Protein AF-A0A543APN2-F1 (afdb_monomer_lite)

Structure (mmCIF, N/CA/C/O backbone):
data_AF-A0A543APN2-F1
#
_entry.id   AF-A0A543APN2-F1
#
loop_
_atom_site.group_PDB
_atom_site.id
_atom_site.type_symbol
_atom_site.label_atom_id
_atom_site.label_alt_id
_atom_site.label_comp_id
_atom_site.label_asym_id
_atom_site.label_entity_id
_atom_site.label_seq_id
_atom_site.pdbx_PDB_ins_code
_atom_site.Cartn_x
_atom_site.Cartn_y
_atom_site.Cartn_z
_atom_site.occupancy
_atom_site.B_iso_or_equiv
_atom_site.auth_seq_id
_atom_site.auth_comp_id
_atom_site.auth_asym_id
_atom_site.auth_atom_id
_atom_site.pdbx_PDB_model_num
ATOM 1 N N . MET A 1 1 ? -4.450 -25.415 -18.736 1.00 33.88 1 MET A N 1
ATOM 2 C CA . MET A 1 1 ? -4.074 -23.997 -18.879 1.00 33.88 1 MET A CA 1
ATOM 3 C C . MET A 1 1 ? -4.913 -23.207 -17.899 1.00 33.88 1 MET A C 1
ATOM 5 O O . MET A 1 1 ? -6.133 -23.273 -17.996 1.00 33.88 1 MET A O 1
ATOM 9 N N . VAL A 1 2 ? -4.284 -22.563 -16.920 1.00 33.12 2 VAL A N 1
ATOM 10 C CA . VAL A 1 2 ? -4.962 -21.599 -16.047 1.00 33.12 2 VAL A CA 1
ATOM 11 C C . VAL A 1 2 ? -4.863 -20.266 -16.781 1.00 33.12 2 VAL A C 1
ATOM 13 O O . VAL A 1 2 ? -3.764 -19.853 -17.133 1.00 33.12 2 VAL A O 1
ATOM 16 N N . ALA A 1 3 ? -5.998 -19.667 -17.138 1.00 37.16 3 ALA A N 1
ATOM 17 C CA . ALA A 1 3 ? -5.995 -18.333 -17.732 1.00 37.16 3 ALA A CA 1
ATOM 18 C C . ALA A 1 3 ? -5.368 -17.341 -16.733 1.00 37.16 3 ALA A C 1
ATOM 20 O O . ALA A 1 3 ? -5.566 -17.535 -15.531 1.00 37.16 3 ALA A O 1
ATOM 21 N N . PRO A 1 4 ? -4.649 -16.296 -17.186 1.00 51.81 4 PRO A N 1
ATOM 22 C CA . PRO A 1 4 ? -4.088 -15.304 -16.274 1.00 51.81 4 PRO A CA 1
ATOM 23 C C . PRO A 1 4 ? -5.201 -14.728 -15.397 1.00 51.81 4 PRO A C 1
ATOM 25 O O . PRO A 1 4 ? -6.278 -14.391 -15.905 1.00 51.81 4 PRO A O 1
ATOM 28 N N . TRP A 1 5 ? -4.955 -14.640 -14.086 1.00 59.19 5 TRP A N 1
ATOM 29 C CA . TRP A 1 5 ? -5.947 -14.133 -13.144 1.00 59.19 5 TRP A CA 1
ATOM 30 C C . TRP A 1 5 ? -6.410 -12.731 -13.556 1.00 59.19 5 TRP A C 1
ATOM 32 O O . TRP A 1 5 ? -5.610 -11.806 -13.723 1.00 59.19 5 TRP A O 1
ATOM 42 N N . ARG A 1 6 ? -7.725 -12.581 -13.727 1.00 66.38 6 ARG A N 1
ATOM 43 C CA . ARG A 1 6 ? -8.393 -11.304 -13.979 1.00 66.38 6 ARG A CA 1
ATOM 44 C C . ARG A 1 6 ? -9.271 -10.982 -12.772 1.00 66.38 6 ARG A C 1
ATOM 46 O O . ARG A 1 6 ? -9.988 -11.877 -12.326 1.00 66.38 6 ARG A O 1
ATOM 53 N N . PRO A 1 7 ? -9.249 -9.738 -12.262 1.00 76.31 7 PRO A N 1
ATOM 54 C CA . PRO A 1 7 ? -10.190 -9.331 -11.230 1.00 76.31 7 PRO A CA 1
ATOM 55 C C . PRO A 1 7 ? -11.638 -9.548 -11.681 1.00 76.31 7 PRO A C 1
ATOM 57 O O . PRO A 1 7 ? -11.953 -9.368 -12.863 1.00 76.31 7 PRO A O 1
ATOM 60 N N . ASP A 1 8 ? -12.514 -9.887 -10.735 1.00 83.62 8 ASP A N 1
ATOM 61 C CA . ASP A 1 8 ? -13.943 -10.042 -11.010 1.00 83.62 8 ASP A CA 1
ATOM 62 C C . ASP A 1 8 ? -14.518 -8.744 -11.595 1.00 83.62 8 ASP A C 1
ATOM 64 O O . ASP A 1 8 ? -14.063 -7.645 -11.279 1.00 83.62 8 ASP A O 1
ATOM 68 N N . THR A 1 9 ? -15.529 -8.867 -12.454 1.00 84.75 9 THR A N 1
ATOM 69 C CA . THR A 1 9 ? -16.222 -7.726 -13.069 1.00 84.75 9 THR A CA 1
ATOM 70 C C . THR A 1 9 ? -17.673 -7.721 -12.624 1.00 84.75 9 THR A C 1
ATOM 72 O O . THR A 1 9 ? -18.375 -8.719 -12.776 1.00 84.75 9 THR A O 1
ATOM 75 N N . VAL A 1 10 ? -18.134 -6.588 -12.098 1.00 82.94 10 VAL A N 1
ATOM 76 C CA . VAL A 1 10 ? -19.540 -6.370 -11.743 1.00 82.94 10 VAL A CA 1
ATOM 77 C C . VAL A 1 10 ? -20.065 -5.251 -12.635 1.00 82.94 10 VAL A C 1
ATOM 79 O O . VAL A 1 10 ? -19.620 -4.104 -12.564 1.00 82.94 10 VAL A O 1
ATOM 82 N N . GLY A 1 11 ? -20.996 -5.598 -13.523 1.00 82.44 11 GLY A N 1
ATOM 83 C CA . GLY A 1 11 ? -21.485 -4.706 -14.571 1.00 82.44 11 GLY A CA 1
ATOM 84 C C . GLY A 1 11 ? -20.628 -4.767 -15.841 1.00 82.44 11 GLY A C 1
ATOM 85 O O . GLY A 1 11 ? -20.380 -5.843 -16.377 1.00 82.44 11 GLY A O 1
ATOM 86 N N . ARG A 1 12 ? -20.233 -3.603 -16.377 1.00 77.94 12 ARG A N 1
ATOM 87 C CA . ARG A 1 12 ? -19.387 -3.493 -17.585 1.00 77.94 12 ARG A CA 1
ATOM 88 C C . ARG A 1 12 ? -17.944 -3.178 -17.214 1.00 77.94 12 ARG A C 1
ATOM 90 O O . ARG A 1 12 ? -17.727 -2.480 -16.231 1.00 77.94 12 ARG A O 1
ATOM 97 N N . ASP A 1 13 ? -16.998 -3.581 -18.056 1.00 71.19 13 ASP A N 1
ATOM 98 C CA . ASP A 1 13 ? -15.587 -3.225 -17.903 1.00 71.19 13 ASP A CA 1
ATOM 99 C C . ASP A 1 13 ? -15.300 -1.744 -18.197 1.00 71.19 13 ASP A C 1
ATOM 101 O O . ASP A 1 13 ? -15.948 -1.090 -19.027 1.00 71.19 13 ASP A O 1
ATOM 105 N N . ALA A 1 14 ? -14.296 -1.209 -17.499 1.00 70.31 14 ALA A N 1
ATOM 106 C CA . ALA A 1 14 ? -13.667 0.060 -17.843 1.00 70.31 14 ALA A CA 1
ATOM 107 C C . ALA A 1 14 ? -12.603 -0.183 -18.924 1.00 70.31 14 ALA A C 1
ATOM 109 O O . ALA A 1 14 ? -11.783 -1.085 -18.783 1.00 70.31 14 ALA A O 1
ATOM 110 N N . ARG A 1 15 ? -12.550 0.657 -19.969 1.00 72.25 15 ARG A N 1
ATOM 111 C CA . ARG A 1 15 ? -11.532 0.539 -21.038 1.00 72.25 15 ARG A CA 1
ATOM 112 C C . ARG A 1 15 ? -10.103 0.553 -20.486 1.00 72.25 15 ARG A C 1
ATOM 114 O O . ARG A 1 15 ? -9.252 -0.183 -20.966 1.00 72.25 15 ARG A O 1
ATOM 121 N N . ALA A 1 16 ? -9.854 1.361 -19.455 1.00 74.06 16 ALA A N 1
ATOM 122 C CA . ALA A 1 16 ? -8.560 1.424 -18.783 1.00 74.06 16 ALA A CA 1
ATOM 123 C C . ALA A 1 16 ? -8.184 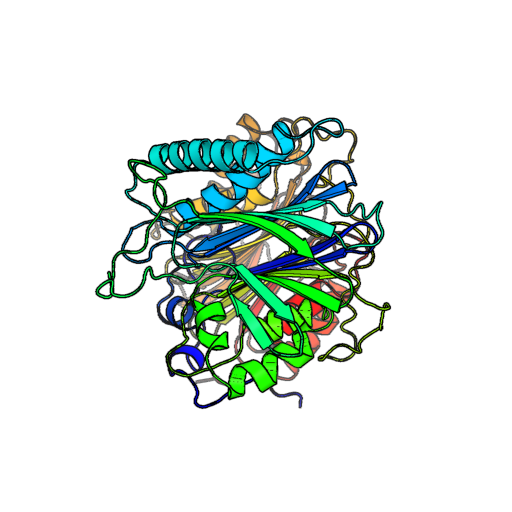0.097 -18.092 1.00 74.06 16 ALA A C 1
ATOM 125 O O . ALA A 1 16 ? -7.010 -0.249 -18.038 1.00 74.06 16 ALA A O 1
ATOM 126 N N . ALA A 1 17 ? -9.164 -0.685 -17.620 1.00 72.81 17 ALA A N 1
ATOM 127 C CA . ALA A 1 17 ? -8.931 -1.980 -16.974 1.00 72.81 17 ALA A CA 1
ATOM 128 C C . ALA A 1 17 ? -8.523 -3.091 -17.963 1.00 72.81 17 ALA A C 1
ATOM 130 O O . ALA A 1 17 ? -8.033 -4.144 -17.546 1.00 72.81 17 ALA A O 1
ATOM 131 N N . GLU A 1 18 ? -8.716 -2.869 -19.264 1.00 73.81 18 GLU A N 1
ATOM 132 C CA . GLU A 1 18 ? -8.280 -3.770 -20.337 1.00 73.81 18 GLU A CA 1
ATOM 133 C C . GLU A 1 18 ? -6.876 -3.429 -20.859 1.00 73.81 18 GLU A C 1
ATOM 135 O O . GLU A 1 18 ? -6.267 -4.244 -21.550 1.00 73.81 18 GLU A O 1
ATOM 140 N N . ALA A 1 19 ? -6.346 -2.246 -20.531 1.00 73.06 19 ALA A N 1
ATOM 141 C CA . ALA A 1 19 ? -5.041 -1.804 -21.000 1.00 73.06 19 ALA A CA 1
ATOM 142 C C . ALA A 1 19 ? -3.883 -2.445 -20.204 1.00 73.06 19 ALA A C 1
ATOM 144 O O . ALA A 1 19 ? -4.030 -2.726 -19.008 1.00 73.06 19 ALA A O 1
ATOM 145 N N . PRO A 1 20 ? -2.699 -2.620 -20.825 1.00 73.44 20 PRO A N 1
ATOM 146 C CA . PRO A 1 20 ? -1.484 -2.981 -20.103 1.00 73.44 20 PRO A CA 1
ATOM 147 C C . PRO A 1 20 ? -1.149 -1.965 -19.005 1.00 73.44 20 PRO A C 1
ATOM 149 O O . PRO A 1 20 ? -1.339 -0.760 -19.181 1.00 73.44 20 PRO A O 1
ATOM 152 N N . TRP A 1 21 ? -0.621 -2.447 -17.879 1.00 85.50 21 TRP A N 1
ATOM 153 C CA . TRP A 1 21 ? -0.240 -1.587 -16.759 1.00 85.50 21 TRP A CA 1
ATOM 154 C C . TRP A 1 21 ? 1.055 -0.849 -17.085 1.00 85.50 21 TRP A C 1
ATOM 156 O O . TRP A 1 21 ? 2.097 -1.478 -17.281 1.00 85.50 21 TRP A O 1
ATOM 166 N N . ARG A 1 22 ? 1.015 0.483 -17.102 1.00 87.81 22 ARG A N 1
ATOM 167 C CA . ARG A 1 22 ? 2.227 1.295 -17.194 1.00 87.81 22 ARG A CA 1
ATOM 168 C C . ARG A 1 22 ? 2.870 1.431 -15.820 1.00 87.81 22 ARG A C 1
ATOM 170 O O . ARG A 1 22 ? 2.202 1.720 -14.819 1.00 87.81 22 ARG A O 1
ATOM 177 N N . LEU A 1 23 ? 4.186 1.260 -15.784 1.00 86.75 23 LEU A N 1
ATOM 178 C CA . LEU A 1 23 ? 4.983 1.620 -14.615 1.00 86.75 23 LEU A CA 1
ATOM 179 C C . LEU A 1 23 ? 4.952 3.138 -14.417 1.00 86.75 23 LEU A C 1
ATOM 181 O O . LEU A 1 23 ? 4.775 3.893 -15.372 1.00 86.75 23 LEU A O 1
ATOM 185 N N . HIS A 1 24 ? 5.113 3.558 -13.169 1.00 87.25 24 HIS A N 1
ATOM 186 C CA . HIS A 1 24 ? 5.426 4.939 -12.827 1.00 87.25 24 HIS A CA 1
ATOM 187 C C . HIS A 1 24 ? 6.909 5.030 -12.436 1.00 87.25 24 HIS A C 1
ATOM 189 O O . HIS A 1 24 ? 7.590 4.018 -12.259 1.00 87.25 24 HIS A O 1
ATOM 195 N N . ASP A 1 25 ? 7.415 6.247 -12.319 1.00 82.44 25 ASP A N 1
ATOM 196 C CA . ASP A 1 25 ? 8.829 6.571 -12.104 1.00 82.44 25 ASP A CA 1
ATOM 197 C C . ASP A 1 25 ? 9.205 6.753 -10.617 1.00 82.44 25 ASP A C 1
ATOM 199 O O . ASP A 1 25 ? 10.358 7.054 -10.318 1.00 82.44 25 ASP A O 1
ATOM 203 N N . ASP A 1 26 ? 8.271 6.562 -9.670 1.00 88.75 26 ASP A N 1
ATOM 204 C CA . ASP A 1 26 ? 8.615 6.534 -8.236 1.00 88.75 26 ASP A CA 1
ATOM 205 C C . ASP A 1 26 ? 8.949 5.134 -7.753 1.00 88.75 26 ASP A C 1
ATOM 207 O O . ASP A 1 26 ? 8.044 4.314 -7.612 1.00 88.75 26 ASP A O 1
ATOM 211 N N . PRO A 1 27 ? 10.181 4.865 -7.328 1.00 87.81 27 PRO A N 1
ATOM 212 C CA . PRO A 1 27 ? 10.441 3.659 -6.568 1.00 87.81 27 PRO A CA 1
ATOM 213 C C . PRO A 1 27 ? 9.913 3.737 -5.129 1.00 87.81 27 PRO A C 1
ATOM 215 O O . PRO A 1 27 ? 9.881 2.711 -4.459 1.00 87.81 27 PRO A O 1
ATOM 218 N N . ALA A 1 28 ? 9.508 4.898 -4.598 1.00 87.44 28 ALA A N 1
ATOM 219 C CA . ALA A 1 28 ? 9.006 4.979 -3.222 1.00 87.44 28 ALA A CA 1
ATOM 220 C C . ALA A 1 28 ? 7.595 4.388 -3.069 1.00 87.44 28 ALA A C 1
ATOM 222 O O . ALA A 1 28 ? 7.285 3.776 -2.041 1.00 87.44 28 ALA A O 1
ATOM 223 N N . ILE A 1 29 ? 6.762 4.531 -4.102 1.00 88.69 29 ILE A N 1
ATOM 224 C CA . ILE A 1 29 ? 5.338 4.201 -4.058 1.00 88.69 29 ILE A CA 1
ATOM 225 C C . ILE A 1 29 ? 5.109 2.845 -4.734 1.00 88.69 29 ILE A C 1
ATOM 227 O O . ILE A 1 29 ? 5.351 2.705 -5.923 1.00 88.69 29 ILE A O 1
ATOM 231 N N . PRO A 1 30 ? 4.672 1.799 -4.026 1.00 90.00 30 PRO A N 1
ATOM 232 C CA . PRO A 1 30 ? 4.231 0.582 -4.697 1.00 90.00 30 PRO A CA 1
ATOM 233 C C . PRO A 1 30 ? 2.845 0.773 -5.331 1.00 90.00 30 PRO A C 1
ATOM 235 O O . PRO A 1 30 ? 2.036 1.556 -4.833 1.00 90.00 30 PRO A O 1
ATOM 238 N N . ASP A 1 31 ? 2.531 -0.008 -6.367 1.00 91.88 31 ASP A N 1
ATOM 239 C CA . ASP A 1 31 ? 1.207 0.007 -7.012 1.00 91.88 31 ASP A CA 1
ATOM 240 C C . ASP A 1 31 ? 0.104 -0.370 -6.013 1.00 91.88 31 ASP A C 1
ATOM 242 O O . ASP A 1 31 ? -0.913 0.309 -5.886 1.00 91.88 31 ASP A O 1
ATOM 246 N N . SER A 1 32 ? 0.329 -1.437 -5.253 1.00 92.31 32 SER A N 1
ATOM 247 C CA . SER A 1 32 ? -0.612 -1.949 -4.270 1.00 92.31 32 SER A CA 1
ATOM 248 C C . SER A 1 32 ? 0.091 -2.225 -2.944 1.00 92.31 32 SER A C 1
ATOM 250 O O . SER A 1 32 ? 1.217 -2.723 -2.913 1.00 92.31 32 SER A O 1
ATOM 252 N N . VAL A 1 33 ? -0.568 -1.913 -1.831 1.00 92.25 33 VAL A N 1
ATOM 253 C CA . VAL A 1 33 ? -0.146 -2.317 -0.480 1.00 92.25 33 VAL A CA 1
ATOM 254 C C . VAL A 1 33 ? -1.213 -3.186 0.159 1.00 92.25 33 VAL A C 1
ATOM 256 O O . VAL A 1 33 ? -2.403 -3.001 -0.089 1.00 92.25 33 VAL A O 1
ATOM 259 N N . LEU A 1 34 ? -0.765 -4.119 0.990 1.00 89.31 34 LEU A N 1
ATOM 260 C CA . LEU A 1 34 ? -1.602 -4.946 1.842 1.00 89.31 34 LEU A CA 1
ATOM 261 C C . LEU A 1 34 ? -1.011 -4.923 3.250 1.00 89.31 34 LEU A C 1
ATOM 263 O O . LEU A 1 34 ? 0.199 -5.029 3.450 1.00 89.31 34 LEU A O 1
ATOM 267 N N . ASP A 1 35 ? -1.879 -4.792 4.230 1.00 86.12 35 ASP A N 1
ATOM 268 C CA . ASP A 1 35 ? -1.536 -4.825 5.634 1.00 86.12 35 ASP A CA 1
ATOM 269 C C . ASP A 1 35 ? -2.670 -5.476 6.417 1.00 86.12 35 ASP A C 1
ATOM 271 O O . ASP A 1 35 ? -3.781 -5.657 5.916 1.00 86.12 35 ASP A O 1
ATOM 275 N N . GLY A 1 36 ? -2.388 -5.845 7.652 1.00 84.62 36 GLY A N 1
ATOM 276 C CA . GLY A 1 36 ? -3.377 -6.434 8.524 1.00 84.62 36 GLY A CA 1
ATOM 277 C C . GLY A 1 36 ? -2.763 -7.289 9.605 1.00 84.62 36 GLY A C 1
ATOM 278 O O . GLY A 1 36 ? -1.575 -7.619 9.583 1.00 84.62 36 GLY A O 1
ATOM 279 N N . GLY A 1 37 ? -3.605 -7.643 10.557 1.00 82.69 37 GLY A N 1
ATOM 280 C CA . GLY A 1 37 ? -3.223 -8.376 11.742 1.00 82.69 37 GLY A CA 1
ATOM 281 C C . GLY A 1 37 ? -4.431 -8.643 12.619 1.00 82.69 37 GLY A C 1
ATOM 282 O O . GLY A 1 37 ? -5.583 -8.398 12.245 1.00 82.69 37 GLY A O 1
ATOM 283 N N . ARG A 1 38 ? -4.145 -9.153 13.809 1.00 85.00 38 ARG A N 1
ATOM 284 C CA . ARG A 1 38 ? -5.152 -9.500 14.796 1.00 85.00 38 ARG A CA 1
ATOM 285 C C . ARG A 1 38 ? -4.706 -9.030 16.167 1.00 85.00 38 ARG A C 1
ATOM 287 O O . ARG A 1 38 ? -3.579 -9.303 16.569 1.00 85.00 38 ARG A O 1
ATOM 294 N N . LEU A 1 39 ? -5.630 -8.408 16.891 1.00 85.56 39 LEU A N 1
ATOM 295 C CA . LEU A 1 39 ? -5.445 -8.004 18.276 1.00 85.56 39 LEU A CA 1
ATOM 296 C C . LEU A 1 39 ? -6.632 -8.491 19.112 1.00 85.56 39 LEU A C 1
ATOM 298 O O . LEU A 1 39 ? -7.765 -8.027 18.972 1.00 85.56 39 LEU A O 1
ATOM 302 N N . GLY A 1 40 ? -6.387 -9.506 19.943 1.00 85.31 40 GLY A N 1
ATOM 303 C CA . GLY A 1 40 ? -7.434 -10.171 20.717 1.00 85.31 40 GLY A CA 1
ATOM 304 C C . GLY A 1 40 ? -8.547 -10.763 19.826 1.00 85.31 40 GLY A C 1
ATOM 305 O O . GLY A 1 40 ? -8.269 -11.633 18.988 1.00 85.31 40 GLY A O 1
ATOM 306 N N . PRO A 1 41 ? -9.822 -10.370 20.013 1.00 86.81 41 PRO A N 1
ATOM 307 C CA . PRO A 1 41 ? -10.936 -10.838 19.188 1.00 86.81 41 PRO A CA 1
ATOM 308 C C . PRO A 1 41 ? -11.105 -10.051 17.881 1.00 86.81 41 PRO A C 1
ATOM 310 O O . PRO A 1 41 ? -11.998 -10.388 17.112 1.00 86.81 41 PRO A O 1
ATOM 313 N N . VAL A 1 42 ? -10.298 -9.014 17.641 1.00 91.44 42 VAL A N 1
ATOM 314 C CA . VAL A 1 42 ? -10.466 -8.102 16.508 1.00 91.44 42 VAL A CA 1
ATOM 315 C C . VAL A 1 42 ? -9.465 -8.429 15.409 1.00 91.44 42 VAL A C 1
ATOM 317 O O . VAL A 1 42 ? -8.266 -8.542 15.664 1.00 91.44 42 VAL A O 1
ATOM 320 N N . GLU A 1 43 ? -9.959 -8.554 14.182 1.00 91.62 43 GLU A N 1
ATOM 321 C CA . GLU A 1 43 ? -9.146 -8.727 12.977 1.00 91.62 43 GLU A CA 1
ATOM 322 C C . GLU A 1 43 ? -9.219 -7.465 12.122 1.00 91.62 43 GLU A C 1
ATOM 324 O O . GLU A 1 43 ? -10.259 -6.810 12.058 1.00 91.62 43 GLU A O 1
ATOM 329 N N . VAL A 1 44 ? -8.122 -7.116 11.458 1.00 93.25 44 VAL A N 1
ATOM 330 C CA . VAL A 1 44 ? -8.051 -5.936 10.596 1.00 93.25 44 VAL A CA 1
ATOM 331 C C . VAL A 1 44 ? -7.242 -6.235 9.347 1.00 93.25 44 VAL A C 1
ATOM 333 O O . VAL A 1 44 ? -6.196 -6.878 9.407 1.00 93.25 44 VAL A O 1
ATOM 336 N N . LEU A 1 45 ? -7.731 -5.744 8.213 1.00 93.19 45 LEU A N 1
ATOM 337 C CA . LEU A 1 45 ? -7.035 -5.746 6.932 1.00 93.19 45 LEU A CA 1
ATOM 338 C C . LEU A 1 45 ? -7.079 -4.338 6.358 1.00 93.19 45 LEU A C 1
ATOM 340 O O . LEU A 1 45 ? -8.098 -3.657 6.435 1.00 93.19 45 LEU A O 1
ATOM 344 N N . ALA A 1 46 ? -5.983 -3.924 5.747 1.00 94.62 46 ALA A N 1
ATOM 345 C CA . ALA A 1 46 ? -5.890 -2.679 5.017 1.00 94.62 46 ALA A CA 1
ATOM 346 C C . ALA A 1 46 ? -5.273 -2.929 3.653 1.00 94.62 46 ALA A C 1
ATOM 348 O O . ALA A 1 46 ? -4.308 -3.677 3.525 1.00 94.62 46 ALA A O 1
ATOM 349 N N . ALA A 1 47 ? -5.818 -2.301 2.626 1.00 95.31 47 ALA A N 1
ATOM 350 C CA . ALA A 1 47 ? -5.242 -2.357 1.300 1.00 95.31 47 ALA A CA 1
ATOM 351 C C . ALA A 1 47 ? -5.466 -1.035 0.583 1.00 95.31 47 ALA A C 1
ATOM 353 O O . ALA A 1 47 ? -6.475 -0.368 0.795 1.00 95.31 47 ALA A O 1
ATOM 354 N N . SER A 1 48 ? -4.509 -0.675 -0.260 1.00 96.56 48 SER A N 1
ATOM 355 C CA . SER A 1 48 ? -4.605 0.465 -1.164 1.00 96.56 48 SER A CA 1
ATOM 356 C C . SER A 1 48 ? -4.050 0.037 -2.508 1.00 96.56 48 SER A C 1
ATOM 358 O O . SER A 1 48 ? -2.947 -0.506 -2.574 1.00 96.56 48 SER A O 1
ATOM 360 N N . VAL A 1 49 ? -4.846 0.197 -3.556 1.00 95.06 49 VAL A N 1
ATOM 361 C CA . VAL A 1 49 ? -4.610 -0.344 -4.893 1.00 95.06 49 VAL A CA 1
ATOM 362 C C . VAL A 1 49 ? -4.680 0.789 -5.896 1.00 95.06 49 VAL A C 1
ATOM 364 O O . VAL A 1 49 ? -5.643 1.550 -5.902 1.00 95.06 49 VAL A O 1
ATOM 367 N N . ARG A 1 50 ? -3.684 0.851 -6.780 1.00 93.69 50 ARG A N 1
ATOM 368 C CA . ARG A 1 50 ? -3.669 1.795 -7.894 1.00 93.69 50 ARG A CA 1
ATOM 369 C C . ARG A 1 50 ? -4.807 1.524 -8.876 1.00 93.69 50 ARG A C 1
ATOM 371 O O . ARG A 1 50 ? -4.976 0.403 -9.370 1.00 93.69 50 ARG A O 1
ATOM 378 N N . GLY A 1 51 ? -5.557 2.567 -9.187 1.00 92.31 51 GLY A N 1
ATOM 379 C CA . GLY A 1 51 ? -6.675 2.559 -10.108 1.00 92.31 51 GLY A CA 1
ATOM 380 C C . GLY A 1 51 ? -6.265 2.184 -11.524 1.00 92.31 51 GLY A C 1
ATOM 381 O O . GLY A 1 51 ? -5.121 2.370 -11.956 1.00 92.31 51 GLY A O 1
ATOM 382 N N . SER A 1 52 ? -7.211 1.646 -12.295 1.00 90.25 52 SER A N 1
ATOM 383 C CA . SER A 1 52 ? -6.951 1.335 -13.703 1.00 90.25 52 SER A CA 1
ATOM 384 C C . SER A 1 52 ? -6.641 2.581 -14.536 1.00 90.25 52 SER A C 1
ATOM 386 O O . SER A 1 52 ? -5.868 2.472 -15.483 1.00 90.25 52 SER A O 1
ATOM 388 N N . SER A 1 53 ? -7.181 3.752 -14.180 1.00 90.06 53 SER A N 1
ATOM 389 C CA . SER A 1 53 ? -6.859 5.027 -14.833 1.00 90.06 53 SER A CA 1
ATOM 390 C C . SER A 1 53 ? -5.388 5.386 -14.610 1.00 90.06 53 SER A C 1
ATOM 392 O O . SER A 1 53 ? -4.629 5.530 -15.570 1.00 90.06 53 SER A O 1
ATOM 394 N N . HIS A 1 54 ? -4.937 5.392 -13.353 1.00 91.44 54 HIS A N 1
ATOM 395 C CA . HIS A 1 54 ? -3.542 5.658 -13.007 1.00 91.44 54 HIS A CA 1
ATOM 396 C C . HIS A 1 54 ? -2.572 4.662 -13.650 1.00 91.44 54 HIS A C 1
ATOM 398 O O . HIS A 1 54 ? -1.550 5.061 -14.215 1.00 91.44 54 HIS A O 1
ATOM 404 N N . ARG A 1 55 ? -2.917 3.368 -13.670 1.00 90.81 55 ARG A N 1
ATOM 405 C CA . ARG A 1 55 ? -2.152 2.337 -14.397 1.00 90.81 55 ARG A CA 1
ATOM 406 C C . ARG A 1 55 ? -2.118 2.576 -15.903 1.00 90.81 55 ARG A C 1
ATOM 408 O O . ARG A 1 55 ? -1.077 2.357 -16.515 1.00 90.81 55 ARG A O 1
ATOM 415 N N . HIS A 1 56 ? -3.222 3.012 -16.506 1.00 88.81 56 HIS A N 1
ATOM 416 C CA . HIS A 1 56 ? -3.290 3.289 -17.939 1.00 88.81 56 HIS A CA 1
ATOM 417 C C . HIS A 1 56 ? -2.423 4.489 -18.335 1.00 88.81 56 HIS A C 1
ATOM 419 O O . HIS A 1 56 ? -1.735 4.441 -19.356 1.00 88.81 56 HIS A O 1
ATOM 425 N N . TYR A 1 57 ? -2.421 5.546 -17.521 1.00 89.00 57 TYR A N 1
ATOM 426 C CA . TYR A 1 57 ? -1.665 6.767 -17.802 1.00 89.00 57 TYR A CA 1
ATOM 427 C C . TYR A 1 57 ? -0.224 6.743 -17.284 1.00 89.00 57 TYR A C 1
ATOM 429 O O . TYR A 1 57 ? 0.583 7.554 -17.728 1.00 89.00 57 TYR A O 1
ATOM 437 N N . GLY A 1 58 ? 0.137 5.793 -16.419 1.00 88.56 58 GLY A N 1
ATOM 438 C CA . GLY A 1 58 ? 1.476 5.731 -15.830 1.00 88.56 58 GLY A CA 1
ATOM 439 C C . GLY A 1 58 ? 1.669 6.666 -14.630 1.00 88.56 58 GLY A C 1
ATOM 440 O O . GLY A 1 58 ? 2.793 6.801 -14.162 1.00 88.56 58 GLY A O 1
ATOM 441 N N . SER A 1 59 ? 0.604 7.282 -14.101 1.00 90.50 59 SER A N 1
ATOM 442 C CA . SER A 1 59 ? 0.656 8.105 -12.880 1.00 90.50 59 SER A CA 1
ATOM 443 C C . SER A 1 59 ? 0.619 7.243 -11.621 1.00 90.50 59 SER A C 1
ATOM 445 O O . SER A 1 59 ? 0.130 6.123 -11.662 1.00 90.50 59 SER A O 1
ATOM 447 N N . ARG A 1 60 ? 1.156 7.726 -10.504 1.00 91.00 60 ARG A N 1
ATOM 448 C CA . ARG A 1 60 ? 1.310 6.964 -9.250 1.00 91.00 60 ARG A CA 1
ATOM 449 C C . ARG A 1 60 ? -0.057 6.678 -8.613 1.00 91.00 60 ARG A C 1
ATOM 451 O O . ARG A 1 60 ? -1.054 7.262 -9.013 1.00 91.00 60 ARG A O 1
ATOM 458 N N . ARG A 1 61 ? -0.080 5.792 -7.616 1.00 94.44 61 ARG A N 1
ATOM 459 C CA . ARG A 1 61 ? -1.195 5.753 -6.666 1.00 94.44 61 ARG A CA 1
ATOM 460 C C . ARG A 1 61 ? -1.108 6.988 -5.767 1.00 94.44 61 ARG A C 1
ATOM 462 O O . ARG A 1 61 ? -0.027 7.276 -5.250 1.00 94.44 61 ARG A O 1
ATOM 469 N N . GLU A 1 62 ? -2.214 7.684 -5.598 1.00 95.56 62 GLU A N 1
ATOM 470 C CA . GLU A 1 62 ? -2.376 8.898 -4.806 1.00 95.56 62 GLU A CA 1
ATOM 471 C C . GLU A 1 62 ? -3.040 8.626 -3.457 1.00 95.56 62 GLU A C 1
ATOM 473 O O . GLU A 1 62 ? -2.876 9.417 -2.533 1.00 95.56 62 GLU A O 1
ATOM 478 N N . ASP A 1 63 ? -3.658 7.460 -3.288 1.00 97.00 63 ASP A N 1
ATOM 479 C CA . ASP A 1 63 ? -4.145 6.996 -1.994 1.00 97.00 63 ASP A CA 1
ATOM 480 C C . ASP A 1 63 ? -3.056 6.407 -1.074 1.00 97.00 63 ASP A C 1
ATOM 482 O O . ASP A 1 63 ? -2.086 5.753 -1.500 1.00 97.00 63 ASP A O 1
ATOM 486 N N . ALA A 1 64 ? -3.307 6.494 0.236 1.00 96.75 64 ALA A N 1
ATOM 487 C CA . ALA A 1 64 ? -2.538 5.813 1.267 1.00 96.75 64 ALA A CA 1
ATOM 488 C C . ALA A 1 64 ? -3.414 5.205 2.374 1.00 96.75 64 ALA A C 1
ATOM 490 O O . ALA A 1 64 ? -4.455 5.732 2.760 1.00 96.75 64 ALA A O 1
ATOM 491 N N . VAL A 1 65 ? -2.932 4.098 2.945 1.00 97.00 65 VAL A N 1
ATOM 492 C CA . VAL A 1 65 ? -3.500 3.470 4.146 1.00 97.00 65 VAL A CA 1
ATOM 493 C C . VAL A 1 65 ? -2.399 3.162 5.145 1.00 97.00 65 VAL A C 1
ATOM 495 O O . VAL A 1 65 ? -1.263 2.874 4.758 1.00 97.00 65 VAL A O 1
ATOM 498 N N . ALA A 1 66 ? -2.735 3.189 6.430 1.00 94.00 66 ALA A N 1
ATOM 499 C CA . ALA A 1 66 ? -1.850 2.711 7.483 1.00 94.00 66 ALA A CA 1
ATOM 500 C C . ALA A 1 66 ? -2.648 2.092 8.628 1.00 94.00 66 ALA A C 1
ATOM 502 O O . ALA A 1 66 ? -3.731 2.570 8.971 1.00 94.00 66 ALA A O 1
ATOM 503 N N . VAL A 1 67 ? -2.079 1.054 9.240 1.00 92.19 67 VAL A N 1
ATOM 504 C CA . VAL A 1 67 ? -2.598 0.446 10.463 1.00 92.19 67 VAL A CA 1
ATOM 505 C C . VAL A 1 67 ? -1.451 0.230 11.444 1.00 92.19 67 VAL A C 1
ATOM 507 O O . VAL A 1 67 ? -0.318 -0.068 11.058 1.00 92.19 67 VAL A O 1
ATOM 510 N N . ALA A 1 68 ? -1.734 0.416 12.725 1.00 88.69 68 ALA A N 1
ATOM 511 C CA . ALA A 1 68 ? -0.810 0.133 13.802 1.00 88.69 68 ALA A CA 1
ATOM 512 C C . ALA A 1 68 ? -1.538 -0.431 15.017 1.00 88.69 68 ALA A C 1
ATOM 514 O O . ALA A 1 68 ? -2.675 -0.074 15.322 1.00 88.69 68 ALA A O 1
ATOM 515 N N . GLU A 1 69 ? -0.817 -1.280 15.727 1.00 86.88 69 GLU A N 1
ATOM 516 C CA . GLU A 1 69 ? -1.129 -1.678 17.087 1.00 86.88 69 GLU A CA 1
ATOM 517 C C . GLU A 1 69 ? -0.502 -0.692 18.066 1.00 86.88 69 GLU A C 1
ATOM 519 O O . GLU A 1 69 ? 0.620 -0.218 17.861 1.00 86.88 69 GLU A O 1
ATOM 524 N N . LEU A 1 70 ? -1.226 -0.400 19.138 1.00 85.69 70 LEU A N 1
ATOM 525 C CA . LEU A 1 70 ? -0.746 0.409 20.241 1.00 85.69 70 LEU A CA 1
ATOM 526 C C . LEU A 1 70 ? -1.038 -0.299 21.564 1.00 85.69 70 LEU A C 1
ATOM 528 O O . LEU A 1 70 ? -2.196 -0.558 21.896 1.00 85.69 70 LEU A O 1
ATOM 532 N N . ASP A 1 71 ? 0.032 -0.543 22.322 1.00 82.75 71 ASP A N 1
ATOM 533 C CA . ASP A 1 71 ? -0.011 -1.049 23.698 1.00 82.75 71 ASP A CA 1
ATOM 534 C C . ASP A 1 71 ? -0.792 -2.366 23.874 1.00 82.75 71 ASP A C 1
ATOM 536 O O . ASP A 1 71 ? -1.519 -2.545 24.846 1.00 82.75 71 ASP A O 1
ATOM 540 N N . ASP A 1 72 ? -0.709 -3.271 22.895 1.00 84.00 72 ASP A N 1
ATOM 541 C CA . ASP A 1 72 ? -1.423 -4.557 22.890 1.00 84.00 72 ASP A CA 1
ATOM 542 C C . ASP A 1 72 ? -2.943 -4.430 23.164 1.00 84.00 72 ASP A C 1
ATOM 544 O O . ASP A 1 72 ? -3.603 -5.371 23.622 1.00 84.00 72 ASP A O 1
ATOM 548 N N . ARG A 1 73 ? -3.517 -3.247 22.896 1.00 88.25 73 ARG A N 1
ATOM 549 C CA . ARG A 1 73 ? -4.902 -2.899 23.244 1.00 88.25 73 ARG A CA 1
ATOM 550 C C . ARG A 1 73 ? -5.644 -2.118 22.173 1.00 88.25 73 ARG A C 1
ATOM 552 O O . ARG A 1 73 ? -6.849 -2.305 22.012 1.00 88.25 73 ARG A O 1
ATOM 559 N N . TYR A 1 74 ? -4.980 -1.199 21.487 1.00 91.38 74 TYR A N 1
ATOM 560 C CA . TYR A 1 74 ? -5.650 -0.325 20.534 1.00 91.38 74 TYR A CA 1
ATOM 561 C C . TYR A 1 74 ? -5.231 -0.647 19.106 1.00 91.38 74 TYR A C 1
ATOM 563 O O . TYR A 1 74 ? -4.050 -0.829 18.815 1.00 91.38 74 TYR A O 1
ATOM 571 N N . ILE A 1 75 ? -6.210 -0.654 18.204 1.00 92.44 75 ILE A N 1
ATOM 572 C CA . ILE A 1 75 ? -5.970 -0.618 16.762 1.00 92.44 75 ILE A CA 1
ATOM 573 C C . ILE A 1 75 ? -6.137 0.827 16.311 1.00 92.44 75 ILE A C 1
ATOM 575 O O . ILE A 1 75 ? -7.195 1.426 16.505 1.00 92.44 75 ILE A O 1
ATOM 579 N N . VAL A 1 76 ? -5.099 1.378 15.692 1.00 94.38 76 VAL A N 1
ATOM 580 C CA . VAL A 1 76 ? -5.121 2.690 15.047 1.00 94.38 76 VAL A CA 1
ATOM 581 C C . VAL A 1 76 ? -5.070 2.474 13.545 1.00 94.38 76 VAL A C 1
ATOM 583 O O . VAL A 1 76 ? -4.186 1.775 13.056 1.00 94.38 76 VAL A O 1
ATOM 586 N N . ALA A 1 77 ? -5.993 3.072 12.804 1.00 96.81 77 ALA A N 1
ATOM 587 C CA . ALA A 1 77 ? -6.037 2.946 11.355 1.00 96.81 77 ALA A CA 1
ATOM 588 C C . ALA A 1 77 ? -6.390 4.265 10.677 1.00 96.81 77 ALA A C 1
ATOM 590 O O . ALA A 1 77 ? -7.119 5.080 11.242 1.00 96.81 77 ALA A O 1
ATOM 591 N N . ALA A 1 78 ? -5.889 4.447 9.457 1.00 98.12 78 ALA A N 1
ATOM 592 C CA . ALA A 1 78 ? -6.156 5.621 8.644 1.00 98.12 78 ALA A CA 1
ATOM 593 C C . ALA A 1 78 ? -6.205 5.301 7.148 1.00 98.12 78 ALA A C 1
ATOM 595 O O . ALA A 1 78 ? -5.466 4.439 6.665 1.00 98.12 78 ALA A O 1
ATOM 596 N N . VAL A 1 79 ? -7.045 6.048 6.435 1.00 98.62 79 VAL A N 1
ATOM 597 C CA . VAL A 1 79 ? -7.129 6.123 4.974 1.00 98.62 79 VAL A CA 1
ATOM 598 C C . VAL A 1 79 ? -7.022 7.592 4.580 1.00 98.62 79 VAL A C 1
ATOM 600 O O . VAL A 1 79 ? -7.642 8.441 5.221 1.00 98.62 79 VAL A O 1
ATOM 603 N N . ALA A 1 80 ? -6.236 7.883 3.554 1.00 98.12 80 ALA A N 1
ATOM 604 C CA . ALA A 1 80 ? -6.105 9.210 2.972 1.00 98.12 80 ALA A CA 1
ATOM 605 C C . ALA A 1 80 ? -6.146 9.099 1.448 1.00 98.12 80 ALA A C 1
ATOM 607 O O . ALA A 1 80 ? -5.500 8.213 0.884 1.00 98.12 80 ALA A O 1
ATOM 608 N N . ASP A 1 81 ? -6.885 10.003 0.822 1.00 96.94 81 ASP A N 1
ATOM 609 C CA . ASP A 1 81 ? -7.053 10.112 -0.624 1.00 96.94 81 ASP A CA 1
ATOM 610 C C . ASP A 1 81 ? -6.386 11.404 -1.096 1.00 96.94 81 ASP A C 1
ATOM 612 O O . ASP A 1 81 ? -6.626 12.483 -0.540 1.00 96.94 81 ASP A O 1
ATOM 616 N N . GLY A 1 82 ? -5.439 11.287 -2.020 1.00 94.44 82 GLY A N 1
ATOM 617 C CA . GLY A 1 82 ? -4.695 12.423 -2.544 1.00 94.44 82 GLY A CA 1
ATOM 618 C C . GLY A 1 82 ? -5.545 13.211 -3.538 1.00 94.44 82 GLY A C 1
ATOM 619 O O . GLY A 1 82 ? -6.014 12.672 -4.528 1.00 94.44 82 GLY A O 1
ATOM 620 N N . VAL A 1 83 ? -5.682 14.525 -3.348 1.00 88.56 83 VAL A N 1
ATOM 621 C CA . VAL A 1 83 ? -6.481 15.355 -4.258 1.00 88.56 83 VAL A CA 1
ATOM 622 C C . VAL A 1 83 ? -5.777 15.464 -5.617 1.00 88.56 83 VAL A C 1
ATOM 624 O O . VAL A 1 83 ? -4.859 16.276 -5.780 1.00 88.56 83 VAL A O 1
ATOM 627 N N . GLY A 1 84 ? -6.244 14.709 -6.614 1.00 79.81 84 GLY A N 1
ATOM 628 C CA . GLY A 1 84 ? -5.585 14.569 -7.925 1.00 79.81 84 GLY A CA 1
ATOM 629 C C . GLY A 1 84 ? -5.517 15.819 -8.808 1.00 79.81 84 GLY A C 1
ATOM 630 O O . GLY A 1 84 ? -4.882 15.815 -9.861 1.00 79.81 84 GLY A O 1
ATOM 631 N N . SER A 1 85 ? -6.122 16.936 -8.389 1.00 73.94 85 SER A N 1
ATOM 632 C CA . SER A 1 85 ? -5.895 18.244 -9.028 1.00 73.94 85 SER A CA 1
ATOM 633 C C . SER A 1 85 ? -4.580 18.913 -8.601 1.00 73.94 85 SER A C 1
ATOM 635 O O . SER A 1 85 ? -4.176 19.914 -9.199 1.00 73.94 85 SER A O 1
ATOM 637 N N . THR A 1 86 ? -3.903 18.369 -7.585 1.00 76.88 86 THR A N 1
ATOM 638 C CA . THR A 1 86 ? -2.669 18.917 -7.013 1.00 76.88 86 THR A CA 1
ATOM 639 C C . THR A 1 86 ? -1.462 18.062 -7.381 1.00 76.88 86 THR A C 1
ATOM 641 O O . THR A 1 86 ? -1.538 16.840 -7.477 1.00 76.88 86 THR A O 1
ATOM 644 N N . ARG A 1 87 ? -0.313 18.706 -7.599 1.00 78.19 87 ARG A N 1
ATOM 645 C CA . ARG A 1 87 ? 0.949 17.987 -7.789 1.00 78.19 87 ARG A CA 1
ATOM 646 C C . ARG A 1 87 ? 1.363 17.364 -6.453 1.00 78.19 87 ARG A C 1
ATOM 648 O O . ARG A 1 87 ? 1.205 17.993 -5.414 1.00 78.19 87 ARG A O 1
ATOM 655 N N . ASP A 1 88 ? 1.924 16.160 -6.493 1.00 84.06 88 ASP A N 1
ATOM 656 C CA . ASP A 1 88 ? 2.449 15.453 -5.317 1.00 84.06 88 ASP A CA 1
ATOM 657 C C . ASP A 1 88 ? 1.386 15.082 -4.255 1.00 84.06 88 ASP A C 1
ATOM 659 O O . ASP A 1 88 ? 1.716 14.874 -3.089 1.00 84.06 88 ASP A O 1
ATOM 663 N N . SER A 1 89 ? 0.117 14.936 -4.654 1.00 90.88 89 SER A N 1
ATOM 664 C CA . SER A 1 89 ? -1.002 14.473 -3.809 1.00 90.88 89 SER A CA 1
ATOM 665 C C . SER A 1 89 ? -0.701 13.158 -3.065 1.00 90.88 89 SER A C 1
ATOM 667 O O . SER A 1 89 ? -0.996 13.030 -1.877 1.00 90.88 89 SER A O 1
ATOM 669 N N . HIS A 1 90 ? -0.009 12.223 -3.725 1.00 91.56 90 HIS A N 1
ATOM 670 C CA . HIS A 1 90 ? 0.499 10.981 -3.127 1.00 91.56 90 HIS A CA 1
ATOM 671 C C . HIS A 1 90 ? 1.428 11.201 -1.917 1.00 91.56 90 HIS A C 1
ATOM 673 O O . HIS A 1 90 ? 1.426 10.405 -0.980 1.00 91.56 90 HIS A O 1
ATOM 679 N N . GLU A 1 91 ? 2.236 12.268 -1.911 1.00 91.56 91 GLU A N 1
ATOM 680 C CA . GLU A 1 91 ? 3.104 12.595 -0.775 1.00 91.56 91 GLU A CA 1
ATOM 681 C C . GLU A 1 91 ? 2.260 13.123 0.389 1.00 91.56 91 GLU A C 1
ATOM 683 O O . GLU A 1 91 ? 2.508 12.754 1.537 1.00 91.56 91 GLU A O 1
ATOM 688 N N . ALA A 1 92 ? 1.233 13.936 0.108 1.00 94.81 92 ALA A N 1
ATOM 689 C CA . ALA A 1 92 ? 0.311 14.421 1.132 1.00 94.81 92 ALA A CA 1
ATOM 690 C C . ALA A 1 92 ? -0.434 13.264 1.810 1.00 94.81 92 ALA A C 1
ATOM 692 O O . ALA A 1 92 ? -0.393 13.174 3.039 1.00 94.81 92 ALA A O 1
ATOM 693 N N . SER A 1 93 ? -1.041 12.350 1.047 1.00 96.38 93 SER A N 1
ATOM 694 C CA . SER A 1 93 ? -1.777 11.204 1.602 1.00 96.38 93 SER A CA 1
ATOM 695 C C . SER A 1 93 ? -0.863 10.263 2.394 1.00 96.38 93 SER A C 1
ATOM 697 O O . SER A 1 93 ? -1.184 9.863 3.519 1.00 96.38 93 SER A O 1
ATOM 699 N N . HIS A 1 94 ? 0.333 9.970 1.872 1.00 93.69 94 HIS A N 1
ATOM 700 C CA . HIS A 1 94 ? 1.319 9.131 2.549 1.00 93.69 94 HIS A CA 1
ATOM 701 C C . HIS A 1 94 ? 1.802 9.757 3.862 1.00 93.69 94 HIS A C 1
ATOM 703 O O . HIS A 1 94 ? 1.816 9.094 4.906 1.00 93.69 94 HIS A O 1
ATOM 709 N N . ARG A 1 95 ? 2.143 11.052 3.837 1.00 93.62 95 ARG A N 1
ATOM 710 C CA . ARG A 1 95 ? 2.501 11.820 5.037 1.00 93.62 95 ARG A CA 1
ATOM 711 C C . ARG A 1 95 ? 1.349 11.832 6.029 1.00 93.62 95 ARG A C 1
ATOM 713 O O . ARG A 1 95 ? 1.608 11.657 7.218 1.00 93.62 95 ARG A O 1
ATOM 720 N N . ALA A 1 96 ? 0.110 11.999 5.571 1.00 97.00 96 ALA A N 1
ATOM 721 C CA . ALA A 1 96 ? -1.060 12.088 6.433 1.00 97.00 96 ALA A CA 1
ATOM 722 C C . ALA A 1 96 ? -1.214 10.843 7.307 1.00 97.00 96 ALA A C 1
ATOM 724 O O . ALA A 1 96 ? -1.201 10.941 8.538 1.00 97.00 96 ALA A O 1
ATOM 725 N N . VAL A 1 97 ? -1.275 9.665 6.680 1.00 96.81 97 VAL A N 1
ATOM 726 C CA . VAL A 1 97 ? -1.460 8.406 7.411 1.00 96.81 97 VAL A CA 1
ATOM 727 C C . VAL A 1 97 ? -0.254 8.089 8.301 1.00 96.81 97 VAL A C 1
ATOM 729 O O . VAL A 1 97 ? -0.430 7.693 9.451 1.00 96.81 97 VAL A O 1
ATOM 732 N N . GLN A 1 98 ? 0.978 8.333 7.838 1.00 92.38 98 GLN A N 1
ATOM 733 C CA . GLN A 1 98 ? 2.181 8.074 8.637 1.00 92.38 98 GLN A CA 1
ATOM 734 C C . GLN A 1 98 ? 2.298 8.993 9.853 1.00 92.38 98 GLN A C 1
ATOM 736 O O . GLN A 1 98 ? 2.587 8.526 10.960 1.00 92.38 98 GLN A O 1
ATOM 741 N N . HIS A 1 99 ? 2.083 10.297 9.662 1.00 94.31 99 HIS A N 1
ATOM 742 C CA . HIS A 1 99 ? 2.131 11.263 10.751 1.00 94.31 99 HIS A CA 1
ATOM 743 C C . HIS A 1 99 ? 1.014 11.009 11.755 1.00 94.31 99 HIS A C 1
ATOM 745 O O . HIS A 1 99 ? 1.291 11.049 12.950 1.00 94.31 99 HIS A O 1
ATOM 751 N N . LEU A 1 100 ? -0.201 10.684 11.307 1.00 95.75 100 LEU A N 1
ATOM 752 C CA . LEU A 1 100 ? -1.298 10.365 12.213 1.00 95.75 100 LEU A CA 1
ATOM 753 C C . LEU A 1 100 ? -0.955 9.157 13.098 1.00 95.75 100 LEU A C 1
ATOM 755 O O . LEU A 1 100 ? -1.019 9.268 14.324 1.00 95.75 100 LEU A O 1
ATOM 759 N N . ILE A 1 101 ? -0.545 8.033 12.495 1.00 92.06 101 ILE A N 1
ATOM 760 C CA . ILE A 1 101 ? -0.142 6.833 13.242 1.00 92.06 101 ILE A CA 1
ATOM 761 C C . ILE A 1 101 ? 0.960 7.180 14.246 1.00 92.06 101 ILE A C 1
ATOM 763 O O . ILE A 1 101 ? 0.861 6.820 15.418 1.00 92.06 101 ILE A O 1
ATOM 767 N N . ARG A 1 102 ? 1.990 7.923 13.825 1.00 90.50 102 ARG A N 1
ATOM 768 C CA . ARG A 1 102 ? 3.083 8.348 14.707 1.00 90.50 102 ARG A CA 1
ATOM 769 C C . ARG A 1 102 ? 2.587 9.214 15.866 1.00 90.50 102 ARG A C 1
ATOM 771 O O . ARG A 1 102 ? 2.970 8.977 17.005 1.00 90.50 102 ARG A O 1
ATOM 778 N N . VAL A 1 103 ? 1.763 10.224 15.600 1.00 90.94 103 VAL A N 1
ATOM 779 C CA . VAL A 1 103 ? 1.267 11.131 16.641 1.00 90.94 103 VAL A CA 1
ATOM 780 C C . VAL A 1 103 ? 0.451 10.346 17.661 1.00 90.94 103 VAL A C 1
ATOM 782 O O . VAL A 1 103 ? 0.777 10.391 18.843 1.00 90.94 103 VAL A O 1
ATOM 785 N N . ILE A 1 104 ? -0.515 9.543 17.213 1.00 89.88 104 ILE A N 1
ATOM 786 C CA . ILE A 1 104 ? -1.360 8.748 18.112 1.00 89.88 104 ILE A CA 1
ATOM 787 C C . ILE A 1 104 ? -0.515 7.771 18.937 1.00 89.88 104 ILE A C 1
ATOM 789 O O . ILE A 1 104 ? -0.642 7.748 20.157 1.00 89.88 104 ILE A O 1
ATOM 793 N N . THR A 1 105 ? 0.395 7.024 18.307 1.00 84.81 105 THR A N 1
ATOM 794 C CA . THR A 1 105 ? 1.231 6.034 19.013 1.00 84.81 105 THR A CA 1
ATOM 795 C C . THR A 1 105 ? 2.251 6.653 19.971 1.00 84.81 105 THR A C 1
ATOM 797 O O . THR A 1 105 ? 2.666 5.997 20.921 1.00 84.81 105 THR A O 1
ATOM 800 N N . THR A 1 106 ? 2.654 7.912 19.766 1.00 82.38 106 THR A N 1
ATOM 801 C CA . THR A 1 106 ? 3.534 8.630 20.712 1.00 82.38 106 THR A CA 1
ATOM 802 C C . THR A 1 106 ? 2.786 9.343 21.836 1.00 82.38 106 THR A C 1
ATOM 804 O O . THR A 1 106 ? 3.372 9.577 22.891 1.00 82.38 106 THR A O 1
ATOM 807 N N . GLN A 1 107 ? 1.524 9.724 21.615 1.00 76.12 107 GLN A N 1
ATOM 808 C CA . GLN A 1 107 ? 0.735 10.517 22.561 1.00 76.12 107 GLN A CA 1
ATOM 809 C C . GLN A 1 107 ? -0.183 9.680 23.448 1.00 76.12 107 GLN A C 1
ATOM 811 O O . GLN A 1 107 ? -0.446 10.076 24.579 1.00 76.12 107 GLN A O 1
ATOM 816 N N . VAL A 1 108 ? -0.693 8.559 22.943 1.00 69.19 108 VAL A N 1
ATOM 817 C CA . VAL A 1 108 ? -1.581 7.673 23.693 1.00 69.19 108 VAL A CA 1
ATOM 818 C C . VAL A 1 108 ? -0.723 6.607 24.366 1.00 69.19 108 VAL A C 1
ATOM 820 O O . VAL A 1 108 ? -0.100 5.785 23.700 1.00 69.19 108 VAL A O 1
ATOM 823 N N . THR A 1 109 ? -0.669 6.631 25.696 1.00 65.00 109 THR A N 1
ATOM 824 C CA . THR A 1 109 ? -0.029 5.572 26.488 1.00 65.00 109 THR A CA 1
ATOM 825 C C . THR A 1 109 ? -1.063 4.559 26.978 1.00 65.00 109 THR A C 1
ATOM 827 O O . THR A 1 109 ? -2.261 4.829 26.955 1.00 65.00 109 THR A O 1
ATOM 830 N N . SER A 1 110 ? -0.609 3.424 27.517 1.00 57.66 110 SER A N 1
ATOM 831 C CA . SER A 1 110 ? -1.455 2.406 28.167 1.00 57.66 110 SER A CA 1
ATOM 832 C C . SER A 1 110 ? -2.438 2.932 29.213 1.00 57.66 110 SER A C 1
ATOM 834 O O . SER A 1 110 ? -3.451 2.302 29.527 1.00 57.66 110 SER A O 1
ATOM 836 N N . ARG A 1 111 ? -2.124 4.099 29.779 1.00 60.31 111 ARG A N 1
ATOM 837 C CA . ARG A 1 111 ? -2.877 4.748 30.851 1.00 60.31 111 ARG A CA 1
ATOM 838 C C . ARG A 1 111 ? -3.877 5.777 30.338 1.00 60.31 111 ARG A C 1
ATOM 840 O O . ARG A 1 111 ? -4.779 6.143 31.087 1.00 60.31 111 ARG A O 1
ATOM 847 N N . ASP A 1 112 ? -3.738 6.213 29.090 1.00 70.31 112 ASP A N 1
ATOM 848 C CA . ASP A 1 112 ? -4.604 7.213 28.483 1.00 70.31 112 ASP A CA 1
ATOM 849 C C . ASP A 1 112 ? -5.708 6.522 27.687 1.00 70.31 112 ASP A C 1
ATOM 851 O O . ASP A 1 112 ? -5.471 5.631 26.871 1.00 70.31 112 ASP A O 1
ATOM 855 N N . THR A 1 113 ? -6.951 6.928 27.933 1.00 77.19 113 THR A N 1
ATOM 856 C CA . THR A 1 113 ? -8.073 6.492 27.098 1.00 77.19 113 THR A CA 1
ATOM 857 C C . THR A 1 113 ? -8.106 7.381 25.856 1.00 77.19 113 THR A C 1
ATOM 859 O O . THR A 1 113 ? -8.144 8.609 26.012 1.00 77.19 113 THR A O 1
ATOM 862 N N . PRO A 1 114 ? -8.090 6.814 24.635 1.00 84.25 114 PRO A N 1
ATOM 863 C CA . PRO A 1 114 ? -8.292 7.581 23.417 1.00 84.25 114 PRO A CA 1
ATOM 864 C C . PRO A 1 114 ? -9.532 8.467 23.524 1.00 84.25 114 PRO A C 1
ATOM 866 O O . PRO A 1 114 ? -10.522 8.127 24.169 1.00 84.25 114 PRO A O 1
ATOM 869 N N . SER A 1 115 ? -9.475 9.641 22.907 1.00 88.06 115 SER A N 1
ATOM 870 C CA . SER A 1 115 ? -10.574 10.598 22.949 1.00 88.06 115 SER A CA 1
ATOM 871 C C . SER A 1 115 ? -10.681 11.351 21.634 1.00 88.06 115 SER A C 1
ATOM 873 O O . SER A 1 115 ? -9.705 11.486 20.892 1.00 88.06 115 SER A O 1
ATOM 875 N N . LEU A 1 116 ? -11.863 11.911 21.374 1.00 91.00 116 LEU A N 1
ATOM 876 C CA . LEU A 1 116 ? -12.083 12.775 20.212 1.00 91.00 116 LEU A CA 1
ATOM 877 C C . LEU A 1 116 ? -11.173 14.015 20.237 1.00 91.00 116 LEU A C 1
ATOM 879 O O . LEU A 1 116 ? -10.712 14.458 19.190 1.00 91.00 116 LEU A O 1
ATOM 883 N N . GLY A 1 117 ? -10.855 14.545 21.426 1.00 89.94 117 GLY A N 1
ATOM 884 C CA . GLY A 1 117 ? -9.908 15.656 21.573 1.00 89.94 117 GLY A CA 1
ATOM 885 C C . GLY A 1 117 ? -8.474 15.275 21.187 1.00 89.94 117 GLY A C 1
ATOM 886 O O . GLY A 1 117 ? -7.782 16.062 20.538 1.00 89.94 117 GLY A O 1
ATOM 887 N N . GLY A 1 118 ? -8.052 14.050 21.520 1.00 90.50 118 GLY A N 1
ATOM 888 C CA . GLY A 1 118 ? -6.772 13.494 21.075 1.00 90.50 118 GLY A CA 1
ATOM 889 C C . GLY A 1 118 ? -6.712 13.334 19.555 1.00 90.50 118 GLY A C 1
ATOM 890 O O . GLY A 1 118 ? -5.753 13.781 18.933 1.00 90.50 118 GLY A O 1
ATOM 891 N N . LEU A 1 119 ? -7.772 12.796 18.939 1.00 92.81 119 LEU A N 1
ATOM 892 C CA . LEU A 1 119 ? -7.866 12.681 17.478 1.00 92.81 119 LEU A CA 1
ATOM 893 C C . LEU A 1 119 ? -7.830 14.041 16.776 1.00 92.81 119 LEU A C 1
ATOM 895 O O . LEU A 1 119 ? -7.086 14.205 15.813 1.00 92.81 119 LEU A O 1
ATOM 899 N N . ARG A 1 120 ? -8.562 15.039 17.280 1.00 94.56 120 ARG A N 1
ATOM 900 C CA . ARG A 1 120 ? -8.509 16.403 16.733 1.00 94.56 120 ARG A CA 1
ATOM 901 C C . ARG A 1 120 ? -7.097 16.985 16.791 1.00 94.56 120 ARG A C 1
ATOM 903 O O . ARG A 1 120 ? -6.615 17.516 15.799 1.00 94.56 120 ARG A O 1
ATOM 910 N N . THR A 1 121 ? -6.418 16.812 17.923 1.00 93.12 121 THR A N 1
ATOM 911 C CA . THR A 1 121 ? -5.023 17.245 18.098 1.00 93.12 121 THR A CA 1
ATOM 912 C C . THR A 1 121 ? -4.080 16.540 17.117 1.00 93.12 121 THR A C 1
ATOM 914 O O . THR A 1 121 ? -3.139 17.157 16.614 1.00 93.12 121 THR A O 1
ATOM 917 N N . ALA A 1 122 ? -4.322 15.260 16.821 1.00 94.38 122 ALA A N 1
ATOM 918 C CA . ALA A 1 122 ? -3.556 14.530 15.818 1.00 94.38 122 ALA A CA 1
ATOM 919 C C . ALA A 1 122 ? -3.787 15.093 14.408 1.00 94.38 122 ALA A C 1
ATOM 921 O O . ALA A 1 122 ? -2.815 15.325 13.693 1.00 94.38 122 ALA A O 1
ATOM 922 N N . PHE A 1 123 ? -5.034 15.395 14.034 1.00 96.25 123 PHE A N 1
ATOM 923 C CA . PHE A 1 123 ? -5.342 16.036 12.752 1.00 96.25 123 PHE A CA 1
ATOM 924 C C . PHE A 1 123 ? -4.716 17.431 12.630 1.00 96.25 123 PHE A C 1
ATOM 926 O O . PHE A 1 123 ? -4.151 17.735 11.585 1.00 96.25 123 PHE A O 1
ATOM 933 N N . ASP A 1 124 ? -4.730 18.249 13.689 1.00 95.19 124 ASP A N 1
ATOM 934 C CA . ASP A 1 124 ? -4.063 19.563 13.701 1.00 95.19 124 ASP A CA 1
ATOM 935 C C . ASP A 1 124 ? -2.550 19.425 13.411 1.00 95.19 124 ASP A C 1
ATOM 937 O O . ASP A 1 124 ? -1.965 20.199 12.649 1.00 95.19 124 ASP A O 1
ATOM 941 N N . GLN A 1 125 ? -1.897 18.401 13.974 1.00 94.94 125 GLN A N 1
ATOM 942 C CA . GLN A 1 125 ? -0.477 18.130 13.720 1.00 94.94 125 GLN A CA 1
ATOM 943 C C . GLN A 1 125 ? -0.208 17.586 12.318 1.00 94.94 125 GLN A C 1
ATOM 945 O O . GLN A 1 125 ? 0.817 17.926 11.724 1.00 94.94 125 GLN A O 1
ATOM 950 N N . VAL A 1 126 ? -1.105 16.751 11.790 1.00 96.44 126 VAL A N 1
ATOM 951 C CA . VAL A 1 126 ? -1.018 16.262 10.411 1.00 96.44 126 VAL A CA 1
ATOM 952 C C . VAL A 1 126 ? -1.193 17.419 9.427 1.00 96.44 126 VAL A C 1
ATOM 954 O O . VAL A 1 126 ? -0.382 17.550 8.515 1.00 96.44 126 VAL A O 1
ATOM 957 N N . ASN A 1 127 ? -2.161 18.308 9.664 1.00 95.94 127 ASN A N 1
ATOM 958 C CA . ASN A 1 127 ? -2.376 19.527 8.882 1.00 95.94 127 ASN A CA 1
ATOM 959 C C . ASN A 1 127 ? -1.078 20.337 8.760 1.00 95.94 127 ASN A C 1
ATOM 961 O O . ASN A 1 127 ? -0.603 20.602 7.658 1.00 95.94 127 ASN A O 1
ATOM 965 N N . ALA A 1 128 ? -0.434 20.616 9.897 1.00 94.00 128 ALA A N 1
ATOM 966 C CA . ALA A 1 128 ? 0.834 21.340 9.939 1.00 94.00 128 ALA A CA 1
ATOM 967 C C . ALA A 1 128 ? 2.011 20.567 9.308 1.00 94.00 128 ALA A C 1
ATOM 969 O O . ALA A 1 128 ? 2.998 21.174 8.895 1.00 94.00 128 ALA A O 1
ATOM 970 N N . ALA A 1 129 ? 1.973 19.231 9.277 1.00 92.75 129 ALA A N 1
ATOM 971 C CA . ALA A 1 129 ? 3.009 18.416 8.641 1.00 92.75 129 ALA A CA 1
ATOM 972 C C . ALA A 1 129 ? 2.896 18.428 7.111 1.00 92.75 129 ALA A C 1
ATOM 974 O O . ALA A 1 129 ? 3.923 18.462 6.433 1.00 92.75 129 ALA A O 1
ATOM 975 N N . ILE A 1 130 ? 1.669 18.425 6.587 1.00 93.94 130 ILE A N 1
ATOM 976 C CA . ILE A 1 130 ? 1.393 18.509 5.150 1.00 93.94 130 ILE A CA 1
ATOM 977 C C . ILE A 1 130 ? 1.634 19.937 4.654 1.00 93.94 130 ILE A C 1
ATOM 979 O O . ILE A 1 130 ? 2.268 20.111 3.623 1.00 93.94 130 ILE A O 1
ATOM 983 N N . GLU A 1 131 ? 1.251 20.965 5.417 1.00 92.69 131 GLU A N 1
ATOM 984 C CA . GLU A 1 131 ? 1.536 22.369 5.077 1.00 92.69 131 GLU A CA 1
ATOM 985 C C . GLU A 1 131 ? 3.042 22.622 4.875 1.00 92.69 131 GLU A C 1
ATOM 987 O O . GLU A 1 131 ? 3.450 23.326 3.955 1.00 92.69 131 GLU A O 1
ATOM 992 N N . LYS A 1 132 ? 3.895 21.954 5.665 1.00 91.88 132 LYS A N 1
ATOM 993 C CA . LYS A 1 132 ? 5.362 22.012 5.533 1.00 91.88 132 LYS A CA 1
ATOM 994 C C . LYS A 1 132 ? 5.921 21.365 4.263 1.00 91.88 132 LYS A C 1
ATOM 996 O O . LYS A 1 132 ? 7.123 21.488 4.037 1.00 91.88 132 LYS A O 1
ATOM 1001 N N . LEU A 1 133 ? 5.115 20.645 3.479 1.00 87.62 133 LEU A N 1
ATOM 1002 C CA . LEU A 1 133 ? 5.543 20.161 2.164 1.00 87.62 133 LEU A CA 1
ATOM 1003 C C . LEU A 1 133 ? 5.789 21.323 1.199 1.00 87.62 133 LEU A C 1
ATOM 1005 O O . LEU A 1 133 ? 6.675 21.204 0.361 1.00 87.62 133 LEU A O 1
ATOM 1009 N N . ASP A 1 134 ? 5.035 22.421 1.332 1.00 86.62 134 ASP A N 1
ATOM 1010 C CA . ASP A 1 134 ? 5.126 23.613 0.473 1.00 86.62 134 ASP A CA 1
ATOM 1011 C C . ASP A 1 134 ? 5.022 23.298 -1.039 1.00 86.62 134 ASP A C 1
ATOM 1013 O O . ASP A 1 134 ? 5.610 23.959 -1.891 1.00 86.62 134 ASP A O 1
ATOM 1017 N N . THR A 1 135 ? 4.276 22.243 -1.389 1.00 85.88 135 THR A N 1
ATOM 1018 C CA . THR A 1 135 ? 4.044 21.808 -2.780 1.00 85.88 135 THR A CA 1
ATOM 1019 C C . THR A 1 135 ? 2.665 22.201 -3.312 1.00 85.88 135 THR A C 1
ATOM 1021 O O . THR A 1 135 ? 2.421 22.120 -4.515 1.00 85.88 135 THR A O 1
ATOM 1024 N N . GLY A 1 136 ? 1.747 22.602 -2.425 1.00 87.56 136 GLY A N 1
ATOM 1025 C CA . GLY A 1 136 ? 0.318 22.726 -2.725 1.00 87.56 136 GLY A CA 1
ATOM 1026 C C . GLY A 1 136 ? -0.427 21.385 -2.785 1.00 87.56 136 GLY A C 1
ATOM 1027 O O . GLY A 1 136 ? -1.604 21.381 -3.136 1.00 87.56 136 GLY A O 1
ATOM 1028 N N . ALA A 1 137 ? 0.235 20.268 -2.454 1.00 91.75 137 ALA A N 1
ATOM 1029 C CA . ALA A 1 137 ? -0.391 18.953 -2.363 1.00 91.75 137 ALA A CA 1
ATOM 1030 C C . ALA A 1 137 ? -1.468 18.933 -1.274 1.00 91.75 137 ALA A C 1
ATOM 1032 O O . ALA A 1 137 ? -1.256 19.464 -0.180 1.00 91.75 137 ALA A O 1
ATOM 1033 N N . ALA A 1 138 ? -2.595 18.286 -1.567 1.00 93.69 138 ALA A N 1
ATOM 1034 C CA . ALA A 1 138 ? -3.695 18.148 -0.626 1.00 93.69 138 ALA A CA 1
ATOM 1035 C C . ALA A 1 138 ? -4.217 16.708 -0.544 1.00 93.69 138 ALA A C 1
ATOM 1037 O O . ALA A 1 138 ? -4.039 15.922 -1.474 1.00 93.69 138 ALA A O 1
ATOM 1038 N N . THR A 1 139 ? -4.857 16.353 0.570 1.00 96.44 139 THR A N 1
ATOM 1039 C CA . THR A 1 139 ? -5.403 15.010 0.807 1.00 96.44 139 THR A CA 1
ATOM 1040 C C . THR A 1 139 ? -6.567 15.010 1.798 1.00 96.44 139 THR A C 1
ATOM 1042 O O . THR A 1 139 ? -6.612 15.834 2.712 1.00 96.44 139 THR A O 1
ATOM 1045 N N . THR A 1 140 ? -7.504 14.080 1.652 1.00 96.94 140 THR A N 1
ATOM 1046 C CA . THR A 1 140 ? -8.483 13.751 2.697 1.00 96.94 140 THR A CA 1
ATOM 1047 C C . THR A 1 140 ? -7.810 12.983 3.840 1.00 96.94 140 THR A C 1
ATOM 1049 O O . THR A 1 140 ? -6.674 12.518 3.725 1.00 96.94 140 THR A O 1
ATOM 1052 N N . LEU A 1 141 ? -8.499 12.822 4.970 1.00 98.19 141 LEU A N 1
ATOM 1053 C CA . LEU A 1 141 ? -8.037 11.914 6.016 1.00 98.19 141 LEU A CA 1
ATOM 1054 C C . LEU A 1 141 ? -9.202 11.381 6.842 1.00 98.19 141 LEU A C 1
ATOM 1056 O O . LEU A 1 141 ? -9.930 12.144 7.477 1.00 98.19 141 LEU A O 1
ATOM 1060 N N . THR A 1 142 ? -9.298 10.058 6.918 1.00 98.56 142 THR A N 1
ATOM 1061 C CA . THR A 1 142 ? -10.249 9.351 7.774 1.00 98.56 142 THR A CA 1
ATOM 1062 C C . THR A 1 142 ? -9.503 8.380 8.664 1.00 98.56 142 THR A C 1
ATOM 1064 O O . THR A 1 142 ? -8.690 7.588 8.193 1.00 98.56 142 THR A O 1
ATOM 1067 N N . ALA A 1 143 ? -9.764 8.442 9.965 1.00 98.31 143 ALA A N 1
ATOM 1068 C CA . ALA A 1 143 ? -8.995 7.736 10.974 1.00 98.31 143 ALA A CA 1
ATOM 1069 C C . ALA A 1 143 ? -9.860 7.172 12.093 1.00 98.31 143 ALA A C 1
ATOM 1071 O O . ALA A 1 143 ? -10.840 7.791 12.507 1.00 98.31 143 ALA A O 1
ATOM 1072 N N . VAL A 1 144 ? -9.432 6.041 12.647 1.00 97.88 144 VAL A N 1
ATOM 1073 C CA . VAL A 1 144 ? -10.069 5.400 13.796 1.00 97.88 144 VAL A CA 1
ATOM 1074 C C . VAL A 1 144 ? -9.041 4.951 14.831 1.00 97.88 144 VAL A C 1
ATOM 1076 O O . VAL A 1 144 ? -7.963 4.469 14.486 1.00 97.88 144 VAL A O 1
ATOM 1079 N N . VAL A 1 145 ? -9.408 5.074 16.107 1.00 96.00 145 VAL A N 1
ATOM 1080 C CA . VAL A 1 145 ? -8.781 4.360 17.225 1.00 96.00 145 VAL A CA 1
ATOM 1081 C C . VAL A 1 145 ? -9.839 3.460 17.853 1.00 96.00 145 VAL A C 1
ATOM 1083 O O . VAL A 1 145 ? -10.850 3.958 18.347 1.00 96.00 145 VAL A O 1
ATOM 1086 N N . LEU A 1 146 ? -9.623 2.148 17.816 1.00 95.19 146 LEU A N 1
ATOM 1087 C CA . LEU A 1 146 ? -10.514 1.132 18.376 1.00 95.19 146 LEU A CA 1
ATOM 1088 C C . LEU A 1 146 ? -9.868 0.488 19.605 1.00 95.19 146 LEU A C 1
ATOM 1090 O O . LEU A 1 146 ? -8.740 0.011 19.528 1.00 95.19 146 LEU A O 1
ATOM 1094 N N . ASP A 1 147 ? -10.605 0.433 20.712 1.00 93.25 147 ASP A N 1
ATOM 1095 C CA . ASP A 1 147 ? -10.246 -0.320 21.915 1.00 93.25 147 ASP A CA 1
ATOM 1096 C C . ASP A 1 147 ? -10.673 -1.786 21.770 1.00 93.25 147 ASP A C 1
ATOM 1098 O O . ASP A 1 147 ? -11.863 -2.100 21.654 1.00 93.25 147 ASP A O 1
ATOM 1102 N N . THR A 1 148 ? -9.712 -2.712 21.781 1.00 91.31 148 THR A N 1
ATOM 1103 C CA . THR A 1 148 ? -10.010 -4.147 21.680 1.00 91.31 148 THR A CA 1
ATOM 1104 C C . THR A 1 148 ? -10.491 -4.748 22.998 1.00 91.31 148 THR A C 1
ATOM 1106 O O . THR A 1 148 ? -10.857 -5.923 23.031 1.00 91.31 148 THR A O 1
ATOM 1109 N N . VAL A 1 149 ? -10.537 -3.977 24.088 1.00 89.25 149 VAL A N 1
ATOM 1110 C CA . VAL A 1 149 ? -11.170 -4.401 25.341 1.00 89.25 149 VAL A CA 1
ATOM 1111 C C . VAL A 1 149 ? -12.685 -4.194 25.246 1.00 89.25 149 VAL A C 1
ATOM 1113 O O . VAL A 1 149 ? -13.171 -3.177 24.762 1.00 89.25 149 VAL A O 1
ATOM 1116 N N . ASN A 1 150 ? -13.446 -5.180 25.720 1.00 86.56 150 ASN A N 1
ATOM 1117 C CA . ASN A 1 150 ? -14.910 -5.151 25.775 1.00 86.56 150 ASN A CA 1
ATOM 1118 C C . ASN A 1 150 ? -15.361 -5.542 27.194 1.00 86.56 150 ASN A C 1
ATOM 1120 O O . ASN A 1 150 ? -15.765 -6.686 27.418 1.00 86.56 150 ASN A O 1
ATOM 1124 N N . PRO A 1 151 ? -15.215 -4.639 28.181 1.00 80.19 151 PRO A N 1
ATOM 1125 C CA . PRO A 1 151 ? -15.398 -4.989 29.588 1.00 80.19 151 PRO A CA 1
ATOM 1126 C C . PRO A 1 151 ? -16.871 -5.256 29.930 1.00 80.19 151 PRO A C 1
ATOM 1128 O O . PRO A 1 151 ? -17.166 -6.140 30.731 1.00 80.19 151 PRO A O 1
ATOM 1131 N N . ASP A 1 152 ? -17.792 -4.553 29.264 1.00 81.69 152 ASP A N 1
ATOM 1132 C CA . ASP A 1 152 ? -19.234 -4.598 29.545 1.00 81.69 152 ASP A CA 1
ATOM 1133 C C . ASP A 1 152 ? -19.994 -5.587 28.641 1.00 81.69 152 ASP A C 1
ATOM 1135 O O . ASP A 1 152 ? -21.224 -5.683 28.688 1.00 81.69 152 ASP A O 1
ATOM 1139 N N . GLY A 1 153 ? -19.276 -6.288 27.756 1.00 83.31 153 GLY A N 1
ATOM 1140 C CA . GLY A 1 153 ? -19.844 -7.205 26.765 1.00 83.31 153 GLY A CA 1
ATOM 1141 C C . GLY A 1 153 ? -20.653 -6.529 25.648 1.00 83.31 153 GLY A C 1
ATOM 1142 O O . GLY A 1 153 ? -21.189 -7.227 24.790 1.00 83.31 153 GLY A O 1
ATOM 1143 N N . GLN A 1 154 ? -20.743 -5.195 25.626 1.00 83.31 154 GLN A N 1
ATOM 1144 C CA . GLN A 1 154 ? -21.558 -4.426 24.674 1.00 83.31 154 GLN A CA 1
ATOM 1145 C C . GLN A 1 154 ? -20.914 -4.269 23.288 1.00 83.31 154 GLN A C 1
ATOM 1147 O O . GLN A 1 154 ? -21.612 -3.939 22.328 1.00 83.31 154 GLN A O 1
ATOM 1152 N N . GLY A 1 155 ? -19.607 -4.513 23.173 1.00 90.94 155 GLY A N 1
ATOM 1153 C CA . GLY A 1 155 ? -18.824 -4.368 21.947 1.00 90.94 155 GLY A CA 1
ATOM 1154 C C . GLY A 1 155 ? -17.548 -3.559 22.173 1.00 90.94 155 GLY A C 1
ATOM 1155 O O . GLY A 1 155 ? -17.212 -3.201 23.298 1.00 90.94 155 GLY A O 1
ATOM 1156 N N . HIS A 1 156 ? -16.833 -3.280 21.090 1.00 94.56 156 HIS A N 1
ATOM 1157 C CA . HIS A 1 156 ? -15.550 -2.579 21.108 1.00 94.56 156 HIS A CA 1
ATOM 1158 C C . HIS A 1 156 ? -15.751 -1.094 20.816 1.00 94.56 156 HIS A C 1
ATOM 1160 O O . HIS A 1 156 ? -16.334 -0.736 19.790 1.00 94.56 156 HIS A O 1
ATOM 1166 N N . THR A 1 157 ? -15.300 -0.218 21.711 1.00 94.69 157 THR A N 1
ATOM 1167 C CA . THR A 1 157 ? -15.437 1.233 21.524 1.00 94.69 157 THR A CA 1
ATOM 1168 C C . THR A 1 157 ? -14.473 1.715 20.447 1.00 94.69 157 THR A C 1
ATOM 1170 O O . THR A 1 157 ? -13.298 1.355 20.460 1.00 94.69 157 THR A O 1
ATOM 1173 N N . TYR A 1 158 ? -14.949 2.565 19.539 1.00 95.88 158 TYR A N 1
ATOM 1174 C CA . TYR A 1 158 ? -14.095 3.275 18.593 1.00 95.88 158 TYR A CA 1
ATOM 1175 C C . TYR A 1 158 ? -14.317 4.782 18.647 1.00 95.88 158 TYR A C 1
ATOM 1177 O O . TYR A 1 158 ? -15.433 5.259 18.858 1.00 95.88 158 TYR A O 1
ATOM 1185 N N . HIS A 1 159 ? -13.245 5.521 18.385 1.00 96.31 159 HIS A N 1
ATOM 1186 C CA . HIS A 1 159 ? -13.249 6.954 18.131 1.00 96.31 159 HIS A CA 1
ATOM 1187 C C . HIS A 1 159 ? -12.830 7.191 16.687 1.00 96.31 159 HIS A C 1
ATOM 1189 O O . HIS A 1 159 ? -11.812 6.662 16.250 1.00 96.31 159 HIS A O 1
ATOM 1195 N N . LEU A 1 160 ? -13.620 7.969 15.961 1.00 97.06 160 LEU A N 1
ATOM 1196 C CA . LEU A 1 160 ? -13.511 8.180 14.527 1.00 97.06 160 LEU A CA 1
ATOM 1197 C C . LEU A 1 160 ? -13.371 9.674 14.229 1.00 97.06 160 LEU A C 1
ATOM 1199 O O . LEU A 1 160 ? -14.039 10.498 14.859 1.00 97.06 160 LEU A O 1
ATOM 1203 N N . ALA A 1 161 ? -12.538 9.994 13.246 1.00 96.94 161 ALA A N 1
ATOM 1204 C CA . ALA A 1 161 ? -12.364 11.325 12.690 1.00 96.94 161 ALA A CA 1
ATOM 1205 C C . ALA A 1 161 ? -12.366 11.255 11.156 1.00 96.94 161 ALA A C 1
ATOM 1207 O O . ALA A 1 161 ? -11.729 10.363 10.601 1.00 96.94 161 ALA A O 1
ATOM 1208 N N . GLN A 1 162 ? -13.061 12.173 10.486 1.00 97.06 162 GLN A N 1
ATOM 1209 C CA . GLN A 1 162 ? -13.122 12.257 9.023 1.00 97.06 162 GLN A CA 1
ATOM 1210 C C . GLN A 1 162 ? -13.010 13.713 8.563 1.00 97.06 162 GLN A C 1
ATOM 1212 O O . GLN A 1 162 ? -13.721 14.587 9.063 1.00 97.06 162 GLN A O 1
ATOM 1217 N N . LEU A 1 163 ? -12.135 13.958 7.591 1.00 95.44 163 LEU A N 1
ATOM 1218 C CA . LEU A 1 163 ? -12.063 15.196 6.826 1.00 95.44 163 LEU A CA 1
ATOM 1219 C C . LEU A 1 163 ? -12.012 14.855 5.334 1.00 95.44 163 LEU A C 1
ATOM 1221 O O . LEU A 1 163 ? -11.081 14.183 4.891 1.00 95.44 163 LEU A O 1
ATOM 1225 N N . GLY A 1 164 ? -12.991 15.352 4.583 1.00 93.12 164 GLY A N 1
ATOM 1226 C CA . GLY A 1 164 ? -13.164 15.042 3.165 1.00 93.12 164 GLY A CA 1
ATOM 1227 C C . GLY A 1 164 ? -14.226 13.972 2.923 1.00 93.12 164 GLY A C 1
ATOM 1228 O O . GLY A 1 164 ? -15.013 13.634 3.809 1.00 93.12 164 GLY A O 1
ATOM 1229 N N . ASP A 1 165 ? -14.245 13.463 1.700 1.00 91.94 165 ASP A N 1
ATOM 1230 C CA . ASP A 1 165 ? -15.265 12.571 1.139 1.00 91.94 165 ASP A CA 1
ATOM 1231 C C . ASP A 1 165 ? -14.910 11.078 1.230 1.00 91.94 165 ASP A C 1
ATOM 1233 O O . ASP A 1 165 ? -15.711 10.245 0.817 1.00 91.94 165 ASP A O 1
ATOM 1237 N N . SER A 1 166 ? -13.767 10.721 1.825 1.00 95.12 166 SER A N 1
ATOM 1238 C CA . SER A 1 166 ? -13.354 9.340 2.113 1.00 95.12 166 SER A CA 1
ATOM 1239 C C . SER A 1 166 ? -14.107 8.788 3.336 1.00 95.12 166 SER A C 1
ATOM 1241 O O . SER A 1 166 ? -13.722 9.085 4.472 1.00 95.12 166 SER A O 1
ATOM 1243 N N . PRO A 1 167 ? -15.200 8.017 3.185 1.00 95.62 167 PRO A N 1
ATOM 1244 C CA . PRO A 1 167 ? -16.128 7.827 4.283 1.00 95.62 167 PRO A CA 1
ATOM 1245 C C . PRO A 1 167 ? -15.710 6.698 5.228 1.00 95.62 167 PRO A C 1
ATOM 1247 O O . PRO A 1 167 ? -15.054 5.723 4.852 1.00 95.62 167 PRO A O 1
ATOM 1250 N N . ALA A 1 168 ? -16.213 6.772 6.457 1.00 97.06 168 ALA A N 1
ATOM 1251 C CA . ALA A 1 168 ? -16.338 5.607 7.323 1.00 97.06 168 ALA A CA 1
ATOM 1252 C C . ALA A 1 168 ? -17.729 4.964 7.200 1.00 97.06 168 ALA A C 1
ATOM 1254 O O . ALA A 1 168 ? -18.740 5.665 7.123 1.00 97.06 168 ALA A O 1
ATOM 1255 N N . ALA A 1 169 ? -17.815 3.635 7.248 1.00 97.00 169 ALA A N 1
ATOM 1256 C CA . ALA A 1 169 ? -19.072 2.891 7.181 1.00 97.00 169 ALA A CA 1
ATOM 1257 C C . ALA A 1 169 ? -19.069 1.648 8.075 1.00 97.00 169 ALA A C 1
ATOM 1259 O O . ALA A 1 169 ? -18.029 1.055 8.338 1.00 97.00 169 ALA A O 1
ATOM 1260 N N . VAL A 1 170 ? -20.251 1.213 8.505 1.00 96.56 170 VAL A N 1
ATOM 1261 C CA . VAL A 1 170 ? -20.449 -0.085 9.163 1.00 96.56 170 VAL A CA 1
ATOM 1262 C C . VAL A 1 170 ? -21.180 -1.023 8.214 1.00 96.56 170 VAL A C 1
ATOM 1264 O O . VAL A 1 170 ? -22.200 -0.647 7.638 1.00 96.56 170 VAL A O 1
ATOM 1267 N N . LEU A 1 171 ? -20.686 -2.253 8.083 1.00 95.94 171 LEU A N 1
ATOM 1268 C CA . LEU A 1 171 ? -21.426 -3.357 7.485 1.00 95.94 171 LEU A CA 1
ATOM 1269 C C . LEU A 1 171 ? -22.228 -4.058 8.581 1.00 95.94 171 LEU A C 1
ATOM 1271 O O . LEU A 1 171 ? -21.665 -4.686 9.478 1.00 95.94 171 LEU A O 1
ATOM 1275 N N . ALA A 1 172 ? -23.548 -3.941 8.500 1.00 90.94 172 ALA A N 1
ATOM 1276 C CA . ALA A 1 172 ? -24.481 -4.613 9.394 1.00 90.94 172 ALA A CA 1
ATOM 1277 C C . ALA A 1 172 ? -25.713 -5.050 8.600 1.00 90.94 172 ALA A C 1
ATOM 1279 O O . ALA A 1 172 ? -26.153 -4.353 7.687 1.00 90.94 172 ALA A O 1
ATOM 1280 N N . ASN A 1 173 ? -26.281 -6.211 8.939 1.00 88.44 173 ASN A N 1
ATOM 1281 C CA . ASN A 1 173 ? -27.456 -6.767 8.251 1.00 88.44 173 ASN A CA 1
ATOM 1282 C C . ASN A 1 173 ? -27.277 -6.871 6.720 1.00 88.44 173 ASN A C 1
ATOM 1284 O O . ASN A 1 173 ? -28.216 -6.643 5.960 1.00 88.44 173 ASN A O 1
ATOM 1288 N N . GLY A 1 174 ? -26.057 -7.186 6.270 1.00 89.44 174 GLY A N 1
ATOM 1289 C CA . GLY A 1 174 ? -25.732 -7.366 4.852 1.00 89.44 174 GLY A CA 1
ATOM 1290 C C . GLY A 1 174 ? -25.670 -6.079 4.026 1.00 89.44 174 GLY A C 1
ATOM 1291 O O . GLY A 1 174 ? -25.673 -6.173 2.804 1.00 89.44 174 GLY A O 1
ATOM 1292 N N . ARG A 1 175 ? -25.622 -4.897 4.657 1.00 92.06 175 ARG A N 1
ATOM 1293 C CA . ARG A 1 175 ? -25.513 -3.610 3.956 1.00 92.06 175 ARG A CA 1
ATOM 1294 C C . ARG A 1 175 ? -24.457 -2.701 4.562 1.00 92.06 175 ARG A C 1
ATOM 1296 O O . ARG A 1 175 ? -24.333 -2.616 5.785 1.00 92.06 175 ARG A O 1
ATOM 1303 N N . PHE A 1 176 ? -23.732 -1.999 3.698 1.00 94.31 176 PHE A N 1
ATOM 1304 C CA . PHE A 1 176 ? -22.856 -0.908 4.114 1.00 94.31 176 PHE A CA 1
ATOM 1305 C C . PHE A 1 176 ? -23.704 0.310 4.483 1.00 94.31 176 PHE A C 1
ATOM 1307 O O . PHE A 1 176 ? -24.627 0.680 3.759 1.00 94.31 176 PHE A O 1
ATOM 1314 N N . ARG A 1 177 ? -23.395 0.938 5.617 1.00 92.31 177 ARG A N 1
ATOM 1315 C CA . ARG A 1 177 ? -24.042 2.167 6.079 1.00 92.31 177 ARG A CA 1
ATOM 1316 C C . ARG A 1 177 ? -22.982 3.175 6.495 1.00 92.31 177 ARG A C 1
ATOM 1318 O O . ARG A 1 177 ? -22.286 2.945 7.486 1.00 92.31 177 ARG A O 1
ATOM 1325 N N . ARG A 1 178 ? -22.886 4.290 5.765 1.00 93.75 178 ARG A N 1
ATOM 1326 C CA . ARG A 1 178 ? -21.976 5.396 6.095 1.00 93.75 178 ARG A CA 1
ATOM 1327 C C . ARG A 1 178 ? -22.280 5.936 7.502 1.00 93.75 178 ARG A C 1
ATOM 1329 O O . ARG A 1 178 ? -23.439 6.003 7.919 1.00 93.75 178 ARG A O 1
ATOM 1336 N N . LEU A 1 179 ? -21.229 6.234 8.262 1.00 93.44 179 LEU A N 1
ATOM 1337 C CA . LEU A 1 179 ? -21.311 6.747 9.634 1.00 93.44 179 LEU A CA 1
ATOM 1338 C C . LEU A 1 179 ? -21.466 8.264 9.673 1.00 93.44 179 LEU A C 1
ATOM 1340 O O . LEU A 1 179 ? -22.132 8.780 10.568 1.00 93.44 179 LEU A O 1
ATOM 1344 N N . PHE A 1 180 ? -20.897 8.939 8.681 1.00 87.44 180 PHE A N 1
ATOM 1345 C CA . PHE A 1 180 ? -21.165 10.331 8.382 1.00 87.44 180 PHE A CA 1
ATOM 1346 C C . PHE A 1 180 ? -21.897 10.399 7.044 1.00 87.44 180 PHE A C 1
ATOM 1348 O O . PHE A 1 180 ? -21.544 9.700 6.094 1.00 87.44 180 PHE A O 1
ATOM 1355 N N . THR A 1 181 ? -22.952 11.196 6.985 1.00 70.31 181 THR A N 1
ATOM 1356 C CA . THR A 1 181 ? -23.665 11.507 5.749 1.00 70.31 181 THR A CA 1
ATOM 1357 C C . THR A 1 181 ? -23.482 12.991 5.509 1.00 70.31 181 THR A C 1
ATOM 1359 O O . THR A 1 181 ? -23.919 13.796 6.336 1.00 70.31 181 THR A O 1
ATOM 1362 N N . ASP A 1 182 ? -22.831 13.354 4.411 1.00 57.25 182 ASP A N 1
ATOM 1363 C CA . ASP A 1 182 ? -22.816 14.739 3.968 1.00 57.25 182 ASP A CA 1
ATOM 1364 C C . ASP A 1 182 ? -24.226 15.093 3.492 1.00 57.25 182 ASP A C 1
ATOM 1366 O O . ASP A 1 182 ? -24.677 14.622 2.455 1.00 57.25 182 ASP A O 1
ATOM 1370 N N . GLU A 1 183 ? -24.970 15.795 4.347 1.00 46.47 183 GLU A N 1
ATOM 1371 C CA . GLU A 1 183 ? -25.674 17.050 4.046 1.00 46.47 183 GLU A CA 1
ATOM 1372 C C . GLU A 1 183 ? -26.604 17.414 5.229 1.00 46.47 183 GLU A C 1
ATOM 1374 O O . GLU A 1 183 ? -27.447 16.612 5.643 1.00 46.47 183 GLU A O 1
ATOM 1379 N N . PRO A 1 184 ? -26.508 18.634 5.795 1.00 39.75 184 PRO A N 1
ATOM 1380 C CA . PRO A 1 184 ? -27.677 19.277 6.379 1.00 39.75 184 PRO A CA 1
ATOM 1381 C C . PRO A 1 184 ? -28.724 19.440 5.271 1.00 39.75 184 PRO A C 1
ATOM 1383 O O . PRO A 1 184 ? -28.378 19.862 4.169 1.00 39.75 184 PRO A O 1
ATOM 1386 N N . ASP A 1 185 ? -29.983 19.132 5.575 1.00 31.69 185 ASP A N 1
ATOM 1387 C CA . ASP A 1 185 ? -31.133 19.282 4.674 1.00 31.69 185 ASP A CA 1
ATOM 1388 C C . ASP A 1 185 ? -31.025 20.563 3.805 1.00 31.69 185 ASP A C 1
ATOM 1390 O O . ASP A 1 185 ? -31.115 21.683 4.317 1.00 31.69 185 ASP A O 1
ATOM 1394 N N . GLY A 1 186 ? -30.818 20.408 2.488 1.00 40.31 186 GLY A N 1
ATOM 1395 C CA . GLY A 1 186 ? -30.916 21.496 1.503 1.00 40.31 186 GLY A CA 1
ATOM 1396 C C . GLY A 1 186 ? -29.626 22.214 1.066 1.00 40.31 186 GLY A C 1
ATOM 1397 O O . GLY A 1 186 ? -29.731 23.306 0.500 1.00 40.31 186 GLY A O 1
ATOM 1398 N N . ALA A 1 187 ? -28.430 21.656 1.277 1.00 36.09 187 ALA A N 1
ATOM 1399 C CA . ALA A 1 187 ? -27.200 22.225 0.714 1.00 36.09 187 ALA A CA 1
ATOM 1400 C C . ALA A 1 187 ? -27.041 21.888 -0.785 1.00 36.09 187 ALA A C 1
ATOM 1402 O O . ALA A 1 187 ? -27.226 20.761 -1.223 1.00 36.09 187 ALA A O 1
ATOM 1403 N N . VAL A 1 188 ? -26.702 22.890 -1.599 1.00 33.97 188 VAL A N 1
ATOM 1404 C CA . VAL A 1 188 ? -26.316 22.710 -3.008 1.00 33.97 188 VAL A CA 1
ATOM 1405 C C . VAL A 1 188 ? -25.027 21.887 -3.053 1.00 33.97 188 VAL A C 1
ATOM 1407 O O . VAL A 1 188 ? -24.091 22.247 -2.342 1.00 33.97 188 VAL A O 1
ATOM 1410 N N . HIS A 1 189 ? -24.961 20.845 -3.895 1.00 38.41 189 HIS A N 1
ATOM 1411 C CA . HIS A 1 189 ? -23.768 20.014 -4.102 1.00 38.41 189 HIS A CA 1
ATOM 1412 C C . HIS A 1 189 ? -22.512 20.880 -4.289 1.00 38.41 189 HIS A C 1
ATOM 1414 O O . HIS A 1 189 ? -22.266 21.435 -5.364 1.00 38.41 189 HIS A O 1
ATOM 1420 N N . SER A 1 190 ? -21.727 21.023 -3.224 1.00 39.50 190 SER A N 1
ATOM 1421 C CA . SER A 1 190 ? -20.416 21.652 -3.282 1.00 39.50 190 SER A CA 1
ATOM 1422 C C . SER A 1 190 ? -19.456 20.621 -3.852 1.00 39.50 190 SER A C 1
ATOM 1424 O O . SER A 1 190 ? -19.221 19.589 -3.238 1.00 39.50 190 SER A O 1
ATOM 1426 N N . THR A 1 191 ? -18.881 20.898 -5.019 1.00 50.62 191 THR A N 1
ATOM 1427 C CA . THR A 1 191 ? -17.820 20.074 -5.625 1.00 50.62 191 THR A CA 1
ATOM 1428 C C . THR A 1 191 ? -16.466 20.240 -4.925 1.00 50.62 191 THR A C 1
ATOM 1430 O O . THR A 1 191 ? -15.458 19.744 -5.416 1.00 50.62 191 THR A O 1
ATOM 1433 N N . THR A 1 192 ? -16.407 21.007 -3.834 1.00 61.22 192 THR A N 1
ATOM 1434 C CA . THR A 1 192 ? -15.176 21.269 -3.089 1.00 61.22 192 THR A CA 1
ATOM 1435 C C . THR A 1 192 ? -15.025 20.240 -1.975 1.00 61.22 192 THR A C 1
ATOM 1437 O O . THR A 1 192 ? -15.688 20.346 -0.941 1.00 61.22 192 THR A O 1
ATOM 1440 N N . THR A 1 193 ? -14.140 19.267 -2.179 1.00 75.44 193 THR A N 1
ATOM 1441 C CA . THR A 1 193 ? -13.702 18.325 -1.143 1.00 75.44 193 THR A CA 1
ATOM 1442 C C . THR A 1 193 ? -12.879 19.068 -0.087 1.00 75.44 193 THR A C 1
ATOM 1444 O O . THR A 1 193 ? -11.936 19.792 -0.412 1.00 75.44 193 THR A O 1
ATOM 1447 N N . HIS A 1 194 ? -13.232 18.910 1.191 1.00 89.81 194 HIS A N 1
ATOM 1448 C CA . HIS A 1 194 ? -12.394 19.398 2.289 1.00 89.81 194 HIS A CA 1
ATOM 1449 C C . HIS A 1 194 ? -11.127 18.544 2.378 1.00 89.81 194 HIS A C 1
ATOM 1451 O O . HIS A 1 194 ? -11.213 17.320 2.402 1.00 89.81 194 HIS A O 1
ATOM 1457 N N . ALA A 1 195 ? -9.963 19.182 2.456 1.00 92.31 195 ALA A N 1
ATOM 1458 C CA . ALA A 1 195 ? -8.678 18.495 2.439 1.00 92.31 195 ALA A CA 1
ATOM 1459 C C . ALA A 1 195 ? -7.668 19.155 3.387 1.00 92.31 195 ALA A C 1
ATOM 1461 O O . ALA A 1 195 ? -7.800 20.323 3.756 1.00 92.31 195 ALA A O 1
ATOM 1462 N N . LEU A 1 196 ? -6.652 18.387 3.771 1.00 93.94 196 LEU A N 1
ATOM 1463 C CA . LEU A 1 196 ? -5.437 18.856 4.421 1.00 93.94 196 LEU A CA 1
ATOM 1464 C C . LEU A 1 196 ? -4.395 19.207 3.345 1.00 93.94 196 LEU A C 1
ATOM 1466 O O . LEU A 1 196 ? -4.260 18.432 2.404 1.00 93.94 196 LEU A O 1
ATOM 1470 N N . PRO A 1 197 ? -3.619 20.292 3.484 1.00 92.62 197 PRO A N 1
ATOM 1471 C CA . PRO A 1 197 ? -3.696 21.251 4.568 1.00 92.62 197 PRO A CA 1
ATOM 1472 C C . PRO A 1 197 ? -4.871 22.224 4.353 1.00 92.62 197 PRO A C 1
ATOM 1474 O O . PRO A 1 197 ? -5.094 22.713 3.249 1.00 92.62 197 PRO A O 1
ATOM 1477 N N . GLY A 1 198 ? -5.612 22.519 5.418 1.00 84.88 198 GLY A N 1
ATOM 1478 C CA . GLY A 1 198 ? -6.692 23.504 5.451 1.00 84.88 198 GLY A CA 1
ATOM 1479 C C . GLY A 1 198 ? -6.401 24.628 6.449 1.00 84.88 198 GLY A C 1
ATOM 1480 O O . GLY A 1 198 ? -5.658 24.437 7.415 1.00 84.88 198 GLY A O 1
ATOM 1481 N N . SER A 1 199 ? -6.993 25.809 6.229 1.00 71.06 199 SER A N 1
ATOM 1482 C CA . SER A 1 199 ? -6.819 26.983 7.104 1.00 71.06 199 SER A CA 1
ATOM 1483 C C . SER A 1 199 ? -7.468 26.816 8.480 1.00 71.06 199 SER A C 1
ATOM 1485 O O . SER A 1 199 ? -6.987 27.378 9.461 1.00 71.06 199 SER A O 1
ATOM 1487 N N . ASP A 1 200 ? -8.550 26.040 8.562 1.00 76.50 200 ASP A N 1
ATOM 1488 C CA . ASP A 1 200 ? -9.089 25.513 9.809 1.00 76.50 200 ASP A CA 1
ATOM 1489 C C . ASP A 1 200 ? -9.703 24.122 9.584 1.00 76.50 200 ASP A C 1
ATOM 1491 O O . ASP A 1 200 ? -10.120 23.766 8.483 1.00 76.50 200 ASP A O 1
ATOM 1495 N N . LEU A 1 201 ? -9.736 23.307 10.638 1.00 86.38 201 LEU A N 1
ATOM 1496 C CA . LEU A 1 201 ? -10.363 21.984 10.614 1.00 86.38 201 LEU A CA 1
ATOM 1497 C C . LEU A 1 201 ? -11.849 22.059 10.993 1.00 86.38 201 LEU A C 1
ATOM 1499 O O . LEU A 1 201 ? -12.345 21.218 11.742 1.00 86.38 201 LEU A O 1
ATOM 1503 N N . SER A 1 202 ? -12.564 23.096 10.548 1.00 85.88 202 SER A N 1
ATOM 1504 C CA . SER A 1 202 ? -13.986 23.282 10.879 1.00 85.88 202 SER A CA 1
ATOM 1505 C C . SER A 1 202 ? -14.881 22.176 10.310 1.00 85.88 202 SER A C 1
ATOM 1507 O O . SER A 1 202 ? -15.873 21.812 10.939 1.00 85.88 202 SER A O 1
ATOM 1509 N N . ALA A 1 203 ? -14.494 21.596 9.172 1.00 89.81 203 ALA A N 1
ATOM 1510 C CA . ALA A 1 203 ? -15.180 20.472 8.538 1.00 89.81 203 ALA A CA 1
ATOM 1511 C C . ALA A 1 203 ? -14.814 19.096 9.126 1.00 89.81 203 ALA A C 1
ATOM 1513 O O . ALA A 1 203 ? -15.332 18.083 8.662 1.00 89.81 203 ALA A O 1
ATOM 1514 N N . LEU A 1 204 ? -13.931 19.033 10.132 1.00 94.06 204 LEU A N 1
ATOM 1515 C CA . LEU A 1 204 ? -13.556 17.773 10.771 1.00 94.06 204 LEU A CA 1
ATOM 1516 C C . LEU A 1 204 ? -14.753 17.175 11.519 1.00 94.06 204 LEU A C 1
ATOM 1518 O O . LEU A 1 204 ? -15.212 17.710 12.531 1.00 94.06 204 LEU A O 1
ATOM 1522 N N . GLN A 1 205 ? -15.213 16.022 11.052 1.00 95.56 205 GLN A N 1
ATOM 1523 C CA . GLN A 1 205 ? -16.275 15.253 11.683 1.00 95.56 205 GLN A CA 1
ATOM 1524 C C . GLN A 1 205 ? -15.677 14.280 12.701 1.00 95.56 205 GLN A C 1
ATOM 1526 O O . GLN A 1 205 ? -14.665 13.632 12.441 1.00 95.56 205 GLN A O 1
ATOM 1531 N N . LEU A 1 206 ? -16.298 14.177 13.879 1.00 95.31 206 LEU A N 1
ATOM 1532 C CA . LEU A 1 206 ? -15.841 13.340 14.991 1.00 95.31 206 LEU A CA 1
ATOM 1533 C C . LEU A 1 206 ? -17.005 12.504 15.524 1.00 95.31 206 LEU A C 1
ATOM 1535 O O . LEU A 1 206 ? -18.096 13.028 15.744 1.00 95.31 206 LEU A O 1
ATOM 1539 N N . ALA A 1 207 ? -16.771 11.217 15.776 1.00 95.88 207 ALA A N 1
ATOM 1540 C CA . ALA A 1 207 ? -17.780 10.326 16.343 1.00 95.88 207 ALA A CA 1
ATOM 1541 C C . ALA A 1 207 ? -17.167 9.281 17.275 1.00 95.88 207 ALA A C 1
ATOM 1543 O O . ALA A 1 207 ? -16.062 8.793 17.050 1.00 95.88 207 ALA A O 1
ATOM 1544 N N . THR A 1 208 ? -17.924 8.895 18.298 1.00 95.81 208 THR A N 1
ATOM 1545 C CA . THR A 1 208 ? -17.648 7.702 19.106 1.00 95.81 208 THR A CA 1
ATOM 1546 C C . THR A 1 208 ? -18.739 6.680 18.826 1.00 95.81 208 THR A C 1
ATOM 1548 O O . THR A 1 208 ? -19.916 7.041 18.761 1.00 95.81 208 THR A O 1
ATOM 1551 N N . GLY A 1 209 ? -18.370 5.413 18.682 1.00 94.25 209 GLY A N 1
ATOM 1552 C CA . GLY A 1 209 ? -19.329 4.331 18.503 1.00 94.25 209 GLY A CA 1
ATOM 1553 C C .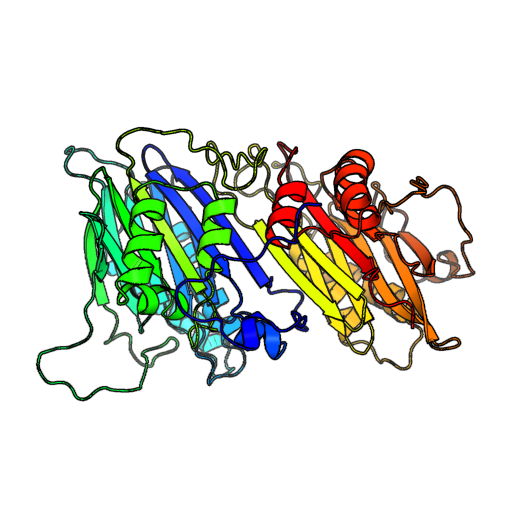 GLY A 1 209 ? -18.877 3.028 19.142 1.00 94.25 209 GLY A C 1
ATOM 1554 O O . GLY A 1 209 ? -17.833 2.952 19.788 1.00 94.25 209 GLY A O 1
ATOM 1555 N N . THR A 1 210 ? -19.697 1.998 18.962 1.00 95.38 210 THR A N 1
ATOM 1556 C CA . THR A 1 210 ? -19.452 0.651 19.477 1.00 95.38 210 THR A CA 1
ATOM 1557 C C . THR A 1 210 ? -19.579 -0.334 18.329 1.00 95.38 210 THR A C 1
ATOM 1559 O O . THR A 1 210 ? -20.633 -0.399 17.699 1.00 95.38 210 THR A O 1
ATOM 1562 N N . LEU A 1 211 ? -18.515 -1.090 18.069 1.00 95.38 211 LEU A N 1
ATOM 1563 C CA . LEU A 1 211 ? -18.477 -2.155 17.076 1.00 95.38 211 LEU A CA 1
ATOM 1564 C C . LEU A 1 211 ? -18.851 -3.481 17.742 1.00 95.38 211 LEU A C 1
ATOM 1566 O O . LEU A 1 211 ? -18.129 -3.974 18.617 1.00 95.38 211 LEU A O 1
ATOM 1570 N N . ARG A 1 212 ? -20.002 -4.046 17.371 1.00 93.38 212 ARG A N 1
ATOM 1571 C CA . ARG A 1 212 ? -20.509 -5.288 17.967 1.00 93.38 212 ARG A CA 1
ATOM 1572 C C . ARG A 1 212 ? -19.993 -6.523 17.243 1.00 93.38 212 ARG A C 1
ATOM 1574 O O . ARG A 1 212 ? -19.549 -6.477 16.101 1.00 93.38 212 ARG A O 1
ATOM 1581 N N . VAL A 1 213 ? -20.109 -7.660 17.920 1.00 90.56 213 VAL A N 1
ATOM 1582 C CA . VAL A 1 213 ? -19.811 -8.974 17.344 1.00 90.56 213 VAL A CA 1
ATOM 1583 C C . VAL A 1 213 ? -20.664 -9.194 16.083 1.00 90.56 213 VAL A C 1
ATOM 1585 O O . VAL A 1 213 ? -21.886 -9.076 16.128 1.00 90.56 213 VAL A O 1
ATOM 1588 N N . GLY A 1 214 ? -20.006 -9.508 14.963 1.00 88.31 214 GLY A N 1
ATOM 1589 C CA . GLY A 1 214 ? -20.556 -9.666 13.606 1.00 88.31 214 GLY A CA 1
ATOM 1590 C C . GLY A 1 214 ? -20.840 -8.389 12.833 1.00 88.31 214 GLY A C 1
ATOM 1591 O O . GLY A 1 214 ? -21.268 -8.482 11.687 1.00 88.31 214 GLY A O 1
ATOM 1592 N N . GLU A 1 215 ? -20.604 -7.220 13.423 1.00 93.31 215 GLU A N 1
ATOM 1593 C CA . GLU A 1 215 ? -20.483 -5.984 12.658 1.00 93.31 215 GLU A CA 1
ATOM 1594 C C . GLU A 1 215 ? -19.041 -5.834 12.161 1.00 93.31 215 GLU A C 1
ATOM 1596 O O . GLU A 1 215 ? -18.100 -6.477 12.644 1.00 93.31 215 GLU A O 1
ATOM 1601 N N . SER A 1 216 ? -18.854 -4.989 11.153 1.00 96.38 216 SER A N 1
ATOM 1602 C CA . SER A 1 216 ? -17.525 -4.661 10.635 1.00 96.38 216 SER A CA 1
ATOM 1603 C C . SER A 1 216 ? -17.452 -3.180 10.302 1.00 96.38 216 SER A C 1
ATOM 1605 O O . SER A 1 216 ? -18.397 -2.629 9.736 1.00 96.38 216 SER A O 1
ATOM 1607 N N . LEU A 1 217 ? -16.356 -2.532 10.689 1.00 98.31 217 LEU A N 1
ATOM 1608 C CA . LEU A 1 217 ? -16.107 -1.111 10.466 1.00 98.31 217 LEU A CA 1
ATOM 1609 C C . LEU A 1 217 ? -15.149 -0.941 9.289 1.00 98.31 217 LEU A C 1
ATOM 1611 O O . LEU A 1 217 ? -14.123 -1.611 9.227 1.00 98.31 217 LEU A O 1
ATOM 1615 N N . PHE A 1 218 ? -15.472 -0.020 8.391 1.00 98.44 218 PHE A N 1
ATOM 1616 C CA . PHE A 1 218 ? -14.692 0.298 7.205 1.00 98.44 218 PHE A CA 1
ATOM 1617 C C . PHE A 1 218 ? -14.330 1.774 7.208 1.00 98.44 218 PHE A C 1
ATOM 1619 O O . PHE A 1 218 ? -15.195 2.614 7.444 1.00 98.44 218 PHE A O 1
ATOM 1626 N N . LEU A 1 219 ? -13.074 2.079 6.908 1.00 98.62 219 LEU A N 1
ATOM 1627 C CA . LEU A 1 219 ? -12.630 3.382 6.422 1.00 98.62 219 LEU A CA 1
ATOM 1628 C C . LEU A 1 219 ? -12.285 3.197 4.950 1.00 98.62 219 LEU A C 1
ATOM 1630 O O . LEU A 1 219 ? -11.640 2.199 4.628 1.00 98.62 219 LEU A O 1
ATOM 1634 N N . ALA A 1 220 ? -12.691 4.100 4.067 1.00 97.81 220 ALA A N 1
ATOM 1635 C CA . ALA A 1 220 ? -12.487 3.920 2.634 1.00 97.81 220 ALA A CA 1
ATOM 1636 C C . ALA A 1 220 ? -12.217 5.238 1.905 1.00 97.81 220 ALA A C 1
ATOM 1638 O O . ALA A 1 220 ? -12.749 6.264 2.313 1.00 97.81 220 ALA A O 1
ATOM 1639 N N . SER A 1 221 ? -11.437 5.194 0.821 1.00 97.50 221 SER A N 1
ATOM 1640 C CA . SER A 1 221 ? -11.442 6.263 -0.184 1.00 97.50 221 SER A CA 1
ATOM 1641 C C . SER A 1 221 ? -12.731 6.209 -1.002 1.00 97.50 221 SER A C 1
ATOM 1643 O O . SER A 1 221 ? -13.487 5.222 -0.968 1.00 97.50 221 SER A O 1
ATOM 1645 N N . ASP A 1 222 ? -13.021 7.286 -1.718 1.00 93.44 222 ASP A N 1
ATOM 1646 C CA . ASP A 1 222 ? -14.265 7.411 -2.465 1.00 93.44 222 ASP A CA 1
ATOM 1647 C C . ASP A 1 222 ? -14.339 6.385 -3.626 1.00 93.44 222 ASP A C 1
ATOM 1649 O O . ASP A 1 222 ? -15.411 5.831 -3.899 1.00 93.44 222 ASP A O 1
ATOM 1653 N N . GLY A 1 223 ? -13.189 6.003 -4.199 1.00 92.94 223 GLY A N 1
ATOM 1654 C CA . GLY A 1 223 ? -13.054 5.058 -5.307 1.00 92.94 223 GLY A CA 1
ATOM 1655 C C . GLY A 1 223 ? -13.578 3.648 -5.014 1.00 92.94 223 GLY A C 1
ATOM 1656 O O . GLY A 1 223 ? -13.954 2.919 -5.939 1.00 92.94 223 GLY A O 1
ATOM 1657 N N . ILE A 1 224 ? -13.675 3.259 -3.734 1.00 94.50 224 ILE A N 1
ATOM 1658 C CA . ILE A 1 224 ? -14.381 2.042 -3.296 1.00 94.50 224 ILE A CA 1
ATOM 1659 C C . ILE A 1 224 ? -15.699 2.348 -2.580 1.00 94.50 224 ILE A C 1
ATOM 1661 O O . ILE A 1 224 ? -16.668 1.61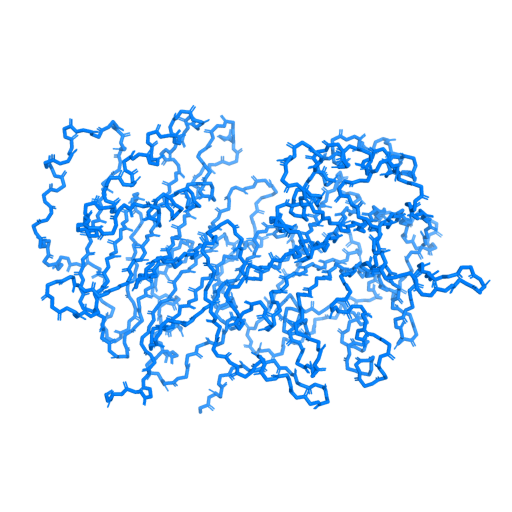3 -2.767 1.00 94.50 224 ILE A O 1
ATOM 1665 N N . ALA A 1 225 ? -15.790 3.421 -1.796 1.00 93.56 225 ALA A N 1
ATOM 1666 C CA . ALA A 1 225 ? -17.000 3.693 -1.026 1.00 93.56 225 ALA A CA 1
ATOM 1667 C C . ALA A 1 225 ? -18.197 4.120 -1.887 1.00 93.56 225 ALA A C 1
ATOM 1669 O O . ALA A 1 225 ? -19.341 3.786 -1.574 1.00 93.56 225 ALA A O 1
ATOM 1670 N N . ASN A 1 226 ? -17.955 4.818 -2.998 1.00 91.50 226 ASN A N 1
ATOM 1671 C CA . ASN A 1 226 ? -19.005 5.205 -3.941 1.00 91.50 226 ASN A CA 1
ATOM 1672 C C . ASN A 1 226 ? -19.599 3.991 -4.669 1.00 91.50 226 ASN A C 1
ATOM 1674 O O . ASN A 1 226 ? -20.744 4.032 -5.118 1.00 91.50 226 ASN A O 1
ATOM 1678 N N . LEU A 1 227 ? -18.860 2.877 -4.732 1.00 89.69 227 LEU A N 1
ATOM 1679 C CA . LEU A 1 227 ? -19.374 1.620 -5.266 1.00 89.69 227 LEU A CA 1
ATOM 1680 C C . LEU A 1 227 ? -20.408 0.969 -4.342 1.00 89.69 227 LEU A C 1
ATOM 1682 O O . LEU A 1 227 ? -21.253 0.222 -4.829 1.00 89.69 227 LEU A O 1
ATOM 1686 N N . TRP A 1 228 ? -20.378 1.240 -3.035 1.00 90.12 228 TRP A N 1
ATOM 1687 C CA . TRP A 1 228 ? -21.317 0.636 -2.088 1.00 90.12 228 TRP A CA 1
ATOM 1688 C C . TRP A 1 228 ? -22.759 1.101 -2.289 1.00 90.12 228 TRP A C 1
ATOM 1690 O O . TRP A 1 228 ? -23.666 0.418 -1.837 1.00 90.12 228 TRP A O 1
ATOM 1700 N N . GLU A 1 229 ? -23.010 2.207 -2.987 1.00 86.31 229 GLU A N 1
ATOM 1701 C CA . GLU A 1 229 ? -24.379 2.660 -3.279 1.00 86.31 229 GLU A CA 1
ATOM 1702 C C . GLU A 1 229 ? -25.062 1.814 -4.371 1.00 86.31 229 GLU A C 1
ATOM 1704 O O . GLU A 1 229 ? -26.275 1.886 -4.559 1.00 86.31 229 GLU A O 1
ATOM 1709 N N . ALA A 1 230 ? -24.299 0.997 -5.103 1.00 88.62 230 ALA A N 1
ATOM 1710 C CA . ALA A 1 230 ? -24.835 0.137 -6.145 1.00 88.62 230 ALA A CA 1
ATOM 1711 C C . ALA A 1 230 ? -25.243 -1.241 -5.598 1.00 88.62 230 ALA A C 1
ATOM 1713 O O . ALA A 1 230 ? -24.412 -1.967 -5.050 1.00 88.62 230 ALA A O 1
ATOM 1714 N N . ASP A 1 231 ? -26.505 -1.629 -5.815 1.00 89.50 231 ASP A N 1
ATOM 1715 C CA . ASP A 1 231 ? -27.069 -2.894 -5.317 1.00 89.50 231 ASP A CA 1
ATOM 1716 C C . ASP A 1 231 ? -26.247 -4.123 -5.744 1.00 89.50 231 ASP A C 1
ATOM 1718 O O . ASP A 1 231 ? -25.933 -4.976 -4.918 1.00 89.50 231 ASP A O 1
ATOM 1722 N N . ASP A 1 232 ? -25.820 -4.186 -7.008 1.00 89.38 232 ASP A N 1
ATOM 1723 C CA . ASP A 1 232 ? -25.032 -5.301 -7.547 1.00 89.38 232 ASP A CA 1
ATOM 1724 C C . ASP A 1 232 ? -23.634 -5.412 -6.912 1.00 89.38 232 ASP A C 1
ATOM 1726 O O . ASP A 1 232 ? -23.098 -6.510 -6.745 1.00 89.38 232 ASP A O 1
ATOM 1730 N N . VAL A 1 233 ? -23.047 -4.283 -6.503 1.00 89.00 233 VAL A N 1
ATOM 1731 C CA . VAL A 1 233 ? -21.796 -4.277 -5.738 1.00 89.00 233 VAL A CA 1
ATOM 1732 C C . VAL A 1 233 ? -22.043 -4.666 -4.288 1.00 89.00 233 VAL A C 1
ATOM 1734 O O . VAL A 1 233 ? -21.250 -5.437 -3.747 1.00 89.00 233 VAL A O 1
ATOM 1737 N N . GLN A 1 234 ? -23.113 -4.179 -3.649 1.00 90.12 234 GLN A N 1
ATOM 1738 C CA . GLN A 1 234 ? -23.452 -4.609 -2.289 1.00 90.12 234 GLN A CA 1
ATOM 1739 C C . GLN A 1 234 ? -23.660 -6.124 -2.237 1.00 90.12 234 GLN A C 1
ATOM 1741 O O . GLN A 1 234 ? -23.057 -6.790 -1.397 1.00 90.12 234 GLN A O 1
ATOM 1746 N N . GLU A 1 235 ? -24.425 -6.686 -3.175 1.00 90.88 235 GLU A N 1
ATOM 1747 C CA . GLU A 1 235 ? -24.648 -8.132 -3.299 1.00 90.88 235 GLU A CA 1
ATOM 1748 C C . GLU A 1 235 ? -23.344 -8.920 -3.501 1.00 90.88 235 GLU A C 1
ATOM 1750 O O . GLU A 1 235 ? -23.220 -10.056 -3.037 1.00 90.88 235 GLU A O 1
ATOM 1755 N N . TYR A 1 236 ? -22.342 -8.320 -4.150 1.00 91.69 236 TYR A N 1
ATOM 1756 C CA . TYR A 1 236 ? -21.026 -8.930 -4.316 1.00 91.69 236 TYR A CA 1
ATOM 1757 C C . TYR A 1 236 ? -20.146 -8.796 -3.056 1.00 91.69 236 TYR A C 1
ATOM 1759 O O . TYR A 1 236 ? -19.667 -9.811 -2.539 1.00 91.69 236 TYR A O 1
ATOM 1767 N N . LEU A 1 237 ? -19.914 -7.581 -2.548 1.00 93.75 237 LEU A N 1
ATOM 1768 C CA . LEU A 1 237 ? -18.938 -7.306 -1.483 1.00 93.75 237 LEU A CA 1
ATOM 1769 C C . LEU A 1 237 ? -19.464 -7.615 -0.081 1.00 93.75 237 LEU A C 1
ATOM 1771 O O . LEU A 1 237 ? -18.737 -8.221 0.704 1.00 93.75 237 LEU A O 1
ATOM 1775 N N . ALA A 1 238 ? -20.708 -7.253 0.245 1.00 93.81 238 ALA A N 1
ATOM 1776 C CA . ALA A 1 238 ? -21.248 -7.403 1.597 1.00 93.81 238 ALA A CA 1
ATOM 1777 C C . ALA A 1 238 ? -21.135 -8.841 2.148 1.00 93.81 238 ALA A C 1
ATOM 1779 O O . ALA A 1 238 ? -20.591 -9.008 3.238 1.00 93.81 238 ALA A O 1
ATOM 1780 N N . PRO A 1 239 ? -21.542 -9.913 1.436 1.00 92.06 239 PRO A N 1
ATOM 1781 C CA . PRO A 1 239 ? -21.386 -11.272 1.965 1.00 92.06 239 PRO A CA 1
ATOM 1782 C C . PRO A 1 239 ? -19.916 -11.715 2.063 1.00 92.06 239 PRO A C 1
ATOM 1784 O O . PRO A 1 239 ? -19.560 -12.523 2.925 1.00 92.06 239 PRO A O 1
ATOM 1787 N N . ARG A 1 240 ? -19.044 -11.188 1.193 1.00 91.50 240 ARG A N 1
ATOM 1788 C CA . ARG A 1 240 ? -17.607 -11.507 1.177 1.00 91.50 240 ARG A CA 1
ATOM 1789 C C . ARG A 1 240 ? -16.854 -10.828 2.317 1.00 91.50 240 ARG A C 1
ATOM 1791 O O . ARG A 1 240 ? -15.892 -11.412 2.804 1.00 91.50 240 ARG A O 1
ATOM 1798 N N . TRP A 1 241 ? -17.309 -9.647 2.734 1.00 93.81 241 TRP A N 1
ATOM 1799 C CA . TRP A 1 241 ? -16.710 -8.825 3.787 1.00 93.81 241 TRP A CA 1
ATOM 1800 C C . TRP A 1 241 ? -17.490 -8.847 5.109 1.00 93.81 241 TRP A C 1
ATOM 1802 O O . TRP A 1 241 ? -17.099 -8.156 6.040 1.00 93.81 241 TRP A O 1
ATOM 1812 N N . ALA A 1 242 ? -18.555 -9.647 5.237 1.00 90.56 242 ALA A N 1
ATOM 1813 C CA . ALA A 1 242 ? -19.264 -9.848 6.509 1.00 90.56 242 ALA A CA 1
ATOM 1814 C C . ALA A 1 242 ? -18.408 -10.562 7.577 1.00 90.56 242 ALA A C 1
ATOM 1816 O O . ALA A 1 242 ? -18.649 -10.434 8.772 1.00 90.56 242 ALA A O 1
ATOM 1817 N N . GLU A 1 243 ? -17.404 -11.318 7.140 1.00 88.50 243 GLU A N 1
ATOM 1818 C CA . GLU A 1 243 ? -16.353 -11.904 7.974 1.00 88.50 243 GLU A CA 1
ATOM 1819 C C . GLU A 1 243 ? -15.002 -11.604 7.310 1.00 88.50 243 GLU A C 1
ATOM 1821 O O . GLU A 1 243 ? -14.979 -11.410 6.087 1.00 88.50 243 GLU A O 1
ATOM 1826 N N . PRO A 1 244 ? -13.891 -11.595 8.068 1.00 88.56 244 PRO A N 1
ATOM 1827 C CA . PRO A 1 244 ? -12.574 -11.301 7.516 1.00 88.56 244 PRO A CA 1
ATOM 1828 C C . PRO A 1 244 ? -12.200 -12.313 6.413 1.00 88.56 244 PRO A C 1
ATOM 1830 O O . PRO A 1 244 ? -12.147 -13.522 6.668 1.00 88.56 244 PRO A O 1
ATOM 1833 N N . PRO A 1 245 ? -11.967 -11.869 5.161 1.00 87.06 245 PRO A N 1
ATOM 1834 C CA . PRO A 1 245 ? -11.420 -12.726 4.114 1.00 87.06 245 PRO A CA 1
ATOM 1835 C C . PRO A 1 245 ? -9.910 -12.954 4.324 1.00 87.06 245 PRO A C 1
ATOM 1837 O O . PRO A 1 245 ? -9.277 -12.309 5.153 1.00 87.06 245 PRO A O 1
ATOM 1840 N N . SER A 1 246 ? -9.288 -13.840 3.538 1.00 79.19 246 SER A N 1
ATOM 1841 C CA . SER A 1 246 ? -7.819 -13.869 3.467 1.00 79.19 246 SER A CA 1
ATOM 1842 C C . SER A 1 246 ? -7.294 -12.563 2.850 1.00 79.19 246 SER A C 1
ATOM 1844 O O . SER A 1 246 ? -7.973 -11.956 2.020 1.00 79.19 246 SER A O 1
ATOM 1846 N N . GLY A 1 247 ? -6.069 -12.145 3.187 1.00 79.50 247 GLY A N 1
ATOM 1847 C CA . GLY A 1 247 ? -5.479 -10.916 2.631 1.00 79.50 247 GLY A CA 1
ATOM 1848 C C . GLY A 1 247 ? -5.418 -10.909 1.094 1.00 79.50 247 GLY A C 1
ATOM 1849 O O . GLY A 1 247 ? -5.702 -9.897 0.458 1.00 79.50 247 GLY A O 1
ATOM 1850 N N . VAL A 1 248 ? -5.153 -12.068 0.481 1.00 77.31 248 VAL A N 1
ATOM 1851 C CA . VAL A 1 248 ? -5.166 -12.246 -0.983 1.00 77.31 248 VAL A CA 1
ATOM 1852 C C . VAL A 1 248 ? -6.571 -12.059 -1.557 1.00 77.31 248 VAL A C 1
ATOM 1854 O O . VAL A 1 248 ? -6.739 -11.369 -2.563 1.00 77.31 248 VAL A O 1
ATOM 1857 N N . ASN A 1 249 ? -7.593 -12.628 -0.910 1.00 83.06 249 ASN A N 1
ATOM 1858 C CA . ASN A 1 249 ? -8.984 -12.444 -1.321 1.00 83.06 249 ASN A CA 1
ATOM 1859 C C . ASN A 1 249 ? -9.411 -10.980 -1.169 1.00 83.06 249 ASN A C 1
ATOM 1861 O O . ASN A 1 249 ? -10.083 -10.456 -2.050 1.00 83.06 249 ASN A O 1
ATOM 1865 N N . PHE A 1 250 ? -8.993 -10.313 -0.093 1.00 88.44 250 PHE A N 1
ATOM 1866 C CA . PHE A 1 250 ? -9.268 -8.898 0.136 1.00 88.44 250 PHE A CA 1
ATOM 1867 C C . PHE A 1 250 ? -8.679 -8.022 -0.977 1.00 88.44 250 PHE A C 1
ATOM 1869 O O . PHE A 1 250 ? -9.401 -7.255 -1.611 1.00 88.44 250 PHE A O 1
ATOM 1876 N N . LEU A 1 251 ? -7.394 -8.218 -1.296 1.00 86.94 251 LEU A N 1
ATOM 1877 C CA . LEU A 1 251 ? -6.699 -7.510 -2.377 1.00 86.94 251 LEU A CA 1
ATOM 1878 C C . LEU A 1 251 ? -7.304 -7.807 -3.763 1.00 86.94 251 LEU A C 1
ATOM 1880 O O . LEU A 1 251 ? -7.373 -6.933 -4.627 1.00 86.94 251 LEU A O 1
ATOM 1884 N N . THR A 1 252 ? -7.755 -9.043 -3.977 1.00 84.56 252 THR A N 1
ATOM 1885 C CA . THR A 1 252 ? -8.477 -9.485 -5.184 1.00 84.56 252 THR A CA 1
ATOM 1886 C C . THR A 1 252 ? -9.810 -8.751 -5.322 1.00 84.56 252 THR A C 1
ATOM 1888 O O . THR A 1 252 ? -10.104 -8.191 -6.374 1.00 84.56 252 THR A O 1
ATOM 1891 N N . GLN A 1 253 ? -10.608 -8.726 -4.254 1.00 90.31 253 GLN A N 1
ATOM 1892 C CA . GLN A 1 253 ? -11.939 -8.116 -4.232 1.00 90.31 253 GLN A CA 1
ATOM 1893 C C . GLN A 1 253 ? -11.869 -6.594 -4.392 1.00 90.31 253 GLN A C 1
ATOM 1895 O O . GLN A 1 253 ? -12.711 -6.013 -5.071 1.00 90.31 253 GLN A O 1
ATOM 1900 N N . LEU A 1 254 ? -10.838 -5.949 -3.840 1.00 91.81 254 LEU A N 1
ATOM 1901 C CA . LEU A 1 254 ? -10.624 -4.509 -3.996 1.00 91.81 254 LEU A CA 1
ATOM 1902 C C . LEU A 1 254 ? -10.327 -4.111 -5.454 1.00 91.81 254 LEU A C 1
ATOM 1904 O O . LEU A 1 254 ? -10.641 -2.999 -5.871 1.00 91.81 254 LEU A O 1
ATOM 1908 N N . GLN A 1 255 ? -9.803 -5.038 -6.260 1.00 88.94 255 GLN A N 1
ATOM 1909 C CA . GLN A 1 255 ? -9.521 -4.844 -7.687 1.00 88.94 255 GLN A CA 1
ATOM 1910 C C . GLN A 1 255 ? -10.737 -5.048 -8.612 1.00 88.94 255 GLN A C 1
ATOM 1912 O O . GLN A 1 255 ? -10.570 -5.051 -9.832 1.00 88.94 255 GLN A O 1
ATOM 1917 N N . LEU A 1 256 ? -11.951 -5.191 -8.062 1.00 88.56 256 LEU A N 1
ATOM 1918 C CA . LEU A 1 256 ? -13.204 -5.382 -8.804 1.00 88.56 256 LEU A CA 1
ATOM 1919 C C . LEU A 1 256 ? -13.352 -4.427 -10.004 1.00 88.56 256 LEU A C 1
ATOM 1921 O O . LEU A 1 256 ? -13.352 -3.211 -9.852 1.00 88.56 256 LEU A O 1
ATOM 1925 N N . ARG A 1 257 ? -13.568 -4.922 -11.213 1.00 87.25 257 ARG A N 1
ATOM 1926 C CA . ARG A 1 257 ? -13.761 -4.053 -12.379 1.00 87.25 257 ARG A CA 1
ATOM 1927 C C . ARG A 1 257 ? -15.200 -3.560 -12.457 1.00 87.25 257 ARG A C 1
ATOM 1929 O O . ARG A 1 257 ? -16.145 -4.345 -12.377 1.00 87.25 257 ARG A O 1
ATOM 1936 N N . ARG A 1 258 ? -15.352 -2.249 -12.652 1.00 87.25 258 ARG A N 1
ATOM 1937 C CA . ARG A 1 258 ? -16.624 -1.602 -12.980 1.00 87.25 258 ARG A CA 1
ATOM 1938 C C . ARG A 1 258 ? -16.361 -0.359 -13.819 1.00 87.25 258 ARG A C 1
ATOM 1940 O O . ARG A 1 258 ? -15.483 0.446 -13.517 1.00 87.25 258 ARG A O 1
ATOM 1947 N N . LYS A 1 259 ? -17.136 -0.200 -14.886 1.00 84.19 259 LYS A N 1
ATOM 1948 C CA . LYS A 1 259 ? -17.076 0.948 -15.788 1.00 84.19 259 LYS A CA 1
ATOM 1949 C C . LYS A 1 259 ? -17.222 2.247 -14.995 1.00 84.19 259 LYS A C 1
ATOM 1951 O O . LYS A 1 259 ? -18.154 2.362 -14.205 1.00 84.19 259 LYS A O 1
ATOM 1956 N N . SER A 1 260 ? -16.350 3.214 -15.287 1.00 82.12 260 SER A N 1
ATOM 1957 C CA . SER A 1 260 ? -16.311 4.545 -14.659 1.00 82.12 260 SER A CA 1
ATOM 1958 C C . SER A 1 260 ? -15.869 4.572 -13.190 1.00 82.12 260 SER A C 1
ATOM 1960 O O . SER A 1 260 ? -15.943 5.627 -12.582 1.00 82.12 260 SER A O 1
ATOM 1962 N N . PHE A 1 261 ? -15.399 3.447 -12.641 1.00 84.69 261 PHE A N 1
ATOM 1963 C CA . PHE A 1 261 ? -14.756 3.376 -11.326 1.00 84.69 261 PHE A CA 1
ATOM 1964 C C . PHE A 1 261 ? -13.330 2.867 -11.505 1.00 84.69 261 PHE A C 1
ATOM 1966 O O . PHE A 1 261 ? -13.015 1.706 -11.227 1.00 84.69 261 PHE A O 1
ATOM 1973 N N . ASP A 1 262 ? -12.501 3.727 -12.078 1.00 88.56 262 ASP A N 1
ATOM 1974 C CA . ASP A 1 262 ? -11.122 3.460 -12.468 1.00 88.56 262 ASP A CA 1
ATOM 1975 C C . ASP A 1 262 ? -10.087 4.195 -11.610 1.00 88.56 262 ASP A C 1
ATOM 1977 O O . ASP A 1 262 ? -8.895 4.086 -11.915 1.00 88.56 262 ASP A O 1
ATOM 1981 N N . ASP A 1 263 ? -10.536 4.868 -10.552 1.00 92.06 263 ASP A N 1
ATOM 1982 C CA . ASP A 1 263 ? -9.695 5.530 -9.558 1.00 92.06 263 ASP A CA 1
ATOM 1983 C C . ASP A 1 263 ? -9.007 4.543 -8.602 1.00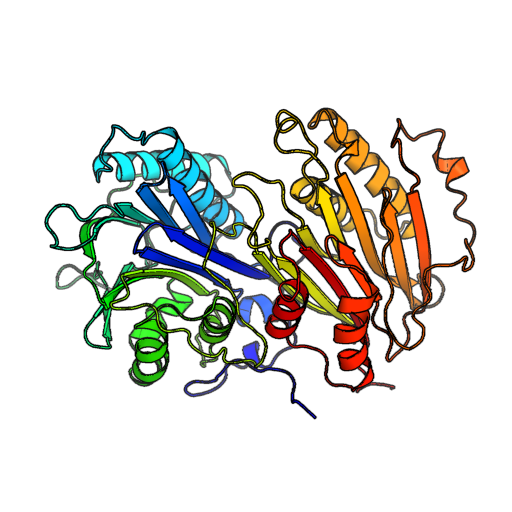 92.06 263 ASP A C 1
ATOM 1985 O O . ASP A 1 263 ? -9.292 3.333 -8.611 1.00 92.06 263 ASP A O 1
ATOM 1989 N N . ASP A 1 264 ? -8.075 5.062 -7.807 1.00 95.38 264 ASP A N 1
ATOM 1990 C CA . ASP A 1 264 ? -7.462 4.359 -6.692 1.00 95.38 264 ASP A CA 1
ATOM 1991 C C . ASP A 1 264 ? -8.510 3.873 -5.693 1.00 95.38 264 ASP A C 1
ATOM 1993 O O . ASP A 1 264 ? -9.630 4.375 -5.592 1.00 95.38 264 ASP A O 1
ATOM 1997 N N . ARG A 1 265 ? -8.171 2.793 -4.989 1.00 96.00 265 ARG A N 1
ATOM 1998 C CA . ARG A 1 265 ? -9.092 2.174 -4.041 1.00 96.00 265 ARG A CA 1
ATOM 1999 C C . ARG A 1 265 ? -8.378 1.776 -2.791 1.00 96.00 265 ARG A C 1
ATOM 2001 O O . ARG A 1 265 ? -7.489 0.921 -2.821 1.00 96.00 265 ARG A O 1
ATOM 2008 N N . SER A 1 266 ? -8.852 2.333 -1.693 1.00 97.75 266 SER A N 1
ATOM 2009 C CA . SER A 1 266 ? -8.229 2.175 -0.396 1.00 97.75 266 SER A CA 1
ATOM 2010 C C . SER A 1 266 ? -9.260 1.887 0.655 1.00 97.75 266 SER A C 1
ATOM 2012 O O . SER A 1 266 ? -10.305 2.524 0.713 1.00 97.75 266 SER A O 1
ATOM 2014 N N . VAL A 1 267 ? -8.974 0.892 1.482 1.00 98.19 267 VAL A N 1
ATOM 2015 C CA . VAL A 1 267 ? -9.879 0.473 2.538 1.00 98.19 267 VAL A CA 1
ATOM 2016 C C . VAL A 1 267 ? -9.091 -0.066 3.720 1.00 98.19 267 VAL A C 1
ATOM 2018 O O . VAL A 1 267 ? -8.149 -0.840 3.552 1.00 98.19 267 VAL A O 1
ATOM 2021 N N . VAL A 1 268 ? -9.511 0.319 4.920 1.00 98.31 268 VAL A N 1
ATOM 2022 C CA . VAL A 1 268 ? -9.223 -0.414 6.152 1.00 98.31 268 VAL A CA 1
ATOM 2023 C C . VAL A 1 268 ? -10.526 -1.025 6.635 1.00 98.31 268 VAL A C 1
ATOM 2025 O O . VAL A 1 268 ? -11.516 -0.316 6.789 1.00 98.31 268 VAL A O 1
ATOM 2028 N N . ALA A 1 269 ? -10.525 -2.326 6.886 1.00 97.88 269 ALA A N 1
ATOM 2029 C CA . ALA A 1 269 ? -11.668 -3.081 7.364 1.00 97.88 269 ALA A CA 1
ATOM 2030 C C . ALA A 1 269 ? -11.325 -3.754 8.696 1.00 97.88 269 ALA A C 1
ATOM 2032 O O . ALA A 1 269 ? -10.268 -4.369 8.832 1.00 97.88 269 ALA A O 1
ATOM 2033 N N . ILE A 1 270 ? -12.209 -3.606 9.681 1.00 97.75 270 ILE A N 1
ATOM 2034 C CA . ILE A 1 270 ? -12.044 -4.070 11.060 1.00 97.75 270 ILE A CA 1
ATOM 2035 C C . ILE A 1 270 ? -13.242 -4.953 11.411 1.00 97.75 270 ILE A C 1
ATOM 2037 O O . ILE A 1 270 ? -14.387 -4.501 11.365 1.00 97.75 270 ILE A O 1
ATOM 2041 N N . TRP A 1 271 ? -12.982 -6.200 11.795 1.00 95.56 271 TRP A N 1
ATOM 2042 C CA . TRP A 1 271 ? -13.992 -7.212 12.096 1.00 95.56 271 TRP A CA 1
ATOM 2043 C C . TRP A 1 271 ? -13.960 -7.638 13.558 1.00 95.56 271 TRP A C 1
ATOM 2045 O O . TRP A 1 271 ? -12.893 -7.838 14.138 1.00 95.56 271 TRP A O 1
ATOM 2055 N N . VAL A 1 272 ? -15.146 -7.898 14.112 1.00 91.38 272 VAL A N 1
ATOM 2056 C CA . VAL A 1 272 ? -15.323 -8.599 15.393 1.00 91.38 272 VAL A CA 1
ATOM 2057 C C . VAL A 1 272 ? -16.075 -9.911 15.117 1.00 91.38 272 VAL A C 1
ATOM 2059 O O . VAL A 1 272 ? -17.295 -9.970 15.280 1.00 91.38 272 VAL A O 1
ATOM 2062 N N . PRO A 1 273 ? -15.410 -10.963 14.608 1.00 83.12 273 PRO A N 1
ATOM 2063 C CA . PRO A 1 273 ? -16.087 -12.175 14.150 1.00 83.12 273 PRO A CA 1
ATOM 2064 C C . PRO A 1 273 ? -16.818 -12.920 15.281 1.00 83.12 273 PRO A C 1
ATOM 2066 O O . PRO A 1 273 ? -16.350 -12.990 16.415 1.00 83.12 273 PRO A O 1
ATOM 2069 N N . HIS A 1 274 ? -17.959 -13.544 14.956 1.00 75.25 274 HIS A N 1
ATOM 2070 C CA . HIS A 1 274 ? -18.714 -14.406 15.885 1.00 75.25 274 HIS A CA 1
ATOM 2071 C C . HIS A 1 274 ? -17.920 -15.653 16.293 1.00 75.25 274 HIS A C 1
ATOM 2073 O O . HIS A 1 274 ? -17.922 -16.077 17.449 1.00 75.25 274 HIS A O 1
ATOM 2079 N N . ARG A 1 275 ? -17.284 -16.279 15.301 1.00 69.75 275 ARG A N 1
ATOM 2080 C CA . ARG A 1 275 ? -16.388 -17.425 15.423 1.00 69.75 275 ARG A CA 1
ATOM 2081 C C . ARG A 1 275 ? -15.380 -17.355 14.293 1.00 69.75 275 ARG A C 1
ATOM 2083 O O . ARG A 1 275 ? -15.697 -16.895 13.202 1.00 69.75 275 ARG A O 1
ATOM 2090 N N . ARG A 1 276 ? -14.191 -17.888 14.542 1.00 62.94 276 ARG A N 1
ATOM 2091 C CA . ARG A 1 276 ? -13.188 -18.058 13.501 1.00 62.94 276 ARG A CA 1
ATOM 2092 C C . ARG A 1 276 ? -13.627 -19.171 12.551 1.00 62.94 276 ARG A C 1
ATOM 2094 O O . ARG A 1 276 ? -13.686 -20.335 12.948 1.00 62.94 276 ARG A O 1
ATOM 2101 N N . THR A 1 277 ? -13.921 -18.818 11.308 1.00 58.16 277 THR A N 1
ATOM 2102 C CA . THR A 1 277 ? -14.104 -19.772 10.214 1.00 58.16 277 THR A CA 1
ATOM 2103 C C . THR A 1 277 ? -12.824 -19.765 9.378 1.00 58.16 277 THR A C 1
ATOM 2105 O O . THR A 1 277 ? -12.389 -18.724 8.895 1.00 58.16 277 THR A O 1
ATOM 2108 N N . GLN A 1 278 ? -12.156 -20.915 9.231 1.00 55.16 278 GLN A N 1
ATOM 2109 C CA . GLN A 1 278 ? -11.127 -21.036 8.195 1.00 55.16 278 GLN A CA 1
ATOM 2110 C C . GLN A 1 278 ? -11.853 -21.023 6.850 1.00 55.16 278 GLN A C 1
ATOM 2112 O O . GLN A 1 278 ? -12.551 -21.979 6.511 1.00 55.16 278 GLN A O 1
ATOM 2117 N N . ARG A 1 279 ? -11.751 -19.915 6.112 1.00 56.78 279 ARG A N 1
ATOM 2118 C CA . ARG A 1 279 ? -12.314 -19.822 4.766 1.00 56.78 279 ARG A CA 1
ATOM 2119 C C . ARG A 1 279 ? -11.272 -20.313 3.764 1.00 56.78 279 ARG A C 1
ATOM 2121 O O . ARG A 1 279 ? -10.153 -19.797 3.779 1.00 56.78 279 ARG A O 1
ATOM 2128 N N . PRO A 1 280 ? -11.614 -21.284 2.900 1.00 53.56 280 PRO A N 1
ATOM 2129 C CA . PRO A 1 280 ? -10.703 -21.699 1.853 1.00 53.56 280 PRO A CA 1
ATOM 2130 C C . PRO A 1 280 ? -10.389 -20.481 0.976 1.00 53.56 280 PRO A C 1
ATOM 2132 O O . PRO A 1 280 ? -11.285 -19.679 0.679 1.00 53.56 280 PRO A O 1
ATOM 2135 N N . PRO A 1 281 ? -9.125 -20.291 0.594 1.00 55.81 281 PRO A N 1
ATOM 2136 C CA . PRO A 1 281 ? -8.770 -19.177 -0.262 1.00 55.81 281 PRO A CA 1
ATOM 2137 C C . PRO A 1 281 ? -9.446 -19.276 -1.639 1.00 55.81 281 PRO A C 1
ATOM 2139 O O . PRO A 1 281 ? -9.723 -20.377 -2.114 1.00 55.81 281 PRO A O 1
ATOM 2142 N N . LEU A 1 282 ? -9.659 -18.133 -2.313 1.00 54.72 282 LEU A N 1
ATOM 2143 C CA . LEU A 1 282 ? -10.161 -18.128 -3.699 1.00 54.72 282 LEU A CA 1
ATOM 2144 C C . LEU A 1 282 ? -9.168 -18.798 -4.658 1.00 54.72 282 LEU A C 1
ATOM 2146 O O . LEU A 1 282 ? -9.573 -19.369 -5.666 1.00 54.72 282 LEU A O 1
ATOM 2150 N N . ILE A 1 283 ? -7.880 -18.754 -4.319 1.00 53.38 283 ILE A N 1
ATOM 2151 C CA . ILE A 1 283 ? -6.805 -19.430 -5.040 1.00 53.38 283 ILE A CA 1
ATOM 2152 C C . ILE A 1 283 ? -6.352 -20.623 -4.170 1.00 53.38 283 ILE A C 1
ATOM 2154 O O . ILE A 1 283 ? -5.922 -20.412 -3.034 1.00 53.38 283 ILE A O 1
ATOM 2158 N N . PRO A 1 284 ? -6.463 -21.885 -4.621 1.00 44.09 284 PRO A N 1
ATOM 2159 C CA . PRO A 1 284 ? -6.025 -23.047 -3.841 1.00 44.09 284 PRO A CA 1
ATOM 2160 C C . PRO A 1 284 ? -4.546 -22.954 -3.423 1.00 44.09 284 PRO A C 1
ATOM 2162 O O . PRO A 1 284 ? -3.702 -22.556 -4.219 1.00 44.09 284 PRO A O 1
ATOM 2165 N N . GLY A 1 285 ? -4.224 -23.314 -2.174 1.00 46.16 285 GLY A N 1
ATOM 2166 C CA . GLY A 1 285 ? -2.861 -23.206 -1.623 1.00 46.16 285 GLY A CA 1
ATOM 2167 C C . GLY A 1 285 ? -2.482 -21.817 -1.085 1.00 46.16 285 GLY A C 1
ATOM 2168 O O . GLY A 1 285 ? -1.316 -21.591 -0.761 1.00 46.16 285 GLY A O 1
ATOM 2169 N N . THR A 1 286 ? -3.445 -20.888 -0.972 1.00 51.00 286 THR A N 1
ATOM 2170 C CA . THR A 1 286 ? -3.203 -19.485 -0.576 1.00 51.00 286 THR A CA 1
ATOM 2171 C C . THR A 1 286 ? -3.656 -19.088 0.827 1.00 51.00 286 THR A C 1
ATOM 2173 O O . THR A 1 286 ? -4.284 -18.052 1.046 1.00 51.00 286 THR A O 1
ATOM 2176 N N . GLU A 1 287 ? -3.303 -19.902 1.822 1.00 50.72 287 GLU A N 1
ATOM 2177 C CA . GLU A 1 287 ? -3.545 -19.562 3.227 1.00 50.72 287 GLU A CA 1
ATOM 2178 C C . GLU A 1 287 ? -2.720 -18.330 3.646 1.00 50.72 287 GLU A C 1
ATOM 2180 O O . GLU A 1 287 ? -1.562 -18.421 4.048 1.00 50.72 287 GLU A O 1
ATOM 2185 N N . PHE A 1 288 ? -3.320 -17.139 3.559 1.00 48.75 288 PHE A N 1
ATOM 2186 C CA . PHE A 1 288 ? -2.794 -15.954 4.227 1.00 48.75 288 PHE A CA 1
ATOM 2187 C C . PHE A 1 288 ? -3.189 -16.033 5.696 1.00 48.75 288 PHE A C 1
ATOM 2189 O O . PHE A 1 288 ? -4.302 -15.664 6.076 1.00 48.75 288 PHE A O 1
ATOM 2196 N N . ASN A 1 289 ? -2.295 -16.578 6.515 1.00 49.41 289 ASN A N 1
ATOM 2197 C CA . ASN A 1 289 ? -2.592 -16.755 7.922 1.00 49.41 289 ASN A CA 1
ATOM 2198 C C . ASN A 1 289 ? -2.462 -15.424 8.693 1.00 49.41 289 ASN A C 1
ATOM 2200 O O . ASN A 1 289 ? -1.354 -14.994 9.006 1.00 49.41 289 ASN A O 1
ATOM 2204 N N . VAL A 1 290 ? -3.583 -14.770 9.008 1.00 49.97 290 VAL A N 1
ATOM 2205 C CA . VAL A 1 290 ? -3.644 -13.569 9.873 1.00 49.97 290 VAL A CA 1
ATOM 2206 C C . VAL A 1 290 ? -3.384 -13.878 11.355 1.00 49.97 290 VAL A C 1
ATOM 2208 O O . VAL A 1 290 ? -3.599 -13.023 12.209 1.00 49.97 290 VAL A O 1
ATOM 2211 N N . ASP A 1 291 ? -2.941 -15.099 11.680 1.00 44.25 291 ASP A N 1
ATOM 2212 C CA . ASP A 1 291 ? -2.818 -15.559 13.060 1.00 44.25 291 ASP A CA 1
ATOM 2213 C C . ASP A 1 291 ? -1.913 -14.697 13.933 1.00 44.25 291 ASP A C 1
ATOM 2215 O O . ASP A 1 291 ? -2.212 -14.586 15.121 1.00 44.25 291 ASP A O 1
ATOM 2219 N N . HIS A 1 292 ? -0.863 -14.070 13.390 1.00 45.69 292 HIS A N 1
ATOM 2220 C CA . HIS A 1 292 ? 0.130 -13.319 14.167 1.00 45.69 292 HIS A CA 1
ATOM 2221 C C . HIS A 1 292 ? 0.566 -12.015 13.477 1.00 45.69 292 HIS A C 1
ATOM 2223 O O . HIS A 1 292 ? 0.712 -12.001 12.257 1.00 45.69 292 HIS A O 1
ATOM 2229 N N . TYR A 1 293 ? 0.781 -10.985 14.315 1.00 48.16 293 TYR A N 1
ATOM 2230 C CA . TYR A 1 293 ? 1.326 -9.625 14.123 1.00 48.16 293 TYR A CA 1
ATOM 2231 C C . TYR A 1 293 ? 0.946 -8.837 12.856 1.00 48.16 293 TYR A C 1
ATOM 2233 O O . TYR A 1 293 ? 0.914 -9.338 11.737 1.00 48.16 293 TYR A O 1
ATOM 2241 N N . PHE A 1 294 ? 0.740 -7.530 13.037 1.00 54.78 294 PHE A N 1
ATOM 2242 C CA . PHE A 1 294 ? 0.551 -6.576 11.945 1.00 54.78 294 PHE A CA 1
ATOM 2243 C C . PHE A 1 294 ? 1.681 -6.657 10.917 1.00 54.78 294 PHE A C 1
ATOM 2245 O O . PHE A 1 294 ? 2.862 -6.442 11.229 1.00 54.78 294 PHE A O 1
ATOM 2252 N N . ARG A 1 295 ? 1.317 -6.994 9.677 1.00 58.75 295 ARG A N 1
ATOM 2253 C CA . ARG A 1 295 ? 2.275 -7.359 8.632 1.00 58.75 295 ARG A CA 1
ATOM 2254 C C . ARG A 1 295 ? 2.979 -6.175 7.970 1.00 58.75 295 ARG A C 1
ATOM 2256 O O . ARG A 1 295 ? 3.834 -6.431 7.133 1.00 58.75 295 ARG A O 1
ATOM 2263 N N . ASN A 1 296 ? 2.692 -4.930 8.358 1.00 61.44 296 ASN A N 1
ATOM 2264 C CA . ASN A 1 296 ? 3.181 -3.661 7.805 1.00 61.44 296 ASN A CA 1
ATOM 2265 C C . ASN A 1 296 ? 4.282 -3.782 6.743 1.00 61.44 296 ASN A C 1
ATOM 2267 O O . ASN A 1 296 ? 5.424 -4.118 7.065 1.00 61.44 296 ASN A O 1
ATOM 2271 N N . GLY A 1 297 ? 3.960 -3.409 5.498 1.00 65.00 297 GLY A N 1
ATOM 2272 C CA . GLY A 1 297 ? 4.926 -3.329 4.396 1.00 65.00 297 GLY A CA 1
ATOM 2273 C C . GLY A 1 297 ? 4.847 -4.442 3.353 1.00 65.00 297 GLY A C 1
ATOM 2274 O O . GLY A 1 297 ? 5.783 -4.578 2.561 1.00 65.00 297 GLY A O 1
ATOM 2275 N N . SER A 1 298 ? 3.745 -5.198 3.307 1.00 83.56 298 SER A N 1
ATOM 2276 C CA . SER A 1 298 ? 3.483 -6.032 2.135 1.00 83.56 298 SER A CA 1
ATOM 2277 C C . SER A 1 298 ? 3.055 -5.152 0.966 1.00 83.56 298 SER A C 1
ATOM 2279 O O . SER A 1 298 ? 2.165 -4.308 1.096 1.00 83.56 298 SER A O 1
ATOM 2281 N N . CYS A 1 299 ? 3.697 -5.325 -0.180 1.00 88.69 299 CYS A N 1
ATOM 2282 C CA . CYS A 1 299 ? 3.364 -4.555 -1.365 1.00 88.69 299 CYS A CA 1
ATOM 2283 C C . CYS A 1 299 ? 3.548 -5.360 -2.639 1.00 88.69 299 CYS A C 1
ATOM 2285 O O . CYS A 1 299 ? 4.237 -6.378 -2.664 1.00 88.69 299 CYS A O 1
ATOM 2287 N N . LEU A 1 300 ? 2.936 -4.857 -3.699 1.00 90.38 300 LEU A N 1
ATOM 2288 C CA . LEU A 1 300 ? 2.937 -5.434 -5.025 1.00 90.38 300 LEU A CA 1
ATOM 2289 C C . LEU A 1 300 ? 3.048 -4.298 -6.038 1.00 90.38 300 LEU A C 1
ATOM 2291 O O . LEU A 1 300 ? 2.326 -3.312 -5.936 1.00 90.38 300 LEU A O 1
ATOM 2295 N N . SER A 1 301 ? 3.919 -4.467 -7.024 1.00 90.50 301 SER A N 1
ATOM 2296 C CA . SER A 1 301 ? 4.006 -3.635 -8.217 1.00 90.50 301 SER A CA 1
ATOM 2297 C C . SER A 1 301 ? 4.082 -4.516 -9.451 1.00 90.50 301 SER A C 1
ATOM 2299 O O . SER A 1 301 ? 4.683 -5.589 -9.438 1.00 90.50 301 SER A O 1
ATOM 2301 N N . ALA A 1 302 ? 3.460 -4.067 -10.532 1.00 88.50 302 ALA A N 1
ATOM 2302 C CA . ALA A 1 302 ? 3.496 -4.755 -11.807 1.00 88.50 302 ALA A CA 1
ATOM 2303 C C . ALA A 1 302 ? 3.430 -3.745 -12.946 1.00 88.50 302 ALA A C 1
ATOM 2305 O O . ALA A 1 302 ? 2.888 -2.649 -12.796 1.00 88.50 302 ALA A O 1
ATOM 2306 N N . GLY A 1 303 ? 3.968 -4.132 -14.092 1.00 86.25 303 GLY A N 1
ATOM 2307 C CA . GLY A 1 303 ? 3.882 -3.323 -15.291 1.00 86.25 303 GLY A CA 1
ATOM 2308 C C . GLY A 1 303 ? 4.358 -4.062 -16.525 1.00 86.25 303 GLY A C 1
ATOM 2309 O O . GLY A 1 303 ? 4.845 -5.194 -16.446 1.00 86.25 303 GLY A O 1
ATOM 2310 N N . ARG A 1 304 ? 4.194 -3.392 -17.662 1.00 83.50 304 ARG A N 1
ATOM 2311 C CA . ARG A 1 304 ? 4.656 -3.834 -18.972 1.00 83.50 304 ARG A CA 1
ATOM 2312 C C . ARG A 1 304 ? 5.316 -2.667 -19.707 1.00 83.50 304 ARG A C 1
ATOM 2314 O O . ARG A 1 304 ? 4.744 -1.577 -19.755 1.00 83.50 304 ARG A O 1
ATOM 2321 N N . ILE A 1 305 ? 6.493 -2.905 -20.282 1.00 81.81 305 ILE A N 1
ATOM 2322 C CA . ILE A 1 305 ? 7.172 -1.988 -21.211 1.00 81.81 305 ILE A CA 1
ATOM 2323 C C . ILE A 1 305 ? 7.498 -2.768 -22.483 1.00 81.81 305 ILE A C 1
ATOM 2325 O O . ILE A 1 305 ? 8.281 -3.711 -22.446 1.00 81.81 305 ILE A O 1
ATOM 2329 N N . GLY A 1 306 ? 6.879 -2.394 -23.606 1.00 80.56 306 GLY A N 1
ATOM 2330 C CA . GLY A 1 306 ? 6.931 -3.215 -24.819 1.00 80.56 306 GLY A CA 1
ATOM 2331 C C . GLY A 1 306 ? 6.413 -4.626 -24.527 1.00 80.56 306 GLY A C 1
ATOM 2332 O O . GLY A 1 306 ? 5.295 -4.783 -24.031 1.00 80.56 306 GLY A O 1
ATOM 2333 N N . ASP A 1 307 ? 7.252 -5.630 -24.768 1.00 79.69 307 ASP A N 1
ATOM 2334 C CA . ASP A 1 307 ? 6.962 -7.044 -24.485 1.00 79.69 307 ASP A CA 1
ATOM 2335 C C . ASP A 1 307 ? 7.582 -7.553 -23.181 1.00 79.69 307 ASP A C 1
ATOM 2337 O O . ASP A 1 307 ? 7.411 -8.717 -22.820 1.00 79.69 307 ASP A O 1
ATOM 2341 N N . LEU A 1 308 ? 8.280 -6.679 -22.452 1.00 84.00 308 LEU A N 1
ATOM 2342 C CA . LEU A 1 308 ? 8.810 -6.991 -21.137 1.00 84.00 308 LEU A CA 1
ATOM 2343 C C . LEU A 1 308 ? 7.712 -6.816 -20.090 1.00 84.00 308 LEU A C 1
ATOM 2345 O O . LEU A 1 308 ? 7.214 -5.708 -19.865 1.00 84.00 308 LEU A O 1
ATOM 2349 N N . GLU A 1 309 ? 7.377 -7.898 -19.402 1.00 85.94 309 GLU A N 1
ATOM 2350 C CA . GLU A 1 309 ? 6.561 -7.856 -18.199 1.00 85.94 309 GLU A CA 1
ATOM 2351 C C . GLU A 1 309 ? 7.438 -7.857 -16.953 1.00 85.94 309 GLU A C 1
ATOM 2353 O O . GLU A 1 309 ? 8.469 -8.527 -16.888 1.00 85.94 309 GLU A O 1
ATOM 2358 N N . VAL A 1 310 ? 7.004 -7.113 -15.936 1.00 88.31 310 VAL A N 1
ATOM 2359 C CA . VAL A 1 310 ? 7.683 -7.049 -14.643 1.00 88.31 310 VAL A CA 1
ATOM 2360 C C . VAL A 1 310 ? 6.698 -7.193 -13.492 1.00 88.31 310 VAL A C 1
ATOM 2362 O O . VAL A 1 310 ? 5.565 -6.695 -13.545 1.00 88.31 310 VAL A O 1
ATOM 2365 N N . ARG A 1 311 ? 7.145 -7.862 -12.429 1.00 89.88 311 ARG A N 1
ATOM 2366 C CA . ARG A 1 311 ? 6.472 -7.957 -11.132 1.00 89.88 311 ARG A CA 1
ATOM 2367 C C . ARG A 1 311 ? 7.474 -7.714 -10.016 1.00 89.88 311 ARG A C 1
ATOM 2369 O O . ARG A 1 311 ? 8.623 -8.134 -10.103 1.00 89.88 311 ARG A O 1
ATOM 2376 N N . ALA A 1 312 ? 7.016 -7.076 -8.954 1.00 91.06 312 ALA A N 1
ATOM 2377 C CA . ALA A 1 312 ? 7.748 -6.921 -7.713 1.00 91.06 312 ALA A CA 1
ATOM 2378 C C . ALA A 1 312 ? 6.792 -7.110 -6.548 1.00 91.06 312 ALA A C 1
ATOM 2380 O O . ALA A 1 312 ? 5.690 -6.569 -6.561 1.00 91.06 312 ALA A O 1
ATOM 2381 N N . ALA A 1 313 ? 7.206 -7.854 -5.536 1.00 90.31 313 ALA A N 1
ATOM 2382 C CA . ALA A 1 313 ? 6.419 -8.025 -4.332 1.00 90.31 313 ALA A CA 1
ATOM 2383 C C . ALA A 1 313 ? 7.328 -8.157 -3.120 1.00 90.31 313 ALA A C 1
ATOM 2385 O O . ALA A 1 313 ? 8.394 -8.761 -3.197 1.00 90.31 313 ALA A O 1
ATOM 2386 N N . SER A 1 314 ? 6.879 -7.614 -1.997 1.00 88.06 314 SER A N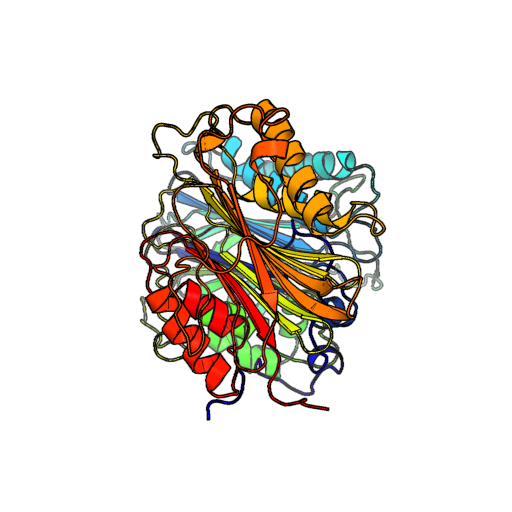 1
ATOM 2387 C CA . SER A 1 314 ? 7.443 -7.907 -0.683 1.00 88.06 314 SER A CA 1
ATOM 2388 C C . SER A 1 314 ? 6.336 -8.392 0.232 1.00 88.06 314 SER A C 1
ATOM 2390 O O . SER A 1 314 ? 5.213 -7.889 0.181 1.00 88.06 314 SER A O 1
ATOM 2392 N N . SER A 1 315 ? 6.650 -9.374 1.064 1.00 82.62 315 SER A N 1
ATOM 2393 C CA . SER A 1 315 ? 5.751 -9.947 2.052 1.00 82.62 315 SER A CA 1
ATOM 2394 C C . SER A 1 315 ? 6.472 -10.076 3.382 1.00 82.62 315 SER A C 1
ATOM 2396 O O . SER A 1 315 ? 7.619 -10.519 3.460 1.00 82.62 315 SER A O 1
ATOM 2398 N N . ARG A 1 316 ? 5.763 -9.736 4.456 1.00 75.19 316 ARG A N 1
ATOM 2399 C CA . ARG A 1 316 ? 6.248 -9.965 5.812 1.00 75.19 316 ARG A CA 1
ATOM 2400 C C . ARG A 1 316 ? 5.859 -11.362 6.285 1.00 75.19 316 ARG A C 1
ATOM 2402 O O . ARG A 1 316 ? 4.712 -11.785 6.101 1.00 75.19 316 ARG A O 1
ATOM 2409 N N . GLY A 1 317 ? 6.819 -12.057 6.887 1.00 66.75 317 GLY A N 1
ATOM 2410 C CA . GLY A 1 317 ? 6.618 -13.379 7.469 1.00 66.75 317 GLY A CA 1
ATOM 2411 C C . GLY A 1 317 ? 5.743 -13.339 8.719 1.00 66.75 317 GLY A C 1
ATOM 2412 O O . GLY A 1 317 ? 5.634 -12.317 9.397 1.00 66.75 317 GLY A O 1
ATOM 2413 N N . THR A 1 318 ? 5.129 -14.472 9.048 1.00 61.91 318 THR A N 1
ATOM 2414 C CA . THR A 1 318 ? 4.263 -14.640 10.231 1.00 61.91 318 THR A CA 1
ATOM 2415 C C . THR A 1 318 ? 5.024 -14.603 11.556 1.00 61.91 318 THR A C 1
ATOM 2417 O O . THR A 1 318 ? 4.411 -14.391 12.601 1.00 61.91 318 THR A O 1
ATOM 2420 N N . ARG A 1 319 ? 6.350 -14.805 11.538 1.00 62.16 319 ARG A N 1
ATOM 2421 C CA . ARG A 1 319 ? 7.217 -14.770 12.729 1.00 62.16 319 ARG A CA 1
ATOM 2422 C C . ARG A 1 319 ? 8.094 -13.521 12.811 1.00 62.16 319 ARG A C 1
ATOM 2424 O O . ARG A 1 319 ? 8.960 -13.451 13.680 1.00 62.16 319 ARG A O 1
ATOM 2431 N N . SER A 1 320 ? 7.900 -12.546 11.925 1.00 61.97 320 SER A N 1
ATOM 2432 C CA . SER A 1 320 ? 8.684 -11.310 11.940 1.00 61.97 320 SER A CA 1
ATOM 2433 C C . SER A 1 320 ? 8.349 -10.469 13.181 1.00 61.97 320 SER A C 1
ATOM 2435 O O . SER A 1 320 ? 7.191 -10.077 13.340 1.00 61.97 320 SER A O 1
ATOM 2437 N N . PRO A 1 321 ? 9.329 -10.136 14.047 1.00 58.62 321 PRO A N 1
ATOM 2438 C CA . PRO A 1 321 ? 9.091 -9.308 15.228 1.00 58.62 321 PRO A CA 1
ATOM 2439 C C . PRO A 1 321 ? 8.502 -7.943 14.866 1.00 58.62 321 PRO A C 1
ATOM 2441 O O . PRO A 1 321 ? 8.839 -7.372 13.822 1.00 58.62 321 PRO A O 1
ATOM 2444 N N . ALA A 1 322 ? 7.676 -7.374 15.748 1.00 54.38 322 ALA A N 1
ATOM 2445 C CA . ALA A 1 322 ? 7.265 -5.976 15.652 1.00 54.38 322 ALA A CA 1
ATOM 2446 C C . ALA A 1 322 ? 8.513 -5.067 15.596 1.00 54.38 322 ALA A C 1
ATOM 2448 O O . ALA A 1 322 ? 9.419 -5.195 16.415 1.00 54.38 322 ALA A O 1
ATOM 2449 N N . GLY A 1 323 ? 8.595 -4.185 14.594 1.00 54.00 323 GLY A N 1
ATOM 2450 C CA . GLY A 1 323 ? 9.757 -3.310 14.380 1.00 54.00 323 GLY A CA 1
ATOM 2451 C C . GLY A 1 323 ? 10.943 -3.906 13.603 1.00 54.00 323 GLY A C 1
ATOM 2452 O O . GLY A 1 323 ? 11.911 -3.179 13.382 1.00 54.00 323 GLY A O 1
ATOM 2453 N N . ALA A 1 324 ? 10.888 -5.168 13.152 1.00 58.22 324 ALA A N 1
ATOM 2454 C CA . ALA A 1 324 ? 11.883 -5.703 12.216 1.00 58.22 324 ALA A CA 1
ATOM 2455 C C . ALA A 1 324 ? 11.944 -4.857 10.926 1.00 58.22 324 ALA A C 1
ATOM 2457 O O . ALA A 1 324 ? 10.916 -4.374 10.434 1.00 58.22 324 ALA A O 1
ATOM 2458 N N . ARG A 1 325 ? 13.162 -4.627 10.415 1.00 64.88 325 ARG A N 1
ATOM 2459 C CA . ARG A 1 325 ? 13.381 -3.898 9.159 1.00 64.88 325 ARG A CA 1
ATOM 2460 C C . ARG A 1 325 ? 13.137 -4.826 7.982 1.00 64.88 325 ARG A C 1
ATOM 2462 O O . ARG A 1 325 ? 13.563 -5.968 8.022 1.00 64.88 325 ARG A O 1
ATOM 2469 N N . ARG A 1 326 ? 12.465 -4.272 6.975 1.00 74.62 326 ARG A N 1
ATOM 2470 C CA . ARG A 1 326 ? 11.714 -5.009 5.963 1.00 74.62 326 ARG A CA 1
ATOM 2471 C C . ARG A 1 326 ? 12.602 -5.494 4.825 1.00 74.62 326 ARG A C 1
ATOM 2473 O O . ARG A 1 326 ? 13.404 -4.710 4.314 1.00 74.62 326 ARG A O 1
ATOM 2480 N N . ASP A 1 327 ? 12.346 -6.704 4.350 1.00 80.94 327 ASP A N 1
ATOM 2481 C CA . ASP A 1 327 ? 12.640 -7.065 2.965 1.00 80.94 327 ASP A CA 1
ATOM 2482 C C . ASP A 1 327 ? 11.746 -6.244 2.025 1.00 80.94 327 ASP A C 1
ATOM 2484 O O . ASP A 1 327 ? 10.537 -6.101 2.235 1.00 80.94 327 ASP A O 1
ATOM 2488 N N . VAL A 1 328 ? 12.340 -5.665 0.986 1.00 87.00 328 VAL A N 1
ATOM 2489 C CA . VAL A 1 328 ? 11.662 -4.704 0.109 1.00 87.00 328 VAL A CA 1
ATOM 2490 C C . VAL A 1 328 ? 11.944 -5.042 -1.337 1.00 87.00 328 VAL A C 1
ATOM 2492 O O . VAL A 1 328 ? 13.099 -5.211 -1.692 1.00 87.00 328 VAL A O 1
ATOM 2495 N N . ALA A 1 329 ? 10.904 -5.054 -2.172 1.00 90.12 329 ALA A N 1
ATOM 2496 C CA . ALA A 1 329 ? 11.028 -5.021 -3.626 1.00 90.12 329 ALA A CA 1
ATOM 2497 C C . ALA A 1 329 ? 10.475 -3.693 -4.158 1.00 90.12 329 ALA A C 1
ATOM 2499 O O . ALA A 1 329 ? 9.367 -3.295 -3.780 1.00 90.12 329 ALA A O 1
ATOM 2500 N N . ARG A 1 330 ? 11.224 -3.004 -5.024 1.00 92.81 330 ARG A N 1
ATOM 2501 C CA . ARG A 1 330 ? 10.801 -1.769 -5.709 1.00 92.81 330 ARG A CA 1
ATOM 2502 C C . ARG A 1 330 ? 11.114 -1.822 -7.190 1.00 92.81 330 ARG A C 1
ATOM 2504 O O . ARG A 1 330 ? 12.036 -2.521 -7.594 1.00 92.81 330 ARG A O 1
ATOM 2511 N N . LEU A 1 331 ? 10.338 -1.072 -7.968 1.00 92.69 331 LEU A N 1
ATOM 2512 C CA . LEU A 1 331 ? 10.498 -0.915 -9.409 1.00 92.69 331 LEU A CA 1
ATOM 2513 C C . LEU A 1 331 ? 10.639 0.563 -9.751 1.00 92.69 331 LEU A C 1
ATOM 2515 O O . LEU A 1 331 ? 10.026 1.405 -9.101 1.00 92.69 331 LEU A O 1
ATOM 2519 N N . ALA A 1 332 ? 11.393 0.851 -10.800 1.00 90.44 332 ALA A N 1
ATOM 2520 C CA . ALA A 1 332 ? 11.404 2.142 -11.465 1.00 90.44 332 ALA A CA 1
ATOM 2521 C C . ALA A 1 332 ? 11.537 1.928 -12.974 1.00 90.44 332 ALA A C 1
ATOM 2523 O O . ALA A 1 332 ? 12.240 1.021 -13.424 1.00 90.44 332 ALA A O 1
ATOM 2524 N N . ALA A 1 333 ? 10.871 2.775 -13.750 1.00 88.44 333 ALA A N 1
ATOM 2525 C CA . ALA A 1 333 ? 11.077 2.882 -15.188 1.00 88.44 333 ALA A CA 1
ATOM 2526 C C . ALA A 1 333 ? 11.752 4.218 -15.506 1.00 88.44 333 ALA A C 1
ATOM 2528 O O . ALA A 1 333 ? 11.382 5.244 -14.934 1.00 88.44 333 ALA A O 1
ATOM 2529 N N . PHE A 1 334 ? 12.731 4.210 -16.409 1.00 87.69 334 PHE A N 1
ATOM 2530 C CA . PHE A 1 334 ? 13.426 5.417 -16.853 1.00 87.69 334 PHE A CA 1
ATOM 2531 C C . PHE A 1 334 ? 13.951 5.248 -18.280 1.00 87.69 334 PHE A C 1
ATOM 2533 O O . PHE A 1 334 ? 14.674 4.300 -18.582 1.00 87.69 334 PHE A O 1
ATOM 2540 N N . GLY A 1 335 ? 13.602 6.177 -19.174 1.00 86.00 335 GLY A N 1
ATOM 2541 C CA . GLY A 1 335 ? 13.867 6.003 -20.607 1.00 86.00 335 GLY A CA 1
ATOM 2542 C C . GLY A 1 335 ? 13.321 4.659 -21.104 1.00 86.00 335 GLY A C 1
ATOM 2543 O O . GLY A 1 335 ? 12.185 4.309 -20.795 1.00 86.00 335 GLY A O 1
ATOM 2544 N N . ASP A 1 336 ? 14.163 3.890 -21.793 1.00 86.50 336 ASP A N 1
ATOM 2545 C CA . ASP A 1 336 ? 13.840 2.542 -22.287 1.00 86.50 336 ASP A CA 1
ATOM 2546 C C . ASP A 1 336 ? 14.246 1.416 -21.314 1.00 86.50 336 ASP A C 1
ATOM 2548 O O . ASP A 1 336 ? 14.353 0.254 -21.707 1.00 86.50 336 ASP A O 1
ATOM 2552 N N . TYR A 1 337 ? 14.507 1.751 -20.046 1.00 90.06 337 TYR A N 1
ATOM 2553 C CA . TYR A 1 337 ? 14.958 0.806 -19.029 1.00 90.06 337 TYR A CA 1
ATOM 2554 C C . TYR A 1 337 ? 13.897 0.571 -17.952 1.00 90.06 337 TYR A C 1
ATOM 2556 O O . TYR A 1 337 ? 13.205 1.488 -17.501 1.00 90.06 337 TYR A O 1
ATOM 2564 N N . VAL A 1 338 ? 13.841 -0.670 -17.475 1.00 92.31 338 VAL A N 1
ATOM 2565 C CA . VAL A 1 338 ? 13.159 -1.070 -16.243 1.00 92.31 338 VAL A CA 1
ATOM 2566 C C . VAL A 1 338 ? 14.213 -1.525 -15.252 1.00 92.31 338 VAL A C 1
ATOM 2568 O O . VAL A 1 338 ? 15.057 -2.351 -15.585 1.00 92.31 338 VAL A O 1
ATOM 2571 N N . ALA A 1 339 ? 14.147 -1.030 -14.023 1.00 93.31 339 ALA A N 1
ATOM 2572 C CA . ALA A 1 339 ? 14.958 -1.526 -12.926 1.00 93.31 339 ALA A CA 1
ATOM 2573 C C . ALA A 1 339 ? 14.072 -2.011 -11.784 1.00 93.31 339 ALA A C 1
ATOM 2575 O O . ALA A 1 339 ? 13.063 -1.389 -11.451 1.00 93.31 339 ALA A O 1
ATOM 2576 N N . GLY A 1 340 ? 14.470 -3.112 -11.160 1.00 93.31 340 GLY A N 1
ATOM 2577 C CA . GLY A 1 340 ? 13.898 -3.584 -9.916 1.00 93.31 340 GLY A CA 1
ATOM 2578 C C . GLY A 1 340 ? 14.989 -3.908 -8.913 1.00 93.31 340 GLY A C 1
ATOM 2579 O O . GLY A 1 340 ? 15.983 -4.536 -9.263 1.00 93.31 340 GLY A O 1
ATOM 2580 N N . ALA A 1 341 ? 14.802 -3.474 -7.672 1.00 91.25 341 ALA A N 1
ATOM 2581 C CA . ALA A 1 341 ? 15.729 -3.721 -6.577 1.00 91.25 341 ALA A CA 1
ATOM 2582 C C . ALA A 1 341 ? 15.018 -4.478 -5.459 1.00 91.25 341 ALA A C 1
ATOM 2584 O O . ALA A 1 341 ? 13.886 -4.145 -5.096 1.00 91.25 341 ALA A O 1
ATOM 2585 N N . VAL A 1 342 ? 15.706 -5.476 -4.918 1.00 88.75 342 VAL A N 1
ATOM 2586 C CA . VAL A 1 342 ? 15.329 -6.224 -3.729 1.00 88.75 342 VAL A CA 1
ATOM 2587 C C . VAL A 1 342 ? 16.392 -6.006 -2.662 1.00 88.75 342 VAL A C 1
ATOM 2589 O O . VAL A 1 342 ? 17.580 -6.158 -2.938 1.00 88.75 342 VAL A O 1
ATOM 2592 N N . THR A 1 343 ? 15.983 -5.649 -1.451 1.00 85.56 343 THR A N 1
ATOM 2593 C CA . THR A 1 343 ? 16.900 -5.455 -0.320 1.00 85.56 343 THR A CA 1
ATOM 2594 C C . THR A 1 343 ? 16.455 -6.238 0.894 1.00 85.56 343 THR A C 1
ATOM 2596 O O . THR A 1 343 ? 15.256 -6.265 1.174 1.00 85.56 343 THR A O 1
ATOM 2599 N N . ARG A 1 344 ? 17.419 -6.751 1.658 1.00 80.06 344 ARG A N 1
ATOM 2600 C CA . ARG A 1 344 ? 17.226 -7.340 2.988 1.00 80.06 344 ARG A CA 1
ATOM 2601 C C . ARG A 1 344 ? 18.022 -6.553 4.015 1.00 80.06 344 ARG A C 1
ATOM 2603 O O . ARG A 1 344 ? 19.135 -6.121 3.733 1.00 80.06 344 ARG A O 1
ATOM 2610 N N . THR A 1 345 ? 17.479 -6.410 5.223 1.00 75.56 345 THR A N 1
ATOM 2611 C CA . THR A 1 345 ? 18.247 -5.900 6.367 1.00 75.56 345 THR A CA 1
ATOM 2612 C C . THR A 1 345 ? 18.538 -7.021 7.371 1.00 75.56 345 THR A C 1
ATOM 2614 O O . THR A 1 345 ? 17.634 -7.494 8.049 1.00 75.56 345 THR A O 1
ATOM 2617 N N . THR A 1 346 ? 19.797 -7.438 7.508 1.00 67.94 346 THR A N 1
ATOM 2618 C CA . THR A 1 346 ? 20.244 -8.615 8.282 1.00 67.94 346 THR A CA 1
ATOM 2619 C C . THR A 1 346 ? 20.459 -8.368 9.785 1.00 67.94 346 THR A C 1
ATOM 2621 O O . THR A 1 346 ? 21.021 -9.209 10.485 1.00 67.94 346 THR A O 1
ATOM 2624 N N . SER A 1 347 ? 20.012 -7.235 10.339 1.00 56.53 347 SER A N 1
ATOM 2625 C CA . SER A 1 347 ? 20.274 -6.889 11.746 1.00 56.53 347 SER A CA 1
ATOM 2626 C C . SER A 1 347 ? 19.444 -7.713 12.741 1.00 56.53 347 SER A C 1
ATOM 2628 O O . SER A 1 347 ? 18.222 -7.796 12.608 1.00 56.53 347 SER A O 1
ATOM 2630 N N . THR A 1 348 ? 20.075 -8.215 13.808 1.00 51.72 348 THR A N 1
ATOM 2631 C CA . THR A 1 348 ? 19.363 -8.779 14.967 1.00 51.72 348 THR A CA 1
ATOM 2632 C C . THR A 1 348 ? 18.543 -7.693 15.695 1.00 51.72 348 THR A C 1
ATOM 2634 O O . THR A 1 348 ? 18.949 -6.526 15.708 1.00 51.72 348 THR A O 1
ATOM 2637 N N . PRO A 1 349 ? 17.408 -8.035 16.343 1.00 48.16 349 PRO A N 1
ATOM 2638 C CA . PRO A 1 349 ? 16.543 -7.068 17.044 1.00 48.16 349 PRO A CA 1
ATOM 2639 C C . PRO A 1 349 ? 17.259 -6.205 18.103 1.00 48.16 349 PRO A C 1
ATOM 2641 O O . PRO A 1 349 ? 16.841 -5.086 18.399 1.00 48.16 349 PRO A O 1
ATOM 2644 N N . GLU A 1 350 ? 18.368 -6.703 18.651 1.00 44.94 350 GLU A N 1
ATOM 2645 C CA . GLU A 1 350 ? 19.176 -6.049 19.688 1.00 44.94 350 GLU A CA 1
ATOM 2646 C C . GLU A 1 350 ? 20.095 -4.935 19.132 1.00 44.94 350 GLU A C 1
ATOM 2648 O O . GLU A 1 350 ? 20.544 -4.074 19.886 1.00 44.94 350 GLU A O 1
ATOM 2653 N N . ALA A 1 351 ? 20.328 -4.886 17.810 1.00 49.22 351 ALA A N 1
ATOM 2654 C CA . ALA A 1 351 ? 21.218 -3.933 17.126 1.00 49.22 351 ALA A CA 1
ATOM 2655 C C . ALA A 1 351 ? 20.477 -2.789 16.388 1.00 49.22 351 ALA A C 1
ATOM 2657 O O . ALA A 1 351 ? 21.022 -2.142 15.491 1.00 49.22 351 ALA A O 1
ATOM 2658 N N . THR A 1 352 ? 19.219 -2.525 16.750 1.00 52.78 352 THR A N 1
ATOM 2659 C CA . THR A 1 352 ? 18.279 -1.642 16.026 1.00 52.78 352 THR A CA 1
ATOM 2660 C C . THR A 1 352 ? 18.678 -0.158 15.970 1.00 52.78 352 THR A C 1
ATOM 2662 O O . THR A 1 352 ? 18.263 0.562 15.056 1.00 52.78 352 THR A O 1
ATOM 2665 N N . ALA A 1 353 ? 19.525 0.323 16.886 1.00 53.09 353 ALA A N 1
ATOM 2666 C CA . ALA A 1 353 ? 19.929 1.729 16.962 1.00 53.09 353 ALA A CA 1
ATOM 2667 C C . ALA A 1 353 ? 20.991 2.121 15.909 1.00 53.09 353 ALA A C 1
ATOM 2669 O O . ALA A 1 353 ? 22.169 2.321 16.218 1.00 53.09 353 ALA A O 1
ATOM 2670 N N . GLY A 1 354 ? 20.555 2.331 14.666 1.00 54.31 354 GLY A N 1
ATOM 2671 C CA . GLY A 1 354 ? 21.403 2.794 13.558 1.00 54.31 354 GLY A CA 1
ATOM 2672 C C . GLY A 1 354 ? 21.735 1.730 12.509 1.00 54.31 354 GLY A C 1
ATOM 2673 O O . GLY A 1 354 ? 22.656 1.956 11.723 1.00 54.31 354 GLY A O 1
ATOM 2674 N N . ALA A 1 355 ? 20.996 0.611 12.486 1.00 59.94 355 ALA A N 1
ATOM 2675 C CA . ALA A 1 355 ? 20.967 -0.337 11.367 1.00 59.94 355 ALA A CA 1
ATOM 2676 C C . ALA A 1 355 ? 20.735 0.379 10.022 1.00 59.94 355 ALA A C 1
ATOM 2678 O O . ALA A 1 355 ? 20.145 1.466 9.997 1.00 59.94 355 ALA A O 1
ATOM 2679 N N . GLY A 1 356 ? 21.197 -0.209 8.915 1.00 61.38 356 GLY A N 1
ATOM 2680 C CA . GLY A 1 356 ? 20.882 0.272 7.566 1.00 61.38 356 GLY A CA 1
ATOM 2681 C C . GLY A 1 356 ? 19.413 0.038 7.201 1.00 61.38 356 GLY A C 1
ATOM 2682 O O . GLY A 1 356 ? 18.766 -0.854 7.748 1.00 61.38 356 GLY A O 1
ATOM 2683 N N . ASP A 1 357 ? 18.825 0.910 6.381 1.00 78.88 357 ASP A N 1
ATOM 2684 C CA . ASP A 1 357 ? 17.420 0.815 5.953 1.00 78.88 357 ASP A CA 1
ATOM 2685 C C . ASP A 1 357 ? 17.360 0.341 4.500 1.00 78.88 357 ASP A C 1
ATOM 2687 O O . ASP A 1 357 ? 17.591 1.132 3.584 1.00 78.88 357 ASP A O 1
ATOM 2691 N N . GLY A 1 358 ? 17.064 -0.947 4.296 1.00 79.75 358 GLY A N 1
ATOM 2692 C CA . GLY A 1 358 ? 16.938 -1.525 2.957 1.00 79.75 358 GLY A CA 1
ATOM 2693 C C . GLY A 1 358 ? 15.891 -0.813 2.097 1.00 79.75 358 GLY A C 1
ATOM 2694 O O . GLY A 1 358 ? 16.145 -0.547 0.924 1.00 79.75 358 GLY A O 1
ATOM 2695 N N . HIS A 1 359 ? 14.764 -0.390 2.687 1.00 85.19 359 HIS A N 1
ATOM 2696 C CA . HIS A 1 359 ? 13.747 0.369 1.959 1.00 85.19 359 HIS A CA 1
ATOM 2697 C C . HIS A 1 359 ? 14.323 1.674 1.410 1.00 85.19 359 HIS A C 1
ATOM 2699 O O . HIS A 1 359 ? 14.214 1.947 0.214 1.00 85.19 359 HIS A O 1
ATOM 2705 N N . HIS A 1 360 ? 14.947 2.464 2.286 1.00 86.06 360 HIS A N 1
ATOM 2706 C CA . HIS A 1 360 ? 15.511 3.757 1.913 1.00 86.06 360 HIS A CA 1
ATOM 2707 C C . HIS A 1 360 ? 16.652 3.597 0.899 1.00 86.06 360 HIS A C 1
ATOM 2709 O O . HIS A 1 360 ? 16.727 4.355 -0.064 1.00 86.06 360 HIS A O 1
ATOM 2715 N N . PHE A 1 361 ? 17.483 2.562 1.061 1.00 86.69 361 PHE A N 1
ATOM 2716 C CA . PHE A 1 361 ? 18.559 2.246 0.126 1.00 86.69 361 PHE A CA 1
ATOM 2717 C C . PHE A 1 361 ? 18.028 1.903 -1.273 1.00 86.69 361 PHE A C 1
ATOM 2719 O O . PHE A 1 361 ? 18.490 2.484 -2.253 1.00 86.69 361 PHE A O 1
ATOM 2726 N N . ALA A 1 362 ? 17.043 1.001 -1.376 1.00 90.00 362 ALA A N 1
ATOM 2727 C CA . ALA A 1 362 ? 16.453 0.592 -2.653 1.00 90.00 362 ALA A CA 1
ATOM 2728 C C . ALA A 1 362 ? 15.816 1.775 -3.396 1.00 90.00 362 ALA A C 1
ATOM 2730 O O . ALA A 1 362 ? 16.018 1.943 -4.599 1.00 90.00 362 ALA A O 1
ATOM 2731 N N . VAL A 1 363 ? 15.054 2.603 -2.672 1.00 91.81 363 VAL A N 1
ATOM 2732 C CA . VAL A 1 363 ? 14.392 3.790 -3.230 1.00 91.81 363 VAL A CA 1
ATOM 2733 C C . VAL A 1 363 ? 15.419 4.792 -3.740 1.00 91.81 363 VAL A C 1
ATOM 2735 O O . VAL A 1 363 ? 15.300 5.251 -4.875 1.00 91.81 363 VAL A O 1
ATOM 2738 N N . GLU A 1 364 ? 16.438 5.102 -2.937 1.00 91.81 364 GLU A N 1
ATOM 2739 C CA . GLU A 1 364 ? 17.466 6.068 -3.317 1.00 91.81 364 GLU A CA 1
ATOM 2740 C C . GLU A 1 364 ? 18.292 5.575 -4.509 1.00 91.81 364 GLU A C 1
ATOM 2742 O O . GLU A 1 364 ? 18.527 6.336 -5.444 1.00 91.81 364 GLU A O 1
ATOM 2747 N N . PHE A 1 365 ? 18.691 4.298 -4.512 1.00 92.62 365 PHE A N 1
ATOM 2748 C CA . PHE A 1 365 ? 19.422 3.691 -5.626 1.00 92.62 365 PHE A CA 1
ATOM 2749 C C . PHE A 1 365 ? 18.637 3.802 -6.938 1.00 92.62 365 PHE A C 1
ATOM 2751 O O . PHE A 1 365 ? 19.159 4.298 -7.933 1.00 92.62 365 PHE A O 1
ATOM 2758 N N . LEU A 1 366 ? 17.368 3.381 -6.945 1.00 94.44 366 LEU A N 1
ATOM 2759 C CA . LEU A 1 366 ? 16.541 3.412 -8.153 1.00 94.44 366 LEU A CA 1
ATOM 2760 C C . LEU A 1 366 ? 16.252 4.844 -8.622 1.00 94.44 366 LEU A C 1
ATOM 2762 O O . LEU A 1 366 ? 16.284 5.111 -9.823 1.00 94.44 366 LEU A O 1
ATOM 2766 N N . ARG A 1 367 ? 15.995 5.768 -7.690 1.00 92.94 367 ARG A N 1
ATOM 2767 C CA . ARG A 1 367 ? 15.711 7.175 -7.998 1.00 92.94 367 ARG A CA 1
ATOM 2768 C C . ARG A 1 367 ? 16.929 7.856 -8.611 1.00 92.94 367 ARG A C 1
ATOM 2770 O O . ARG A 1 367 ? 16.819 8.486 -9.657 1.00 92.94 367 ARG A O 1
ATOM 2777 N N . GLU A 1 368 ? 18.090 7.691 -7.990 1.00 92.31 368 GLU A N 1
ATOM 2778 C CA . GLU A 1 368 ? 19.342 8.253 -8.485 1.00 92.31 368 GLU A CA 1
ATOM 2779 C C . GLU A 1 368 ? 19.688 7.664 -9.865 1.00 92.31 368 GLU A C 1
ATOM 2781 O O . GLU A 1 368 ? 19.960 8.427 -10.794 1.00 92.31 368 GLU A O 1
ATOM 2786 N N . LEU A 1 369 ? 19.550 6.342 -10.053 1.00 92.25 369 LEU A N 1
ATOM 2787 C CA . LEU A 1 369 ? 19.792 5.666 -11.336 1.00 92.25 369 LEU A CA 1
ATOM 2788 C C . LEU A 1 369 ? 18.903 6.218 -12.463 1.00 92.25 369 LEU A C 1
ATOM 2790 O O . LEU A 1 369 ? 19.380 6.429 -13.586 1.00 92.25 369 LEU A O 1
ATOM 2794 N N . ALA A 1 370 ? 17.629 6.473 -12.152 1.00 90.00 370 ALA A N 1
ATOM 2795 C CA . ALA A 1 370 ? 16.649 7.029 -13.080 1.00 90.00 370 ALA A CA 1
ATOM 2796 C C . ALA A 1 370 ? 16.970 8.472 -13.501 1.00 90.00 370 ALA A C 1
ATOM 2798 O O . ALA A 1 370 ? 16.645 8.869 -14.617 1.00 90.00 370 ALA A O 1
ATOM 2799 N N . THR A 1 371 ? 17.633 9.245 -12.638 1.00 89.31 371 THR A N 1
ATOM 2800 C CA . THR A 1 371 ? 17.994 10.649 -12.909 1.00 89.31 371 THR A CA 1
ATOM 2801 C C . THR A 1 371 ? 19.358 10.840 -13.575 1.00 89.31 371 THR A C 1
ATOM 2803 O O . THR A 1 371 ? 19.683 11.956 -13.987 1.00 89.31 371 THR A O 1
ATOM 2806 N N . ARG A 1 372 ? 20.168 9.779 -13.700 1.00 85.75 372 ARG A N 1
ATOM 2807 C CA . ARG A 1 372 ? 21.486 9.855 -14.351 1.00 85.75 372 ARG A CA 1
ATOM 2808 C C . ARG A 1 372 ? 21.364 10.236 -15.834 1.00 85.75 372 ARG A C 1
ATOM 2810 O O . ARG A 1 372 ? 20.430 9.773 -16.491 1.00 85.75 372 ARG A O 1
ATOM 2817 N N . PRO A 1 373 ? 22.327 11.001 -16.389 1.00 83.62 373 PRO A N 1
ATOM 2818 C CA . PRO A 1 373 ? 22.339 11.347 -17.807 1.00 83.62 373 PRO A CA 1
ATOM 2819 C C . PRO A 1 373 ? 22.251 10.093 -18.694 1.00 83.62 373 PRO A C 1
ATOM 2821 O O . PRO A 1 373 ? 23.028 9.157 -18.494 1.00 83.62 373 PRO A O 1
ATOM 2824 N N . PRO A 1 374 ? 21.340 10.054 -19.682 1.00 80.44 374 PRO A N 1
ATOM 2825 C CA . PRO A 1 374 ? 21.136 8.869 -20.519 1.00 80.44 374 PRO A CA 1
ATOM 2826 C C . PRO A 1 374 ? 22.301 8.601 -21.484 1.00 80.44 374 PRO A C 1
ATOM 2828 O O . PRO A 1 374 ? 22.415 7.493 -21.995 1.00 80.44 374 PRO A O 1
ATOM 2831 N N . GLU A 1 375 ? 23.161 9.599 -21.709 1.00 80.19 375 GLU A N 1
ATOM 2832 C CA . GLU A 1 375 ? 24.318 9.542 -22.613 1.00 80.19 375 GLU A CA 1
ATOM 2833 C C . GLU A 1 375 ? 25.428 8.598 -22.104 1.00 80.19 375 GLU A C 1
ATOM 2835 O O . GLU A 1 375 ? 26.275 8.145 -22.874 1.00 80.19 375 GLU A O 1
ATOM 2840 N N . GLU A 1 376 ? 25.467 8.336 -20.792 1.00 80.19 376 GLU A N 1
ATOM 2841 C CA . GLU A 1 376 ? 26.461 7.458 -20.176 1.00 80.19 376 GLU A CA 1
ATOM 2842 C C . GLU A 1 376 ? 26.076 5.979 -20.349 1.00 80.19 376 GLU A C 1
ATOM 2844 O O . GLU A 1 376 ? 24.904 5.627 -20.170 1.00 80.19 376 GLU A O 1
ATOM 2849 N N . PRO A 1 377 ? 27.048 5.078 -20.609 1.00 82.19 377 PRO A N 1
ATOM 2850 C CA . PRO A 1 377 ? 26.797 3.640 -20.603 1.00 82.19 377 PRO A CA 1
ATOM 2851 C C . PRO A 1 377 ? 26.116 3.197 -19.304 1.00 82.19 377 PRO A C 1
ATOM 2853 O O . PRO A 1 377 ? 26.504 3.615 -18.208 1.00 82.19 377 PRO A O 1
ATOM 2856 N N . ILE A 1 378 ? 25.103 2.338 -19.416 1.00 85.75 378 ILE A N 1
ATOM 2857 C CA . ILE A 1 378 ? 24.281 1.920 -18.274 1.00 85.75 378 ILE A CA 1
ATOM 2858 C C . ILE A 1 378 ? 25.113 1.257 -17.169 1.00 85.75 378 ILE A C 1
ATOM 2860 O O . ILE A 1 378 ? 24.852 1.487 -15.991 1.00 85.75 378 ILE A O 1
ATOM 2864 N N . GLU A 1 379 ? 26.178 0.532 -17.513 1.00 82.06 379 GLU A N 1
ATOM 2865 C CA . GLU A 1 379 ? 27.111 -0.068 -16.556 1.00 82.06 379 GLU A CA 1
ATOM 2866 C C . GLU A 1 379 ? 27.789 0.992 -15.678 1.00 82.06 379 GLU A C 1
ATOM 2868 O O . GLU A 1 379 ? 27.912 0.828 -14.462 1.00 82.06 379 GLU A O 1
ATOM 2873 N N . TYR A 1 380 ? 28.185 2.116 -16.282 1.00 78.94 380 TYR A N 1
ATOM 2874 C CA . TYR A 1 380 ? 28.785 3.233 -15.559 1.00 78.94 380 TYR A CA 1
ATOM 2875 C C . TYR A 1 380 ? 27.762 3.923 -14.652 1.00 78.94 380 TYR A C 1
ATOM 2877 O O . TYR A 1 380 ? 28.068 4.251 -13.501 1.00 78.94 380 TYR A O 1
ATOM 2885 N N . ARG A 1 381 ? 26.529 4.095 -15.138 1.00 86.62 381 ARG A N 1
ATOM 2886 C CA . ARG A 1 381 ? 25.421 4.658 -14.354 1.00 86.62 381 ARG A CA 1
ATOM 2887 C C . ARG A 1 381 ? 25.102 3.790 -13.138 1.00 86.62 381 ARG A C 1
ATOM 2889 O O . ARG A 1 381 ? 24.971 4.326 -12.042 1.00 86.62 381 ARG A O 1
ATOM 2896 N N . ILE A 1 382 ? 25.051 2.465 -13.298 1.00 85.62 382 ILE A N 1
ATOM 2897 C CA . ILE A 1 382 ? 24.846 1.508 -12.198 1.00 85.62 382 ILE A CA 1
ATOM 2898 C C . ILE A 1 382 ? 25.968 1.638 -11.160 1.00 85.62 382 ILE A C 1
ATOM 2900 O O . ILE A 1 382 ? 25.695 1.839 -9.975 1.00 85.62 382 ILE A O 1
ATOM 2904 N N . ALA A 1 383 ? 27.230 1.575 -11.596 1.00 77.94 383 ALA A N 1
ATOM 2905 C CA . ALA A 1 383 ? 28.382 1.601 -10.697 1.00 77.94 383 ALA A CA 1
ATOM 2906 C C . ALA A 1 383 ? 28.525 2.933 -9.937 1.00 77.94 383 ALA A C 1
ATOM 2908 O O . ALA A 1 383 ? 28.811 2.947 -8.737 1.00 77.94 383 ALA A O 1
ATOM 2909 N N . SER A 1 384 ? 28.332 4.063 -10.624 1.00 77.75 384 SER A N 1
ATOM 2910 C CA . SER A 1 384 ? 28.385 5.394 -10.006 1.00 77.75 384 SER A CA 1
ATOM 2911 C C . SER A 1 384 ? 27.232 5.613 -9.027 1.00 77.75 384 SER A C 1
ATOM 2913 O O . SER A 1 384 ? 27.477 6.053 -7.903 1.00 77.75 384 SER A O 1
ATOM 2915 N N . THR A 1 385 ? 26.014 5.213 -9.401 1.00 88.25 385 THR A N 1
ATOM 2916 C CA . THR A 1 385 ? 24.836 5.295 -8.531 1.00 88.25 385 THR A CA 1
ATOM 2917 C C . THR A 1 385 ? 25.035 4.484 -7.254 1.00 88.25 385 THR A C 1
ATOM 2919 O O . THR A 1 385 ? 24.890 5.023 -6.161 1.00 88.25 385 THR A O 1
ATOM 2922 N N . LEU A 1 386 ? 25.461 3.220 -7.362 1.00 83.25 386 LEU A N 1
ATOM 2923 C CA . LEU A 1 386 ? 25.709 2.372 -6.193 1.00 83.25 386 LEU A CA 1
ATOM 2924 C C . LEU A 1 386 ? 26.718 3.001 -5.221 1.00 83.25 386 LEU A C 1
ATOM 2926 O O . LEU A 1 386 ? 26.501 2.995 -4.004 1.00 83.25 386 LEU A O 1
ATOM 2930 N N . ARG A 1 387 ? 27.814 3.560 -5.752 1.00 76.50 387 ARG A N 1
ATOM 2931 C CA . ARG A 1 387 ? 28.842 4.236 -4.950 1.00 76.50 387 ARG A CA 1
ATOM 2932 C C . ARG A 1 387 ? 28.249 5.419 -4.190 1.00 76.50 387 ARG A C 1
ATOM 2934 O O . ARG A 1 387 ? 28.464 5.548 -2.986 1.00 76.50 387 ARG A O 1
ATOM 2941 N N . GLU A 1 388 ? 27.534 6.293 -4.884 1.00 81.56 388 GLU A N 1
ATOM 2942 C CA . GLU A 1 388 ? 27.012 7.531 -4.307 1.00 81.56 388 GLU A CA 1
ATOM 2943 C C . GLU A 1 388 ? 25.873 7.275 -3.316 1.00 81.56 388 GLU A C 1
ATOM 2945 O O . GLU A 1 388 ? 25.867 7.875 -2.237 1.00 81.56 388 GLU A O 1
ATOM 2950 N N . THR A 1 389 ? 24.973 6.334 -3.618 1.00 84.62 389 THR A N 1
ATOM 2951 C CA . THR A 1 389 ? 23.943 5.875 -2.680 1.00 84.62 389 THR A CA 1
ATOM 2952 C C . THR A 1 389 ? 24.598 5.317 -1.420 1.00 84.62 389 THR A C 1
ATOM 2954 O O . THR A 1 389 ? 24.302 5.792 -0.327 1.00 84.62 389 THR A O 1
ATOM 2957 N N . THR A 1 390 ? 25.570 4.409 -1.543 1.00 76.50 390 THR A N 1
ATOM 2958 C CA . THR A 1 390 ? 26.298 3.856 -0.386 1.00 76.50 390 THR A CA 1
ATOM 2959 C C . THR A 1 390 ? 26.955 4.950 0.459 1.00 76.50 390 THR A C 1
ATOM 2961 O O . THR A 1 390 ? 26.766 4.997 1.674 1.00 76.50 390 THR A O 1
ATOM 2964 N N . GLN A 1 391 ? 27.678 5.885 -0.167 1.00 77.94 391 GLN A N 1
ATOM 2965 C CA . GLN A 1 391 ? 28.334 6.993 0.536 1.00 77.94 391 GLN A CA 1
ATOM 2966 C C . GLN A 1 391 ? 27.342 7.920 1.248 1.00 77.94 391 GLN A C 1
ATOM 2968 O O . GLN A 1 391 ? 27.645 8.441 2.323 1.00 77.94 391 GLN A O 1
ATOM 2973 N N . ARG A 1 392 ? 26.169 8.163 0.655 1.00 81.88 392 ARG A N 1
ATOM 2974 C CA . ARG A 1 392 ? 25.107 8.982 1.254 1.00 81.88 392 ARG A CA 1
ATOM 2975 C C . ARG A 1 392 ? 24.471 8.254 2.435 1.00 81.88 392 ARG A C 1
ATOM 2977 O O . ARG A 1 392 ? 24.358 8.831 3.514 1.00 81.88 392 ARG A O 1
ATOM 2984 N N . MET A 1 393 ? 24.140 6.979 2.257 1.00 79.19 393 MET A N 1
ATOM 2985 C CA . MET A 1 393 ? 23.513 6.143 3.279 1.00 79.19 393 MET A CA 1
ATOM 2986 C C . MET A 1 393 ? 24.436 5.901 4.478 1.00 79.19 393 MET A C 1
ATOM 2988 O O . MET A 1 393 ? 23.966 5.932 5.611 1.00 79.19 393 MET A O 1
ATOM 2992 N N . ALA A 1 394 ? 25.750 5.777 4.269 1.00 74.00 394 ALA A N 1
ATOM 2993 C CA . ALA A 1 394 ? 26.734 5.626 5.346 1.00 74.00 394 ALA A CA 1
ATOM 2994 C C . ALA A 1 394 ? 26.854 6.870 6.251 1.00 74.00 394 ALA A C 1
ATOM 2996 O O . ALA A 1 394 ? 27.348 6.779 7.372 1.00 74.00 394 ALA A O 1
ATOM 2997 N N . LYS A 1 395 ? 26.386 8.043 5.794 1.00 80.25 395 LYS A N 1
ATOM 2998 C CA . LYS A 1 395 ? 26.293 9.255 6.631 1.00 80.25 395 LYS A CA 1
ATOM 2999 C C . LYS A 1 395 ? 25.062 9.246 7.539 1.00 80.25 395 LYS A C 1
ATOM 3001 O O . LYS A 1 395 ? 25.045 9.959 8.537 1.00 80.25 395 LYS A O 1
ATOM 3006 N N . ILE A 1 396 ? 24.035 8.480 7.171 1.00 78.31 396 ILE A N 1
ATOM 3007 C CA . ILE A 1 396 ? 22.738 8.419 7.857 1.00 78.31 396 ILE A CA 1
ATOM 3008 C C . ILE A 1 396 ? 22.692 7.209 8.798 1.00 78.31 396 ILE A C 1
ATOM 3010 O O . ILE A 1 396 ? 22.234 7.316 9.936 1.00 78.31 396 ILE A O 1
ATOM 3014 N N . PHE A 1 397 ? 23.198 6.062 8.342 1.00 72.81 397 PHE A N 1
ATOM 3015 C CA . PHE A 1 397 ? 23.148 4.789 9.052 1.00 72.81 397 PHE A CA 1
ATOM 3016 C C . PHE A 1 397 ? 24.536 4.358 9.520 1.00 72.81 397 PHE A C 1
ATOM 3018 O O . PHE A 1 397 ? 25.488 4.332 8.746 1.00 72.81 397 PHE A O 1
ATOM 3025 N N . ARG A 1 398 ? 24.637 3.970 10.797 1.00 70.25 398 ARG A N 1
ATOM 3026 C CA . ARG A 1 398 ? 25.898 3.528 11.414 1.00 70.25 398 ARG A CA 1
ATOM 3027 C C . ARG A 1 398 ? 26.315 2.131 10.956 1.00 70.25 398 ARG A C 1
ATOM 3029 O O . ARG A 1 398 ? 27.504 1.878 10.814 1.00 70.25 398 ARG A O 1
ATOM 3036 N N . ASN A 1 399 ? 25.347 1.252 10.701 1.00 68.94 399 ASN A N 1
ATOM 3037 C CA . ASN A 1 399 ? 25.584 -0.147 10.348 1.00 68.94 399 ASN A CA 1
ATOM 3038 C C . ASN A 1 399 ? 25.018 -0.457 8.955 1.00 68.94 399 ASN A C 1
ATOM 3040 O O . ASN A 1 399 ? 24.126 -1.284 8.815 1.00 68.94 399 ASN A O 1
ATOM 3044 N N . LEU A 1 400 ? 25.493 0.239 7.918 1.00 69.12 400 LEU A N 1
ATOM 3045 C CA . LEU A 1 400 ? 25.001 0.025 6.550 1.00 69.12 400 LEU A CA 1
ATOM 3046 C C . LEU A 1 400 ? 25.340 -1.369 5.991 1.00 69.12 400 LEU A C 1
ATOM 3048 O O . LEU A 1 400 ? 24.597 -1.879 5.165 1.00 69.12 400 LEU A O 1
ATOM 3052 N N . HIS A 1 401 ? 26.403 -2.006 6.493 1.00 66.50 401 HIS A N 1
ATOM 3053 C CA . HIS A 1 401 ? 26.796 -3.380 6.145 1.00 66.50 401 HIS A CA 1
ATOM 3054 C C . HIS A 1 401 ? 25.718 -4.430 6.465 1.00 66.50 401 HIS A C 1
ATOM 3056 O O . HIS A 1 401 ? 25.827 -5.570 6.046 1.00 66.50 401 HIS A O 1
ATOM 3062 N N . THR A 1 402 ? 24.667 -4.071 7.209 1.00 69.44 402 THR A N 1
ATOM 3063 C CA . THR A 1 402 ? 23.521 -4.959 7.431 1.00 69.44 402 THR A CA 1
ATOM 3064 C C . THR A 1 402 ? 22.528 -4.948 6.268 1.00 69.44 402 THR A C 1
ATOM 3066 O O . THR A 1 402 ? 21.458 -5.521 6.416 1.00 69.44 402 THR A O 1
ATOM 3069 N N . VAL A 1 403 ? 22.777 -4.221 5.175 1.00 74.44 403 VAL A N 1
ATOM 3070 C CA . VAL A 1 403 ? 21.876 -4.158 4.015 1.00 74.44 403 VAL A CA 1
ATOM 3071 C C . VAL A 1 403 ? 22.463 -4.978 2.877 1.00 74.44 403 VAL A C 1
ATOM 3073 O O . VAL A 1 403 ? 23.492 -4.617 2.316 1.00 74.44 403 VAL A O 1
ATOM 3076 N N . GLU A 1 404 ? 21.762 -6.045 2.511 1.00 79.44 404 GLU A N 1
ATOM 3077 C CA . GLU A 1 404 ? 22.018 -6.814 1.293 1.00 79.44 404 GLU A CA 1
ATOM 3078 C C . GLU A 1 404 ? 21.127 -6.276 0.171 1.00 79.44 404 GLU A C 1
ATOM 3080 O O . GLU A 1 404 ? 19.969 -5.914 0.416 1.00 79.44 404 GLU A O 1
ATOM 3085 N N . MET A 1 405 ? 21.637 -6.244 -1.061 1.00 83.19 405 MET A N 1
ATOM 3086 C CA . MET A 1 405 ? 20.870 -5.806 -2.227 1.00 83.19 405 MET A CA 1
ATOM 3087 C C . MET A 1 405 ? 21.105 -6.701 -3.440 1.00 83.19 405 MET A C 1
ATOM 3089 O O . MET A 1 405 ? 22.230 -7.058 -3.775 1.00 83.19 405 MET A O 1
ATOM 3093 N N . SER A 1 406 ? 20.017 -6.968 -4.148 1.00 84.88 406 SER A N 1
ATOM 3094 C CA . SER A 1 406 ? 19.960 -7.603 -5.456 1.00 84.88 406 SER A CA 1
ATOM 3095 C C . SER A 1 406 ? 19.171 -6.699 -6.401 1.00 84.88 406 SER A C 1
ATOM 3097 O O . SER A 1 406 ? 18.057 -6.306 -6.067 1.00 84.88 406 SER A O 1
ATOM 3099 N N . ALA A 1 407 ? 19.699 -6.350 -7.571 1.00 88.81 407 ALA A N 1
ATOM 3100 C CA . ALA A 1 407 ? 18.984 -5.528 -8.545 1.00 88.81 407 ALA A CA 1
ATOM 3101 C C . ALA A 1 407 ? 19.054 -6.112 -9.958 1.00 88.81 407 ALA A C 1
ATOM 3103 O O . ALA A 1 407 ? 20.086 -6.625 -10.382 1.00 88.81 407 ALA A O 1
ATOM 3104 N N . LEU A 1 408 ? 17.944 -5.999 -10.685 1.00 91.25 408 LEU A N 1
ATOM 3105 C CA . LEU A 1 408 ? 17.809 -6.341 -12.096 1.00 91.25 408 LEU A CA 1
ATOM 3106 C C . LEU A 1 408 ? 17.491 -5.074 -12.873 1.00 91.25 408 LEU A C 1
ATOM 3108 O O . LEU A 1 408 ? 16.532 -4.377 -12.551 1.00 91.25 408 LEU A O 1
ATOM 3112 N N . ILE A 1 409 ? 18.278 -4.790 -13.899 1.00 93.19 409 ILE A N 1
ATOM 3113 C CA . ILE A 1 409 ? 18.054 -3.696 -14.836 1.00 93.19 409 ILE A CA 1
ATOM 3114 C C . ILE A 1 409 ? 17.912 -4.320 -16.217 1.00 93.19 409 ILE A C 1
ATOM 3116 O O . ILE A 1 409 ? 18.735 -5.146 -16.589 1.00 93.19 409 ILE A O 1
ATOM 3120 N N . VAL A 1 410 ? 16.887 -3.952 -16.975 1.00 92.62 410 VAL A N 1
ATOM 3121 C CA . VAL A 1 410 ? 16.638 -4.458 -18.329 1.00 92.62 410 VAL A CA 1
ATOM 3122 C C . VAL A 1 410 ? 16.383 -3.286 -19.259 1.00 92.62 410 VAL A C 1
ATOM 3124 O O . VAL A 1 410 ? 15.620 -2.386 -18.919 1.00 92.62 410 VAL A O 1
ATOM 3127 N N . GLY A 1 411 ? 17.010 -3.301 -20.431 1.00 90.94 411 GLY A N 1
ATOM 3128 C CA . GLY A 1 411 ? 16.840 -2.274 -21.455 1.00 90.94 411 GLY A CA 1
ATOM 3129 C C . GLY A 1 411 ? 17.645 -2.577 -22.721 1.00 90.94 411 GLY A C 1
ATOM 3130 O O . GLY A 1 411 ? 18.374 -3.574 -22.768 1.00 90.94 411 GLY A O 1
ATOM 3131 N N . PRO A 1 412 ? 17.496 -1.760 -23.774 1.00 88.44 412 PRO A N 1
ATOM 3132 C CA . PRO A 1 412 ? 18.215 -1.956 -25.025 1.00 88.44 412 PRO A CA 1
ATOM 3133 C C . PRO A 1 412 ? 19.696 -1.607 -24.864 1.00 88.44 412 PRO A C 1
ATOM 3135 O O . PRO A 1 412 ? 20.051 -0.584 -24.276 1.00 88.44 412 PRO A O 1
ATOM 3138 N N . ARG A 1 413 ? 20.581 -2.428 -25.434 1.00 84.31 413 ARG A N 1
ATOM 3139 C CA . ARG A 1 413 ? 22.009 -2.101 -25.500 1.00 84.31 413 ARG A CA 1
ATOM 3140 C C . ARG A 1 413 ? 22.232 -0.940 -26.483 1.00 84.31 413 ARG A C 1
ATOM 3142 O O . ARG A 1 413 ? 21.745 -1.034 -27.610 1.00 84.31 413 ARG A O 1
ATOM 3149 N N . PRO A 1 414 ? 22.974 0.127 -26.125 1.00 76.44 414 PRO A N 1
ATOM 3150 C CA . PRO A 1 414 ? 23.122 1.298 -26.999 1.00 76.44 414 PRO A CA 1
ATOM 3151 C C . PRO A 1 414 ? 23.737 1.010 -28.380 1.00 76.44 414 PRO A C 1
ATOM 3153 O O . PRO A 1 414 ? 23.444 1.708 -29.344 1.00 76.44 414 PRO A O 1
ATOM 3156 N N . ASP A 1 415 ? 24.600 -0.001 -28.480 1.00 79.00 415 ASP A N 1
ATOM 3157 C CA . ASP A 1 415 ? 25.336 -0.378 -29.692 1.00 79.00 415 ASP A CA 1
ATOM 3158 C C . ASP A 1 415 ? 24.565 -1.341 -30.611 1.00 79.00 415 ASP A C 1
ATOM 3160 O O . ASP A 1 415 ? 24.703 -1.251 -31.830 1.00 79.00 415 ASP A O 1
ATOM 3164 N N . SER A 1 416 ? 23.777 -2.267 -30.052 1.00 81.06 416 SER A N 1
ATOM 3165 C CA . SER A 1 416 ? 23.081 -3.311 -30.823 1.00 81.06 416 SER A CA 1
ATOM 3166 C C . SER A 1 416 ? 21.558 -3.182 -30.841 1.00 81.06 416 SER A C 1
ATOM 3168 O O . SER A 1 416 ? 20.915 -3.808 -31.682 1.00 81.06 416 SER A O 1
ATOM 3170 N N . GLY A 1 417 ? 20.968 -2.428 -29.910 1.00 82.75 417 GLY A N 1
ATOM 3171 C CA . GLY A 1 417 ? 19.526 -2.425 -29.648 1.00 82.75 417 GLY A CA 1
ATOM 3172 C C . GLY A 1 417 ? 19.001 -3.731 -29.037 1.00 82.75 417 GLY A C 1
ATOM 3173 O O . GLY A 1 417 ? 17.803 -3.854 -28.800 1.00 82.75 417 GLY A O 1
ATOM 3174 N N . GLU A 1 418 ? 19.875 -4.709 -28.775 1.00 86.38 418 GLU A N 1
ATOM 3175 C CA . GLU A 1 418 ? 19.514 -5.999 -28.187 1.00 86.38 418 GLU A CA 1
ATOM 3176 C C . GLU A 1 418 ? 19.051 -5.807 -26.743 1.00 86.38 418 GLU A C 1
ATOM 3178 O O . GLU A 1 418 ? 19.732 -5.155 -25.942 1.00 86.38 418 GLU A O 1
ATOM 3183 N N . LEU A 1 419 ? 17.909 -6.400 -26.395 1.00 87.69 419 LEU A N 1
ATOM 3184 C CA . LEU A 1 419 ? 17.404 -6.355 -25.032 1.00 87.69 419 LEU A CA 1
ATOM 3185 C C . LEU A 1 419 ? 18.346 -7.136 -24.108 1.00 87.69 419 LEU A C 1
ATOM 3187 O O . LEU A 1 419 ? 18.523 -8.348 -24.241 1.00 87.69 419 LEU A O 1
ATOM 3191 N N . THR A 1 420 ? 18.959 -6.420 -23.175 1.00 88.12 420 THR A N 1
ATOM 3192 C CA . THR A 1 420 ? 20.004 -6.924 -22.283 1.00 88.12 420 THR A CA 1
ATOM 3193 C C . THR A 1 420 ? 19.558 -6.725 -20.840 1.00 88.12 420 THR A C 1
ATOM 3195 O O . THR A 1 420 ? 18.895 -5.736 -20.521 1.00 88.12 420 THR A O 1
ATOM 3198 N N . TYR A 1 421 ? 19.907 -7.667 -19.967 1.00 89.88 421 TYR A N 1
ATOM 3199 C CA . TYR A 1 421 ? 19.797 -7.492 -18.527 1.00 89.88 421 TYR A CA 1
ATOM 3200 C C . TYR A 1 421 ? 21.161 -7.198 -17.908 1.00 89.88 421 TYR A C 1
ATOM 3202 O O . TYR A 1 421 ? 22.187 -7.688 -18.379 1.00 89.88 421 TYR A O 1
ATOM 3210 N N . TRP A 1 422 ? 21.144 -6.459 -16.804 1.00 89.56 422 TRP A N 1
ATOM 3211 C CA . TRP A 1 422 ? 22.249 -6.270 -15.877 1.00 89.56 422 TRP A CA 1
ATOM 3212 C C . TRP A 1 422 ? 21.779 -6.685 -14.482 1.00 89.56 422 TRP A C 1
ATOM 3214 O O . TRP A 1 422 ? 20.781 -6.168 -13.980 1.00 89.56 422 TRP A O 1
ATOM 3224 N N . ALA A 1 423 ? 22.483 -7.633 -13.872 1.00 84.69 423 ALA A N 1
ATOM 3225 C CA . ALA A 1 423 ? 22.210 -8.142 -12.536 1.00 84.69 423 ALA A CA 1
ATOM 3226 C C . ALA A 1 423 ? 23.312 -7.683 -11.577 1.00 84.69 423 ALA A C 1
ATOM 3228 O O . ALA A 1 423 ? 24.487 -7.985 -11.784 1.00 84.69 423 ALA A O 1
ATOM 3229 N N . LEU A 1 424 ? 22.924 -6.946 -10.541 1.00 82.38 424 LEU A N 1
ATOM 3230 C CA . LEU A 1 424 ? 23.806 -6.418 -9.506 1.00 82.38 424 LEU A CA 1
ATOM 3231 C C . LEU A 1 424 ? 23.527 -7.133 -8.183 1.00 82.38 424 LEU A C 1
ATOM 3233 O O . LEU A 1 424 ? 22.374 -7.195 -7.765 1.00 82.38 424 LEU A O 1
ATOM 3237 N N . THR A 1 425 ? 24.568 -7.611 -7.503 1.00 76.19 425 THR A N 1
ATOM 3238 C CA . THR A 1 425 ? 24.470 -8.139 -6.132 1.00 76.19 425 THR A CA 1
ATOM 3239 C C . THR A 1 425 ? 25.497 -7.481 -5.218 1.00 76.19 425 THR A C 1
ATOM 3241 O O . THR A 1 425 ? 26.661 -7.353 -5.599 1.00 76.19 425 THR A O 1
ATOM 3244 N N . CYS A 1 426 ? 25.064 -7.096 -4.018 1.00 71.50 426 CYS A N 1
ATOM 3245 C CA . CYS A 1 426 ? 25.887 -6.556 -2.938 1.00 71.50 426 CYS A CA 1
ATOM 3246 C C . CYS A 1 426 ? 25.565 -7.322 -1.640 1.00 71.50 426 CYS A C 1
ATOM 3248 O O . CYS A 1 426 ? 24.425 -7.245 -1.171 1.00 71.50 426 CYS A O 1
ATOM 3250 N N . GLY A 1 427 ? 26.544 -8.025 -1.060 1.00 65.00 427 GLY A N 1
ATOM 3251 C CA . GLY A 1 427 ? 26.376 -8.841 0.157 1.00 65.00 427 GLY A CA 1
ATOM 3252 C C . GLY A 1 427 ? 26.550 -10.349 -0.079 1.00 65.00 427 GLY A C 1
ATOM 3253 O O . GLY A 1 427 ? 26.867 -10.779 -1.186 1.00 65.00 427 GLY A O 1
ATOM 3254 N N . GLU A 1 428 ? 26.352 -11.164 0.965 1.00 51.91 428 GLU A N 1
ATOM 3255 C CA . GLU A 1 428 ? 26.676 -12.605 0.956 1.00 51.91 428 GLU A CA 1
ATOM 3256 C C . GLU A 1 428 ? 25.672 -13.502 0.194 1.00 51.91 428 GLU A C 1
ATOM 3258 O O . GLU A 1 428 ? 25.994 -14.660 -0.082 1.00 51.91 428 GLU A O 1
ATOM 3263 N N . GLN A 1 429 ? 24.470 -13.021 -0.169 1.00 47.56 429 GLN A N 1
ATOM 3264 C CA . GLN A 1 429 ? 23.450 -13.836 -0.860 1.00 47.56 429 GLN A CA 1
ATOM 3265 C C . GLN A 1 429 ? 23.199 -13.400 -2.323 1.00 47.56 429 GLN A C 1
ATOM 3267 O O . GLN A 1 429 ? 22.926 -12.223 -2.561 1.00 47.56 429 GLN A O 1
ATOM 3272 N N . PRO A 1 430 ? 23.258 -14.327 -3.306 1.00 46.91 430 PRO A N 1
ATOM 3273 C CA . PRO A 1 430 ? 23.201 -14.016 -4.739 1.00 46.91 430 PRO A CA 1
ATOM 3274 C C . PRO A 1 430 ? 21.786 -13.726 -5.289 1.00 46.91 430 PRO A C 1
ATOM 3276 O O . PRO A 1 430 ? 20.786 -14.249 -4.800 1.00 46.91 430 PRO A O 1
ATOM 3279 N N . VAL A 1 431 ? 21.719 -12.959 -6.388 1.00 46.28 431 VAL A N 1
ATOM 3280 C CA . VAL A 1 431 ? 20.584 -12.936 -7.340 1.00 46.28 431 VAL A CA 1
ATOM 3281 C C . VAL A 1 431 ? 20.419 -14.332 -7.972 1.00 46.28 431 VAL A C 1
ATOM 3283 O O . VAL A 1 431 ? 21.413 -14.965 -8.316 1.00 46.28 431 VAL A O 1
ATOM 3286 N N . HIS A 1 432 ? 19.189 -14.813 -8.184 1.00 46.69 432 HIS A N 1
ATOM 3287 C CA . HIS A 1 432 ? 18.916 -16.137 -8.768 1.00 46.69 432 HIS A CA 1
ATOM 3288 C C . HIS A 1 432 ? 18.101 -16.028 -10.068 1.00 46.69 432 HIS A C 1
ATOM 3290 O O . HIS A 1 432 ? 16.903 -15.785 -10.005 1.00 46.69 432 HIS A O 1
ATOM 3296 N N . ALA A 1 433 ? 18.692 -16.270 -11.243 1.00 39.56 433 ALA A N 1
ATOM 3297 C CA . ALA A 1 433 ? 17.927 -16.390 -12.495 1.00 39.56 433 ALA A CA 1
ATOM 3298 C C . ALA A 1 433 ? 17.206 -17.756 -12.577 1.00 39.56 433 ALA A C 1
ATOM 3300 O O . ALA A 1 433 ? 17.810 -18.781 -12.260 1.00 39.56 433 ALA A O 1
ATOM 3301 N N . ALA A 1 434 ? 15.934 -17.800 -13.007 1.00 38.66 434 ALA A N 1
ATOM 3302 C CA . ALA A 1 434 ? 15.147 -19.040 -13.048 1.00 38.66 434 ALA A CA 1
ATOM 3303 C C . ALA A 1 434 ? 14.350 -19.216 -14.358 1.00 38.66 434 ALA A C 1
ATOM 3305 O O . ALA A 1 434 ? 13.339 -18.557 -14.587 1.00 38.66 434 ALA A O 1
ATOM 3306 N N . GLY A 1 435 ? 14.746 -20.188 -15.189 1.00 32.84 435 GLY A N 1
ATOM 3307 C CA . GLY A 1 435 ? 13.963 -20.656 -16.343 1.00 32.84 435 GLY A CA 1
ATOM 3308 C C . GLY A 1 435 ? 14.758 -21.600 -17.248 1.00 32.84 435 GLY A C 1
ATOM 3309 O O . GLY A 1 435 ? 15.694 -21.152 -17.885 1.00 32.84 435 GLY A O 1
ATOM 3310 N N . HIS A 1 436 ? 14.418 -22.902 -17.258 1.00 32.19 436 HIS A N 1
ATOM 3311 C CA . HIS A 1 436 ? 14.981 -24.029 -18.059 1.00 32.19 436 HIS A CA 1
ATOM 3312 C C . HIS A 1 436 ? 16.513 -24.194 -18.176 1.00 32.19 436 HIS A C 1
ATOM 3314 O O . HIS A 1 436 ? 16.996 -25.212 -18.665 1.00 32.19 436 HIS A O 1
ATOM 3320 N N . ALA A 1 437 ? 17.265 -23.286 -17.585 1.00 31.05 437 ALA A N 1
ATOM 3321 C CA . ALA A 1 437 ? 18.608 -23.438 -17.103 1.00 31.05 437 ALA A CA 1
ATOM 3322 C C . ALA A 1 437 ? 18.644 -22.675 -15.775 1.00 31.05 437 ALA A C 1
ATOM 3324 O O . ALA A 1 437 ? 18.878 -21.469 -15.734 1.00 31.05 437 ALA A O 1
ATOM 3325 N N . ILE A 1 438 ? 18.343 -23.373 -14.675 1.00 33.03 438 ILE A N 1
ATOM 3326 C CA . ILE A 1 438 ? 18.799 -22.932 -13.355 1.00 33.03 438 ILE A CA 1
ATOM 3327 C C . ILE A 1 438 ? 20.313 -23.107 -13.407 1.00 33.03 438 ILE A C 1
ATOM 3329 O O . ILE A 1 438 ? 20.864 -24.136 -13.023 1.00 33.03 438 ILE A O 1
ATOM 3333 N N . HIS A 1 439 ? 20.992 -22.133 -13.994 1.00 34.12 439 HIS A N 1
ATOM 3334 C CA . HIS A 1 439 ? 22.369 -21.923 -13.640 1.00 34.12 439 HIS A CA 1
ATOM 3335 C C . HIS A 1 439 ? 22.286 -21.228 -12.284 1.00 34.12 439 HIS A C 1
ATOM 3337 O O . HIS A 1 439 ? 21.968 -20.042 -12.206 1.00 34.12 439 HIS A O 1
ATOM 3343 N N . GLY A 1 440 ? 22.605 -21.956 -11.204 1.00 35.28 440 GLY A N 1
ATOM 3344 C CA . GLY A 1 440 ? 23.370 -21.287 -10.153 1.00 35.28 440 GLY A CA 1
ATOM 3345 C C . GLY A 1 440 ? 24.454 -20.505 -10.888 1.00 35.28 440 GLY A C 1
ATOM 3346 O O . GLY A 1 440 ? 25.019 -21.058 -11.832 1.00 35.28 440 GLY A O 1
ATOM 3347 N N . LEU A 1 441 ? 24.584 -19.207 -10.607 1.00 37.72 441 LEU A N 1
ATOM 3348 C CA . LEU A 1 441 ? 25.429 -18.268 -11.352 1.00 37.72 441 LEU A CA 1
ATOM 3349 C C . LEU A 1 441 ? 26.920 -18.648 -11.225 1.00 37.72 441 LEU A C 1
ATOM 3351 O O . LEU A 1 441 ? 27.723 -17.905 -10.672 1.00 37.72 441 LEU A O 1
ATOM 3355 N N . ASP A 1 442 ? 27.294 -19.816 -11.727 1.00 30.73 442 ASP A N 1
ATOM 3356 C CA . ASP A 1 442 ? 28.644 -20.309 -11.855 1.00 30.73 442 ASP A CA 1
ATOM 3357 C C . ASP A 1 442 ? 29.196 -19.694 -13.133 1.00 30.73 442 ASP A C 1
ATOM 3359 O O . ASP A 1 442 ? 28.841 -20.081 -14.246 1.00 30.73 442 ASP A O 1
ATOM 3363 N N . GLN A 1 44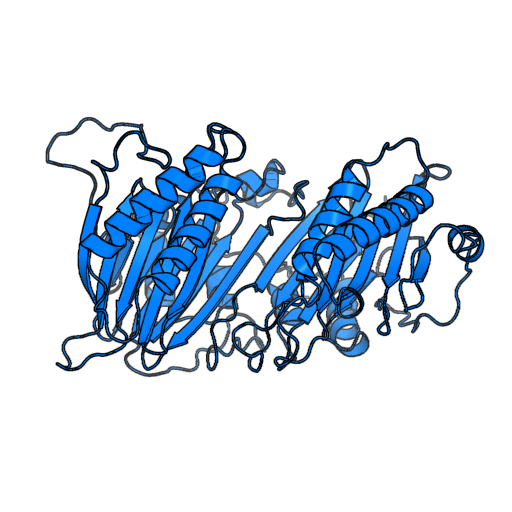3 ? 30.030 -18.676 -12.923 1.00 37.06 443 GLN A N 1
ATOM 3364 C CA . GLN A 1 443 ? 30.991 -18.114 -13.870 1.00 37.06 443 GLN A CA 1
ATOM 3365 C C . GLN A 1 443 ? 30.495 -18.038 -15.324 1.00 37.06 443 GLN A C 1
ATOM 3367 O O . GLN A 1 443 ? 30.889 -18.835 -16.174 1.00 37.06 443 GLN A O 1
ATOM 3372 N N . MET A 1 444 ? 29.693 -17.019 -15.639 1.00 29.73 444 MET A N 1
ATOM 3373 C CA . MET A 1 444 ? 29.529 -16.573 -17.022 1.00 29.73 444 MET A CA 1
ATOM 3374 C C . MET A 1 444 ? 30.137 -15.190 -17.216 1.00 29.73 444 MET A C 1
ATOM 3376 O O . MET A 1 444 ? 29.970 -14.299 -16.387 1.00 29.73 444 MET A O 1
ATOM 3380 N N . ASP A 1 445 ? 30.881 -15.108 -18.317 1.00 35.91 445 ASP A N 1
ATOM 3381 C CA . ASP A 1 445 ? 31.672 -14.010 -18.864 1.00 35.91 445 ASP A CA 1
ATOM 3382 C C . ASP A 1 445 ? 31.511 -12.669 -18.127 1.00 35.91 445 ASP A C 1
ATOM 3384 O O . ASP A 1 445 ? 30.595 -11.881 -18.383 1.00 35.91 445 ASP A O 1
ATOM 3388 N N . THR A 1 446 ? 32.446 -12.398 -17.210 1.00 38.41 446 THR A N 1
ATOM 3389 C CA . THR A 1 446 ? 32.740 -11.055 -16.709 1.00 38.41 446 THR A CA 1
ATOM 3390 C C . THR A 1 446 ? 33.255 -10.239 -17.887 1.00 38.41 446 THR A C 1
ATOM 3392 O O . THR A 1 446 ? 34.459 -10.041 -18.046 1.00 38.41 446 THR A O 1
ATOM 3395 N N . GLY A 1 447 ? 32.354 -9.817 -18.769 1.00 35.97 447 GLY A N 1
ATOM 3396 C CA . GLY A 1 447 ? 32.669 -8.943 -19.881 1.00 35.97 447 GLY A CA 1
ATOM 3397 C C . GLY A 1 447 ? 33.150 -7.602 -19.340 1.00 35.97 447 GLY A C 1
ATOM 3398 O O . GLY A 1 447 ? 32.353 -6.684 -19.206 1.00 35.97 447 GLY A O 1
ATOM 3399 N N . ALA A 1 448 ? 34.438 -7.535 -19.009 1.00 38.81 448 ALA A N 1
ATOM 3400 C CA . ALA A 1 448 ? 35.283 -6.362 -18.857 1.00 38.81 448 ALA A CA 1
ATOM 3401 C C . ALA A 1 448 ? 34.633 -5.124 -18.209 1.00 38.81 448 ALA A C 1
ATOM 3403 O O . ALA A 1 448 ? 34.745 -4.019 -18.738 1.00 38.81 448 ALA A O 1
ATOM 3404 N N . VAL A 1 449 ? 34.019 -5.274 -17.035 1.00 40.38 449 VAL A N 1
ATOM 3405 C CA . VAL A 1 449 ? 33.993 -4.172 -16.066 1.00 40.38 449 VAL A CA 1
ATOM 3406 C C . VAL A 1 449 ? 34.887 -4.612 -14.925 1.00 40.38 449 VAL A C 1
ATOM 3408 O O . VAL A 1 449 ? 34.481 -5.381 -14.062 1.00 40.38 449 VAL A O 1
ATOM 3411 N N . ASP A 1 450 ? 36.145 -4.189 -15.003 1.00 42.12 450 ASP A N 1
ATOM 3412 C CA . ASP A 1 450 ? 37.147 -4.414 -13.972 1.00 42.12 450 ASP A CA 1
ATOM 3413 C C . ASP A 1 450 ? 36.730 -3.615 -12.728 1.00 42.12 450 ASP A C 1
ATOM 3415 O O . ASP A 1 450 ? 36.992 -2.412 -12.617 1.00 42.12 450 ASP A O 1
ATOM 3419 N N . ILE A 1 451 ? 35.966 -4.260 -11.841 1.00 43.88 451 ILE A N 1
ATOM 3420 C CA . ILE A 1 451 ? 35.500 -3.669 -10.580 1.00 43.88 451 ILE A CA 1
ATOM 3421 C C . ILE A 1 451 ? 36.710 -3.224 -9.736 1.00 43.88 451 ILE A C 1
ATOM 3423 O O . ILE A 1 451 ? 36.614 -2.217 -9.033 1.00 43.88 451 ILE A O 1
ATOM 3427 N N . ASP A 1 452 ? 37.882 -3.836 -9.928 1.00 42.38 452 ASP A N 1
ATOM 3428 C CA . ASP A 1 452 ? 39.138 -3.483 -9.258 1.00 42.38 452 ASP A CA 1
ATOM 3429 C C . ASP A 1 452 ? 39.656 -2.087 -9.671 1.00 42.38 452 ASP A C 1
ATOM 3431 O O . ASP A 1 452 ? 40.243 -1.360 -8.868 1.00 42.38 452 ASP A O 1
ATOM 3435 N N . GLN A 1 453 ? 39.347 -1.595 -10.882 1.00 40.97 453 GLN A N 1
ATOM 3436 C CA . GLN A 1 453 ? 39.617 -0.188 -11.237 1.00 40.97 453 GLN A CA 1
ATOM 3437 C C . GLN A 1 453 ? 38.674 0.802 -10.536 1.00 40.97 453 GLN A C 1
ATOM 3439 O O . GLN A 1 453 ? 38.961 2.004 -10.459 1.00 40.97 453 GLN A O 1
ATOM 3444 N N . LEU A 1 454 ? 37.543 0.324 -10.014 1.00 38.66 454 LEU A N 1
ATOM 3445 C CA . LEU A 1 454 ? 36.603 1.121 -9.232 1.00 38.66 454 LEU A CA 1
ATOM 3446 C C . LEU A 1 454 ? 36.959 1.126 -7.733 1.00 38.66 454 LEU A C 1
ATOM 3448 O O . LEU A 1 454 ? 36.642 2.128 -7.080 1.00 38.66 454 LEU A O 1
ATOM 3452 N N . GLU A 1 455 ? 37.671 0.109 -7.224 1.00 39.91 455 GLU A N 1
ATOM 3453 C CA . GLU A 1 455 ? 38.092 -0.055 -5.816 1.00 39.91 455 GLU A CA 1
ATOM 3454 C C . GLU A 1 455 ? 38.832 1.167 -5.251 1.00 39.91 455 GLU A C 1
ATOM 3456 O O . GLU A 1 455 ? 38.566 1.597 -4.129 1.00 39.91 455 GLU A O 1
ATOM 3461 N N . GLY A 1 456 ? 39.676 1.830 -6.051 1.00 37.81 456 GLY A N 1
ATOM 3462 C CA . GLY A 1 456 ? 40.426 3.025 -5.629 1.00 37.81 456 GLY A CA 1
ATOM 3463 C C . GLY A 1 456 ? 39.566 4.254 -5.277 1.00 37.81 456 GLY A C 1
ATOM 3464 O O . GLY A 1 456 ? 40.089 5.271 -4.821 1.00 37.81 456 GLY A O 1
ATOM 3465 N N . ARG A 1 457 ? 38.244 4.191 -5.492 1.00 36.53 457 ARG A N 1
ATOM 3466 C CA . ARG A 1 457 ? 37.269 5.249 -5.161 1.00 36.53 457 ARG A CA 1
ATOM 3467 C C . ARG A 1 457 ? 36.179 4.784 -4.186 1.00 36.53 457 ARG A C 1
ATOM 3469 O O . ARG A 1 457 ? 35.225 5.529 -3.948 1.00 36.53 457 ARG A O 1
ATOM 3476 N N . TRP A 1 458 ? 36.262 3.552 -3.685 1.00 42.91 458 TRP A N 1
ATOM 3477 C CA . TRP A 1 458 ? 35.218 2.911 -2.890 1.00 42.91 458 TRP A CA 1
ATOM 3478 C C . TRP A 1 458 ? 35.626 2.913 -1.415 1.00 42.91 458 TRP A C 1
ATOM 3480 O O . TRP A 1 458 ? 36.547 2.225 -0.992 1.00 42.91 458 TRP A O 1
ATOM 3490 N N . GLY A 1 459 ? 34.949 3.735 -0.614 1.00 38.62 459 GLY A N 1
ATOM 3491 C CA . GLY A 1 459 ? 35.064 3.675 0.839 1.00 38.62 459 GLY A CA 1
ATOM 3492 C C . GLY A 1 459 ? 34.307 2.454 1.347 1.00 38.62 459 GLY A C 1
ATOM 3493 O O . GLY A 1 459 ? 33.090 2.518 1.462 1.00 38.62 459 GLY A O 1
ATOM 3494 N N . THR A 1 460 ? 35.035 1.361 1.583 1.00 41.94 460 THR A N 1
ATOM 3495 C CA . THR A 1 460 ? 34.669 0.202 2.419 1.00 41.94 460 THR A CA 1
ATOM 3496 C C . THR A 1 460 ? 33.183 -0.189 2.402 1.00 41.94 460 THR A C 1
ATOM 3498 O O . THR A 1 460 ? 32.485 -0.043 3.407 1.00 41.94 460 THR A O 1
ATOM 3501 N N . LEU A 1 461 ? 32.709 -0.736 1.280 1.00 47.69 461 LEU A N 1
ATOM 3502 C CA . LEU A 1 461 ? 31.774 -1.861 1.365 1.00 47.69 461 LEU A CA 1
ATOM 3503 C C . LEU A 1 461 ? 32.626 -3.054 1.807 1.00 47.69 461 LEU A C 1
ATOM 3505 O O . LEU A 1 461 ? 33.655 -3.320 1.194 1.00 47.69 461 LEU A O 1
ATOM 3509 N N . ALA A 1 462 ? 32.278 -3.693 2.921 1.00 45.75 462 ALA A N 1
ATOM 3510 C CA . ALA A 1 462 ? 33.022 -4.851 3.418 1.00 45.75 462 ALA A CA 1
ATOM 3511 C C . ALA A 1 462 ? 32.811 -6.106 2.542 1.00 45.75 462 ALA A C 1
ATOM 3513 O O . ALA A 1 462 ? 33.593 -7.047 2.651 1.00 45.75 462 ALA A O 1
ATOM 3514 N N . ASP A 1 463 ? 31.807 -6.076 1.656 1.00 52.62 463 ASP A N 1
ATOM 3515 C CA . ASP A 1 463 ? 31.324 -7.222 0.885 1.00 52.62 463 ASP A CA 1
ATOM 3516 C C . ASP A 1 463 ? 31.593 -7.068 -0.623 1.00 52.62 463 ASP A C 1
ATOM 3518 O O . ASP A 1 463 ? 31.589 -5.942 -1.140 1.00 52.62 463 ASP A O 1
ATOM 3522 N N . PRO A 1 464 ? 31.794 -8.181 -1.356 1.00 61.72 464 PRO A N 1
ATOM 3523 C CA . PRO A 1 464 ? 32.004 -8.148 -2.797 1.00 61.72 464 PRO A CA 1
ATOM 3524 C C . PRO A 1 464 ? 30.755 -7.644 -3.531 1.00 61.72 464 PRO A C 1
ATOM 3526 O O . PRO A 1 464 ? 29.617 -7.978 -3.191 1.00 61.72 464 PRO A O 1
ATOM 3529 N N . VAL A 1 465 ? 30.981 -6.840 -4.571 1.00 66.25 465 VAL A N 1
ATOM 3530 C CA . VAL A 1 465 ? 29.942 -6.408 -5.509 1.00 66.25 465 VAL A CA 1
ATOM 3531 C C . VAL A 1 465 ? 30.096 -7.199 -6.797 1.00 66.25 465 VAL A C 1
ATOM 3533 O O . VAL A 1 465 ? 31.173 -7.232 -7.388 1.00 66.25 465 VAL A O 1
ATOM 3536 N N . HIS A 1 466 ? 29.005 -7.804 -7.256 1.00 72.69 466 HIS A N 1
ATOM 3537 C CA . HIS A 1 466 ? 28.971 -8.574 -8.493 1.00 72.69 466 HIS A CA 1
ATOM 3538 C C . HIS A 1 466 ? 28.043 -7.901 -9.497 1.00 72.69 466 HIS A C 1
ATOM 3540 O O . HIS A 1 466 ? 26.866 -7.694 -9.206 1.00 72.69 466 HIS A O 1
ATOM 3546 N N . LEU A 1 467 ? 28.565 -7.584 -10.683 1.00 74.94 467 LEU A N 1
ATOM 3547 C CA . LEU A 1 467 ? 27.782 -7.098 -11.815 1.00 74.94 467 LEU A CA 1
ATOM 3548 C C . LEU A 1 467 ? 27.895 -8.096 -12.966 1.00 74.94 467 LEU A C 1
ATOM 3550 O O . LEU A 1 467 ? 28.988 -8.380 -13.450 1.00 74.94 467 LEU A O 1
ATOM 3554 N N . GLN A 1 468 ? 26.755 -8.608 -13.406 1.00 77.81 468 GLN A N 1
ATOM 3555 C CA . GLN A 1 468 ? 26.642 -9.527 -14.533 1.00 77.81 468 GLN A CA 1
ATOM 3556 C C . GLN A 1 468 ? 25.724 -8.932 -15.590 1.00 77.81 468 GLN A C 1
ATOM 3558 O O . GLN A 1 468 ? 24.845 -8.134 -15.272 1.00 77.81 468 GLN A O 1
ATOM 3563 N N . ARG A 1 469 ? 25.902 -9.335 -16.847 1.00 83.25 469 ARG A N 1
ATOM 3564 C CA . ARG A 1 469 ? 25.002 -8.953 -17.935 1.00 83.25 469 ARG A CA 1
ATOM 3565 C C . ARG A 1 469 ? 24.787 -10.102 -18.904 1.00 83.25 469 ARG A C 1
ATOM 3567 O O . ARG A 1 469 ? 25.675 -10.932 -19.077 1.00 83.25 469 ARG A O 1
ATOM 3574 N N . GLY A 1 470 ? 23.643 -10.113 -19.570 1.00 83.69 470 GLY A N 1
ATOM 3575 C CA . GLY A 1 470 ? 23.321 -11.120 -20.575 1.00 83.69 470 GLY A CA 1
ATOM 3576 C C . GLY A 1 470 ? 22.113 -10.727 -21.424 1.00 83.69 470 GLY A C 1
ATOM 3577 O O . GLY A 1 470 ? 21.414 -9.768 -21.094 1.00 83.69 470 GLY A O 1
ATOM 3578 N N . PRO A 1 471 ? 21.867 -11.425 -22.541 1.00 84.06 471 PRO A N 1
ATOM 3579 C CA . PRO A 1 471 ? 20.688 -11.182 -23.362 1.00 84.06 471 PRO A CA 1
ATOM 3580 C C . PRO A 1 471 ? 19.420 -11.643 -22.635 1.00 84.06 471 PRO A C 1
ATOM 3582 O O . PRO A 1 471 ? 19.440 -12.650 -21.928 1.00 84.06 471 PRO A O 1
ATOM 3585 N N . VAL A 1 472 ? 18.302 -10.947 -22.846 1.00 83.38 472 VAL A N 1
ATOM 3586 C CA . VAL A 1 472 ? 16.985 -11.411 -22.386 1.00 83.38 472 VAL A CA 1
ATOM 3587 C C . VAL A 1 472 ? 16.378 -12.309 -23.458 1.00 83.38 472 VAL A C 1
ATOM 3589 O O . VAL A 1 472 ? 16.164 -11.867 -24.587 1.00 83.38 472 VAL A O 1
ATOM 3592 N N . ARG A 1 473 ? 16.091 -13.572 -23.126 1.00 80.62 473 ARG A N 1
ATOM 3593 C CA . ARG A 1 473 ? 15.559 -14.547 -24.089 1.00 80.62 473 ARG A CA 1
ATOM 3594 C C . ARG A 1 473 ? 14.076 -14.847 -23.845 1.00 80.62 473 ARG A C 1
ATOM 3596 O O . ARG A 1 473 ? 13.648 -14.935 -22.694 1.00 80.62 473 ARG A O 1
ATOM 3603 N N . PRO A 1 474 ? 13.279 -15.053 -24.909 1.00 75.38 474 PRO A N 1
ATOM 3604 C CA . PRO A 1 474 ? 11.901 -15.513 -24.770 1.00 75.38 474 PRO A CA 1
ATOM 3605 C C . PRO A 1 474 ? 11.813 -16.835 -23.997 1.00 75.38 474 PRO A C 1
ATOM 3607 O O . PRO A 1 474 ? 12.561 -17.771 -24.271 1.00 75.38 474 PRO A O 1
ATOM 3610 N N . GLY A 1 475 ? 10.878 -16.915 -23.047 1.00 68.31 475 GLY A N 1
ATOM 3611 C CA . GLY A 1 475 ? 10.678 -18.097 -22.200 1.00 68.31 475 GLY A CA 1
ATOM 3612 C C . GLY A 1 475 ? 11.616 -18.219 -20.996 1.00 68.31 475 GLY A C 1
ATOM 3613 O O . GLY A 1 475 ? 11.460 -19.161 -20.221 1.00 68.31 475 GLY A O 1
ATOM 3614 N N . GLU A 1 476 ? 12.533 -17.271 -20.800 1.00 73.12 476 GLU A N 1
ATOM 3615 C CA . GLU A 1 476 ? 13.311 -17.137 -19.566 1.00 73.12 476 GLU A CA 1
ATOM 3616 C C . GLU A 1 476 ? 12.669 -16.086 -18.645 1.00 73.12 476 GLU A C 1
ATOM 3618 O O . GLU A 1 476 ? 12.159 -15.060 -19.106 1.00 73.12 476 GLU A O 1
ATOM 3623 N N . ALA A 1 477 ? 12.698 -16.341 -17.334 1.00 76.62 477 ALA A N 1
ATOM 3624 C CA . ALA A 1 477 ? 12.344 -15.359 -16.318 1.00 76.62 477 ALA A CA 1
ATOM 3625 C C . ALA A 1 477 ? 13.595 -14.976 -15.516 1.00 76.62 477 ALA A C 1
ATOM 3627 O O . ALA A 1 477 ? 14.278 -15.807 -14.913 1.00 76.62 477 ALA A O 1
ATOM 3628 N N . LEU A 1 478 ? 13.894 -13.684 -15.503 1.00 81.00 478 LEU A N 1
ATOM 3629 C CA . LEU A 1 478 ? 14.903 -13.098 -14.636 1.00 81.00 478 LEU A CA 1
ATOM 3630 C C . LEU A 1 478 ? 14.280 -12.912 -13.260 1.00 81.00 478 LEU A C 1
ATOM 3632 O O . LEU A 1 478 ? 13.166 -12.399 -13.159 1.00 81.00 478 LEU A O 1
ATOM 3636 N N . LEU A 1 479 ? 14.987 -13.316 -12.211 1.00 80.94 479 LEU A N 1
ATOM 3637 C CA . LEU A 1 479 ? 14.476 -13.283 -10.850 1.00 80.94 479 LEU A CA 1
ATOM 3638 C C . LEU A 1 479 ? 15.558 -12.739 -9.901 1.00 80.94 479 LEU A C 1
ATOM 3640 O O . LEU A 1 479 ? 16.736 -13.067 -9.994 1.00 80.94 479 LEU A O 1
ATOM 3644 N N . ALA A 1 480 ? 15.157 -11.841 -9.010 1.00 81.94 480 ALA A N 1
ATOM 3645 C CA . ALA A 1 480 ? 15.956 -11.369 -7.885 1.00 81.94 480 ALA A CA 1
ATOM 3646 C C . ALA A 1 480 ? 15.123 -11.548 -6.624 1.00 81.94 480 ALA A C 1
ATOM 3648 O O . ALA A 1 480 ? 13.941 -11.204 -6.624 1.00 81.94 480 ALA A O 1
ATOM 3649 N N . THR A 1 481 ? 15.713 -12.099 -5.565 1.00 78.69 481 THR A N 1
ATOM 3650 C CA . THR A 1 481 ? 14.979 -12.469 -4.350 1.00 78.69 481 THR A CA 1
ATOM 3651 C C . THR A 1 481 ? 15.778 -12.187 -3.098 1.00 78.69 481 THR A C 1
ATOM 3653 O O . THR A 1 481 ? 16.992 -12.356 -3.079 1.00 78.69 481 THR A O 1
ATOM 3656 N N . THR A 1 482 ? 15.065 -11.895 -2.021 1.00 74.62 482 THR A N 1
ATOM 3657 C CA . THR A 1 482 ? 15.552 -12.038 -0.654 1.00 74.62 482 THR A CA 1
ATOM 3658 C C . THR A 1 482 ? 14.542 -12.848 0.147 1.00 74.62 482 THR A C 1
ATOM 3660 O O . THR A 1 482 ? 13.359 -12.949 -0.186 1.00 74.62 482 THR A O 1
ATOM 3663 N N . GLY A 1 483 ? 15.024 -13.496 1.196 1.00 60.69 483 GLY A N 1
ATOM 3664 C CA . GLY A 1 483 ? 14.213 -14.292 2.117 1.00 60.69 483 GLY A CA 1
ATOM 3665 C C . GLY A 1 483 ? 13.969 -15.721 1.648 1.00 60.69 483 GLY A C 1
ATOM 3666 O O . GLY A 1 483 ? 13.889 -16.609 2.487 1.00 60.69 483 GLY A O 1
ATOM 3667 N N . ILE A 1 484 ? 13.893 -15.957 0.340 1.00 62.44 484 ILE A N 1
ATOM 3668 C CA . ILE A 1 484 ? 13.469 -17.230 -0.252 1.00 62.44 484 ILE A CA 1
ATOM 3669 C C . ILE A 1 484 ? 14.658 -17.891 -0.953 1.00 62.44 484 ILE A C 1
ATOM 3671 O O . ILE A 1 484 ? 15.422 -17.208 -1.631 1.00 62.44 484 ILE A O 1
ATOM 3675 N N . THR A 1 485 ? 14.818 -19.212 -0.822 1.00 57.44 485 THR A N 1
ATOM 3676 C CA . THR A 1 485 ? 15.779 -19.943 -1.658 1.00 57.44 485 THR A CA 1
ATOM 3677 C C . THR A 1 485 ? 15.339 -19.840 -3.119 1.00 57.44 485 THR A C 1
ATOM 3679 O O . THR A 1 485 ? 14.203 -20.189 -3.456 1.00 57.44 485 THR A O 1
ATOM 3682 N N . GLY A 1 486 ? 16.226 -19.339 -3.986 1.00 51.28 486 GLY A N 1
ATOM 3683 C CA . GLY A 1 486 ? 15.920 -19.085 -5.396 1.00 51.28 486 GLY A CA 1
ATOM 3684 C C . GLY A 1 486 ? 15.315 -20.285 -6.124 1.00 51.28 486 GLY A C 1
ATOM 3685 O O . GLY A 1 486 ? 14.433 -20.097 -6.953 1.00 51.28 486 GLY A O 1
ATOM 3686 N N . ASP A 1 487 ? 15.692 -21.508 -5.745 1.00 53.84 487 ASP A N 1
ATOM 3687 C CA . ASP A 1 487 ? 15.215 -22.742 -6.378 1.00 53.84 487 ASP A CA 1
ATOM 3688 C C . ASP A 1 487 ? 13.706 -22.969 -6.173 1.00 53.84 487 ASP A C 1
ATOM 3690 O O . ASP A 1 487 ? 12.988 -23.272 -7.121 1.00 53.84 487 ASP A O 1
ATOM 3694 N N . GLY A 1 488 ? 13.170 -22.736 -4.967 1.00 59.66 488 GLY A N 1
ATOM 3695 C CA . GLY A 1 488 ? 11.759 -23.013 -4.664 1.00 59.66 488 GLY A CA 1
ATOM 3696 C C . GLY A 1 488 ? 10.784 -21.978 -5.235 1.00 59.66 488 GLY A C 1
ATOM 3697 O O . GLY A 1 488 ? 9.668 -22.309 -5.641 1.00 59.66 488 GLY A O 1
ATOM 3698 N N . LEU A 1 489 ? 11.175 -20.701 -5.282 1.00 64.19 489 LEU A N 1
ATOM 3699 C CA . LEU A 1 489 ? 10.380 -19.665 -5.952 1.00 64.19 489 LEU A CA 1
ATOM 3700 C C . LEU A 1 489 ? 10.608 -19.687 -7.468 1.00 64.19 489 LEU A C 1
ATOM 3702 O O . LEU A 1 489 ? 9.653 -19.544 -8.227 1.00 64.19 489 LEU A O 1
ATOM 3706 N N . GLY A 1 490 ? 11.846 -19.921 -7.898 1.00 60.78 490 GLY A N 1
ATOM 3707 C CA . GLY A 1 490 ? 12.243 -20.039 -9.293 1.00 60.78 490 GLY A CA 1
ATOM 3708 C C . GLY A 1 490 ? 11.575 -21.206 -10.010 1.00 60.78 490 GLY A C 1
ATOM 3709 O O . GLY A 1 490 ? 11.123 -21.026 -11.133 1.00 60.78 490 GLY A O 1
ATOM 3710 N N . GLU A 1 491 ? 11.397 -22.364 -9.370 1.00 63.25 491 GLU A N 1
ATOM 3711 C CA . GLU A 1 491 ? 10.607 -23.467 -9.938 1.00 63.25 491 GLU A CA 1
ATOM 3712 C C . GLU A 1 491 ? 9.127 -23.088 -10.111 1.00 63.25 491 GLU A C 1
ATOM 3714 O O . GLU A 1 491 ? 8.525 -23.368 -11.150 1.00 63.25 491 GLU A O 1
ATOM 3719 N N . ARG A 1 492 ? 8.538 -22.398 -9.124 1.00 65.88 492 ARG A N 1
ATOM 3720 C CA . ARG A 1 492 ? 7.118 -21.995 -9.147 1.00 65.88 492 ARG A CA 1
ATOM 3721 C C . ARG A 1 492 ? 6.840 -20.886 -10.166 1.00 65.88 492 ARG A C 1
ATOM 3723 O O . ARG A 1 492 ? 5.842 -20.954 -10.880 1.00 65.88 492 ARG A O 1
ATOM 3730 N N . ILE A 1 493 ? 7.722 -19.890 -10.258 1.00 63.62 493 ILE A N 1
ATOM 3731 C CA . ILE A 1 493 ? 7.622 -18.779 -11.218 1.00 63.62 493 ILE A CA 1
ATOM 3732 C C . ILE A 1 493 ? 8.062 -19.230 -12.613 1.00 63.62 493 ILE A C 1
ATOM 3734 O O . ILE A 1 493 ? 7.351 -18.995 -13.588 1.00 63.62 493 ILE A O 1
ATOM 3738 N N . GLY A 1 494 ? 9.208 -19.902 -12.716 1.00 57.28 494 GLY A N 1
ATOM 3739 C CA . GLY A 1 494 ? 9.773 -20.390 -13.972 1.00 57.28 494 GLY A CA 1
ATOM 3740 C C . GLY A 1 494 ? 8.871 -21.418 -14.650 1.00 57.28 494 GLY A C 1
ATOM 3741 O O . GLY A 1 494 ? 8.694 -21.361 -15.863 1.00 57.28 494 GLY A O 1
ATOM 3742 N N . GLY A 1 495 ? 8.209 -22.297 -13.887 1.00 59.12 495 GLY A N 1
ATOM 3743 C CA . GLY A 1 495 ? 7.192 -23.206 -14.423 1.00 59.12 495 GLY A CA 1
ATOM 3744 C C . GLY A 1 495 ? 6.004 -22.473 -15.060 1.00 59.12 495 GLY A C 1
ATOM 3745 O O . GLY A 1 495 ? 5.543 -22.867 -16.132 1.00 59.12 495 GLY A O 1
ATOM 3746 N N . ALA A 1 496 ? 5.545 -21.373 -14.452 1.00 57.16 496 ALA A N 1
ATOM 3747 C CA . ALA A 1 496 ? 4.468 -20.545 -14.996 1.00 57.16 496 ALA A CA 1
ATOM 3748 C C . ALA A 1 496 ? 4.909 -19.781 -16.258 1.00 57.16 496 ALA A C 1
ATOM 3750 O O . ALA A 1 496 ? 4.212 -19.831 -17.275 1.00 57.16 496 ALA A O 1
ATOM 3751 N N . ALA A 1 497 ? 6.095 -19.160 -16.232 1.00 53.78 497 ALA A N 1
ATOM 3752 C CA . ALA A 1 497 ? 6.664 -18.428 -17.368 1.00 53.78 497 ALA A CA 1
ATOM 3753 C C . ALA A 1 497 ? 6.902 -19.329 -18.596 1.00 53.78 497 ALA A C 1
ATOM 3755 O O . ALA A 1 497 ? 6.542 -18.961 -19.712 1.00 53.78 497 ALA A O 1
ATOM 3756 N N . VAL A 1 498 ? 7.425 -20.545 -18.393 1.00 50.69 498 VAL A N 1
ATOM 3757 C CA . VAL A 1 498 ? 7.643 -21.534 -19.467 1.00 50.69 498 VAL A CA 1
ATOM 3758 C C . VAL A 1 498 ? 6.322 -22.056 -20.041 1.00 50.69 498 VAL A C 1
ATOM 3760 O O . VAL A 1 498 ? 6.251 -22.382 -21.224 1.00 50.69 498 VAL A O 1
ATOM 3763 N N . SER A 1 499 ? 5.259 -22.115 -19.233 1.00 53.81 499 SER A N 1
ATOM 3764 C CA . SER A 1 499 ? 3.942 -22.603 -19.666 1.00 53.81 499 SER A CA 1
ATOM 3765 C C . SER A 1 499 ? 3.130 -21.611 -20.515 1.00 53.81 499 SER A C 1
ATOM 3767 O O . SER A 1 499 ? 2.011 -21.940 -20.912 1.00 53.81 499 SER A O 1
ATOM 3769 N N . GLY A 1 500 ? 3.660 -20.408 -20.778 1.00 51.66 500 GLY A N 1
ATOM 3770 C CA . GLY A 1 500 ? 2.971 -19.352 -21.530 1.00 51.66 500 GLY A CA 1
ATOM 3771 C C . GLY A 1 500 ? 1.810 -18.693 -20.770 1.00 51.66 500 GLY A C 1
ATOM 3772 O O . GLY A 1 500 ? 1.031 -17.953 -21.362 1.00 51.66 500 GLY A O 1
ATOM 3773 N N . ALA A 1 501 ? 1.675 -18.958 -19.467 1.00 55.25 501 ALA A N 1
ATOM 3774 C CA . ALA A 1 501 ? 0.658 -18.376 -18.595 1.00 55.25 501 ALA A CA 1
ATOM 3775 C C . ALA A 1 501 ? 1.347 -17.692 -17.401 1.00 55.25 501 ALA A C 1
ATOM 3777 O O . ALA A 1 501 ? 1.478 -18.300 -16.334 1.00 55.25 501 ALA A O 1
ATOM 3778 N N . PRO A 1 502 ? 1.849 -16.455 -17.571 1.00 60.84 502 PRO A N 1
ATOM 3779 C CA . PRO A 1 502 ? 2.514 -15.753 -16.488 1.00 60.84 502 PRO A CA 1
ATOM 3780 C C . PRO A 1 502 ? 1.565 -15.508 -15.312 1.00 60.84 502 PRO A C 1
ATOM 3782 O O . PRO A 1 502 ? 0.377 -15.236 -15.496 1.00 60.84 502 PRO A O 1
ATOM 3785 N N . LEU A 1 503 ? 2.116 -15.569 -14.097 1.00 68.62 503 LEU A N 1
ATOM 3786 C CA . LEU A 1 503 ? 1.365 -15.311 -12.870 1.00 68.62 503 LEU A CA 1
ATOM 3787 C C . LEU A 1 503 ? 0.774 -13.895 -12.897 1.00 68.62 503 LEU A C 1
ATOM 3789 O O . LEU A 1 503 ? 1.473 -12.900 -13.145 1.00 68.62 503 LEU A O 1
ATOM 3793 N N . GLY A 1 504 ? -0.518 -13.795 -12.581 1.00 75.38 504 GLY A N 1
ATOM 3794 C CA . GLY A 1 504 ? -1.146 -12.506 -12.318 1.00 75.38 504 GLY A CA 1
ATOM 3795 C C . GLY A 1 504 ? -0.441 -11.788 -11.154 1.00 75.38 504 GLY A C 1
ATOM 3796 O O . GLY A 1 504 ? 0.157 -12.445 -10.301 1.00 75.38 504 GLY A O 1
ATOM 3797 N N . PRO A 1 505 ? -0.502 -10.447 -11.051 1.00 79.12 505 PRO A N 1
ATOM 3798 C CA . PRO A 1 505 ? 0.172 -9.710 -9.976 1.00 79.12 505 PRO A CA 1
ATOM 3799 C C . PRO A 1 505 ? -0.148 -10.232 -8.561 1.00 79.12 505 PRO A C 1
ATOM 3801 O O . PRO A 1 505 ? 0.746 -10.388 -7.732 1.00 79.12 505 PRO A O 1
ATOM 3804 N N . VAL A 1 506 ? -1.414 -10.571 -8.296 1.00 78.69 506 VAL A N 1
ATOM 3805 C CA . VAL A 1 506 ? -1.852 -11.121 -7.001 1.00 78.69 506 VAL A CA 1
ATOM 3806 C C . VAL A 1 506 ? -1.320 -12.538 -6.766 1.00 78.69 506 VAL A C 1
ATOM 3808 O O . VAL A 1 506 ? -0.911 -12.866 -5.654 1.00 78.69 506 VAL A O 1
ATOM 3811 N N . GLU A 1 507 ? -1.282 -13.370 -7.808 1.00 76.69 507 GLU A N 1
ATOM 3812 C CA . GLU A 1 507 ? -0.708 -14.718 -7.743 1.00 76.69 507 GLU A CA 1
ATOM 3813 C C . GLU A 1 507 ? 0.803 -14.664 -7.505 1.00 76.69 507 GLU A C 1
ATOM 3815 O O . GLU A 1 507 ? 1.330 -15.441 -6.717 1.00 76.69 507 GLU A O 1
ATOM 3820 N N . PHE A 1 508 ? 1.500 -13.708 -8.123 1.00 80.31 508 PHE A N 1
ATOM 3821 C CA . PHE A 1 508 ? 2.918 -13.468 -7.882 1.00 80.31 508 PHE A CA 1
ATOM 3822 C C . PHE A 1 508 ? 3.183 -13.069 -6.427 1.00 80.31 508 PHE A C 1
ATOM 3824 O O . PHE A 1 508 ? 4.022 -13.685 -5.772 1.00 80.31 508 PHE A O 1
ATOM 3831 N N . TYR A 1 509 ? 2.434 -12.091 -5.894 1.00 82.81 509 TYR A N 1
ATOM 3832 C CA . TYR A 1 509 ? 2.508 -11.739 -4.470 1.00 82.81 509 TYR A CA 1
ATOM 3833 C C . TYR A 1 509 ? 2.277 -12.967 -3.590 1.00 82.81 509 TYR A C 1
ATOM 3835 O O . TYR A 1 509 ? 3.006 -13.185 -2.623 1.00 82.81 509 TYR A O 1
ATOM 3843 N N . HIS A 1 510 ? 1.295 -13.797 -3.948 1.00 76.19 510 HIS A N 1
ATOM 3844 C CA . HIS A 1 510 ? 1.039 -15.030 -3.226 1.00 76.19 510 HIS A CA 1
ATOM 3845 C C . HIS A 1 510 ? 2.242 -15.972 -3.254 1.00 76.19 510 HIS A C 1
ATOM 3847 O O . HIS A 1 510 ? 2.621 -16.436 -2.189 1.00 76.19 510 HIS A O 1
ATOM 3853 N N . GLN A 1 511 ? 2.886 -16.211 -4.398 1.00 76.88 511 GLN A N 1
ATOM 3854 C CA . GLN A 1 511 ? 4.072 -17.075 -4.455 1.00 76.88 511 GLN A CA 1
ATOM 3855 C C . GLN A 1 511 ? 5.230 -16.548 -3.599 1.00 76.88 511 GLN A C 1
ATOM 3857 O O . GLN A 1 511 ? 5.924 -17.342 -2.964 1.00 76.88 511 GLN A O 1
ATOM 3862 N N . VAL A 1 512 ? 5.405 -15.224 -3.535 1.00 77.50 512 VAL A N 1
ATOM 3863 C CA . VAL A 1 512 ? 6.390 -14.579 -2.650 1.00 77.50 512 VAL A CA 1
ATOM 3864 C C . VAL A 1 512 ? 6.010 -14.771 -1.180 1.00 77.50 512 VAL A C 1
ATOM 3866 O O . VAL A 1 512 ? 6.853 -15.126 -0.367 1.00 77.50 512 VAL A O 1
ATOM 3869 N N . ALA A 1 513 ? 4.732 -14.619 -0.835 1.00 74.12 513 ALA A N 1
ATOM 3870 C CA . ALA A 1 513 ? 4.240 -14.846 0.522 1.00 74.12 513 ALA A CA 1
ATOM 3871 C C . ALA A 1 513 ? 4.181 -16.339 0.914 1.00 74.12 513 ALA A C 1
ATOM 3873 O O . ALA A 1 513 ? 4.193 -16.676 2.100 1.00 74.12 513 ALA A O 1
ATOM 3874 N N . ALA A 1 514 ? 4.074 -17.242 -0.062 1.00 65.56 514 ALA A N 1
ATOM 3875 C CA . ALA A 1 514 ? 3.864 -18.666 0.129 1.00 65.56 514 ALA A CA 1
ATOM 3876 C C . ALA A 1 514 ? 5.185 -19.374 0.399 1.00 65.56 514 ALA A C 1
ATOM 3878 O O . ALA A 1 514 ? 5.958 -19.659 -0.518 1.00 65.56 514 ALA A O 1
ATOM 3879 N N . GLY A 1 515 ? 5.394 -19.741 1.657 1.00 52.88 515 GLY A N 1
ATOM 3880 C CA . GLY A 1 515 ? 6.477 -20.639 2.045 1.00 52.88 515 GLY A CA 1
ATOM 3881 C C . GLY A 1 515 ? 7.559 -20.007 2.902 1.00 52.88 515 GLY A C 1
ATOM 3882 O O . GLY A 1 515 ? 8.604 -20.630 3.049 1.00 52.88 515 GLY A O 1
ATOM 3883 N N . ASN A 1 516 ? 7.322 -18.829 3.489 1.00 57.78 516 ASN A N 1
ATOM 3884 C CA . ASN A 1 516 ? 8.284 -18.249 4.414 1.00 57.78 516 ASN A CA 1
ATOM 3885 C C . ASN A 1 516 ? 7.652 -17.796 5.732 1.00 57.78 516 ASN A C 1
ATOM 3887 O O . ASN A 1 516 ? 6.772 -16.937 5.769 1.00 57.78 516 ASN A O 1
ATOM 3891 N N . ASP A 1 517 ? 8.146 -18.371 6.831 1.00 60.41 517 ASP A N 1
ATOM 3892 C CA . ASP A 1 517 ? 7.878 -17.886 8.190 1.00 60.41 517 ASP A CA 1
ATOM 3893 C C . ASP A 1 517 ? 8.544 -16.512 8.434 1.00 60.41 517 ASP A C 1
ATOM 3895 O O . ASP A 1 517 ? 8.186 -15.801 9.376 1.00 60.41 517 ASP A O 1
ATOM 3899 N N . THR A 1 518 ? 9.501 -16.136 7.578 1.00 67.25 518 THR A N 1
ATOM 3900 C CA . THR A 1 518 ? 10.306 -14.909 7.619 1.00 67.25 518 THR A CA 1
ATOM 3901 C C . THR A 1 518 ? 9.950 -13.942 6.483 1.00 67.25 518 THR A C 1
ATOM 3903 O O . THR A 1 518 ? 9.095 -14.211 5.640 1.00 67.25 518 THR A O 1
ATOM 3906 N N . GLU A 1 519 ? 10.569 -12.764 6.487 1.00 76.38 519 GLU A N 1
ATOM 3907 C CA . GLU A 1 519 ? 10.379 -11.760 5.440 1.00 76.38 519 GLU A CA 1
ATOM 3908 C C . GLU A 1 519 ? 10.890 -12.246 4.085 1.00 76.38 519 GLU A C 1
ATOM 3910 O O . GLU A 1 519 ? 11.801 -13.071 3.998 1.00 76.38 519 GLU A O 1
ATOM 3915 N N . SER A 1 520 ? 10.247 -11.767 3.025 1.00 79.50 520 SER A N 1
ATOM 3916 C CA . SER A 1 520 ? 10.576 -12.139 1.657 1.00 79.50 520 SER A CA 1
ATOM 3917 C C . SER A 1 520 ? 10.274 -11.010 0.694 1.00 79.50 520 SER A C 1
ATOM 3919 O O . SER A 1 520 ? 9.296 -10.274 0.847 1.00 79.50 520 SER A O 1
ATOM 3921 N N . ALA A 1 521 ? 11.093 -10.901 -0.339 1.00 84.19 521 ALA A N 1
ATOM 3922 C CA . ALA A 1 521 ? 10.844 -9.989 -1.433 1.00 84.19 521 ALA A CA 1
ATOM 3923 C C . ALA A 1 521 ? 11.382 -10.570 -2.738 1.00 84.19 521 ALA A C 1
ATOM 3925 O O . ALA A 1 521 ? 12.355 -11.322 -2.746 1.00 84.19 521 ALA A O 1
ATOM 3926 N N . ALA A 1 522 ? 10.723 -10.245 -3.846 1.00 85.75 522 ALA A N 1
ATOM 3927 C CA . ALA A 1 522 ? 11.126 -10.699 -5.164 1.00 85.75 522 ALA A CA 1
ATOM 3928 C C . ALA A 1 522 ? 10.800 -9.677 -6.250 1.00 85.75 522 ALA A C 1
ATOM 3930 O O . ALA A 1 522 ? 9.772 -8.999 -6.198 1.00 85.75 522 ALA A O 1
ATOM 3931 N N . VAL A 1 523 ? 11.653 -9.636 -7.268 1.00 87.75 523 VAL A N 1
ATOM 3932 C CA . VAL A 1 523 ? 11.422 -8.990 -8.560 1.00 87.75 523 VAL A CA 1
ATOM 3933 C C . VAL A 1 523 ? 11.563 -10.055 -9.635 1.00 87.75 523 VAL A C 1
ATOM 3935 O O . VAL A 1 523 ? 12.575 -10.747 -9.663 1.00 87.75 523 VAL A O 1
ATOM 3938 N N . ALA A 1 524 ? 10.583 -10.159 -10.529 1.00 86.50 524 ALA A N 1
ATOM 3939 C CA . ALA A 1 524 ? 10.659 -11.011 -11.707 1.00 86.50 524 ALA A CA 1
ATOM 3940 C C . ALA A 1 524 ? 10.407 -10.211 -12.985 1.00 86.50 524 ALA A C 1
ATOM 3942 O O . ALA A 1 524 ? 9.518 -9.356 -13.015 1.00 86.50 524 ALA A O 1
ATOM 3943 N N . MET A 1 525 ? 11.172 -10.506 -14.034 1.00 87.69 525 MET A N 1
ATOM 3944 C CA . MET A 1 525 ? 11.043 -9.901 -15.360 1.00 87.69 525 MET A CA 1
ATOM 3945 C C . MET A 1 525 ? 11.104 -10.986 -16.433 1.00 87.69 525 MET A C 1
ATOM 3947 O O . MET A 1 525 ? 11.964 -11.860 -16.362 1.00 87.69 525 MET A O 1
ATOM 3951 N N . TRP A 1 526 ? 10.220 -10.946 -17.424 1.00 83.12 526 TRP A N 1
ATOM 3952 C CA . TRP A 1 526 ? 10.216 -11.919 -18.522 1.00 83.12 526 TRP A CA 1
ATOM 3953 C C . TRP A 1 526 ? 9.635 -11.312 -19.800 1.00 83.12 526 TRP A C 1
ATOM 3955 O O . TRP A 1 526 ? 8.908 -10.319 -19.756 1.00 83.12 526 TRP A O 1
ATOM 3965 N N . LEU A 1 527 ? 9.957 -11.925 -20.938 1.00 79.50 527 LEU A N 1
ATOM 3966 C CA . LEU A 1 527 ? 9.351 -11.594 -22.227 1.00 79.50 527 LEU A CA 1
ATOM 3967 C C . LEU A 1 527 ? 8.056 -12.383 -22.426 1.00 79.50 527 LEU A C 1
ATOM 3969 O O . LEU A 1 527 ? 8.035 -13.603 -22.247 1.00 79.50 527 LEU A O 1
ATOM 3973 N N . ASP A 1 528 ? 6.994 -11.686 -22.815 1.00 70.75 528 ASP A N 1
ATOM 3974 C CA . ASP A 1 528 ? 5.731 -12.300 -23.221 1.00 70.75 528 ASP A CA 1
ATOM 3975 C C . ASP A 1 528 ? 5.946 -13.198 -24.462 1.00 70.75 528 ASP A C 1
ATOM 3977 O O . ASP A 1 528 ? 6.524 -12.772 -25.463 1.00 70.75 528 ASP A O 1
ATOM 3981 N N . GLN A 1 529 ? 5.522 -14.467 -24.391 1.00 58.56 529 GLN A N 1
ATOM 3982 C CA . GLN A 1 529 ? 5.765 -15.463 -25.444 1.00 58.56 529 GLN A CA 1
ATOM 3983 C C . GLN A 1 529 ? 4.877 -15.274 -26.686 1.00 58.56 529 GLN A C 1
ATOM 3985 O O . GLN A 1 529 ? 5.162 -15.878 -27.722 1.00 58.56 529 GLN A O 1
ATOM 3990 N N . GLU A 1 530 ? 3.817 -14.457 -26.627 1.00 54.00 530 GLU A N 1
ATOM 3991 C CA . GLU A 1 530 ? 2.882 -14.322 -27.755 1.00 54.00 530 GLU A CA 1
ATOM 3992 C C . GLU A 1 530 ? 3.431 -13.538 -28.962 1.00 54.00 530 GLU A C 1
ATOM 3994 O O . GLU A 1 530 ? 2.838 -13.612 -30.040 1.00 54.00 530 GLU A O 1
ATOM 3999 N N . TRP A 1 531 ? 4.570 -12.844 -28.853 1.00 40.59 531 TRP A N 1
ATOM 4000 C CA . TRP A 1 531 ? 5.076 -12.002 -29.945 1.00 40.59 531 TRP A CA 1
ATOM 4001 C C . TRP A 1 531 ? 6.549 -12.250 -30.269 1.00 40.59 531 TRP A C 1
ATOM 4003 O O . TRP A 1 531 ? 7.449 -11.515 -29.888 1.00 40.59 531 TRP A O 1
ATOM 4013 N N . GLY A 1 532 ? 6.783 -13.287 -31.073 1.00 32.47 532 GLY A N 1
ATOM 4014 C CA . GLY A 1 532 ? 7.935 -13.342 -31.967 1.00 32.47 532 GLY A CA 1
ATOM 4015 C C . GLY A 1 532 ? 7.568 -12.764 -33.333 1.00 32.47 532 GLY A C 1
ATOM 4016 O O . GLY A 1 532 ? 7.283 -13.548 -34.241 1.00 32.47 532 GLY A O 1
ATOM 4017 N N . ARG A 1 533 ? 7.534 -11.432 -33.486 1.00 28.48 533 ARG A N 1
ATOM 4018 C CA . ARG A 1 533 ? 7.541 -10.747 -34.794 1.00 28.48 533 ARG A CA 1
ATOM 4019 C C . ARG A 1 533 ? 8.191 -9.378 -34.746 1.00 28.48 533 ARG A C 1
ATOM 4021 O O . ARG A 1 533 ? 7.695 -8.540 -33.968 1.00 28.48 533 ARG A O 1
#

Organism: NCBI:txid1496996

Radius of gyration: 23.29 Å; chains: 1; bounding box: 72×51×66 Å

InterPro domains:
  IPR001932 PPM-type phosphatase-like domain [PF13672] (50-241)
  IPR001932 PPM-type phosphatase-like domain [PS51746] (43-272)
  IPR001932 PPM-type phosphatase-like domain [SM00331] (52-272)
  IPR001932 PPM-type phosphatase-like domain [SM00332] (46-270)
  IPR036457 PPM-type phosphatase-like domain superfamily [G3DSA:3.60.40.10] (41-272)
  IPR036457 PPM-type phosphatase-like domain superfamily [SSF81606] (49-272)

Foldseek 3Di:
DDFFDQFAAQADFAPLSVDFFAAAFFLQAFQKDWKWFDQVLKTKIKMKHAFSVCRSVNHGALKDKDWDDAPSWKIKIKIKGKDVVFPPSSVLNHLLGVQLVVQCNVPDHPPDDDDLVSSVVSNVVSLVRSVVVVRRIKMWMKMKMWTPDDPPLQAIKMKIKTAWDQFKWKQDPLATGTPDDPDDPPDDDDPDTGIGNDPDVPVIDIDMDGAHAQMKMKGKGCLPVVQRVDPSLSVVVSVVQSDDAASLVVNSNQSHGDYPSRGMIIMMMMHSYPDDDPDQHPDHLQPNDSHADIWPDWGKHWGDDPQKTKIKTKTFARQQDDPAAAFDWTWRDADQKIKIKTKDQQDDPVRNPFGQHQSQLRSQLSSQLRPDDPPDFSVVSNLVSNQVSLVVRVVRGVHDLRMWMWMKMWGAGPPPRFIKIKIKTQHDDGFFWAAPDRPPPDDDDPPDPPCVVVVVVHDDPVTDMDIDMDGADQLTKGKGKDQDDCVQLRCVQSVCSNVLRGHHRSRNNSSQRRDGNGIMIMMMMHGRNPDPD

Secondary structure (DSSP, 8-state):
-PPPP---BSSSPPHHHHSPPPP-S-SSS-SEEEEEEEETTEEEEEEEE--HHHHHHTPPP--EEEEEEETTTEEEEEEE-B-TTSTTHHHHHHHHHHHHHHHHHHH--TTSPP-HHHHHHHHHHHHHHHHTT-S---B-EEEEEEE---TTSS-EEEEEEEESS--EEEEETTEEEESS---STT---------BS-S--TT-EEEEEEE-TT-EEEEE-HHHHGGGGSHHHHHHHHHHHSSPPPHHHHHHHHT-B-TT--S-EEEEEEE--SS---PPPSSTT----TTSS----EEEEEEEETTEEEEEEEE--TTPPTTPPPPEEEEEEETTEEEEEEEEE---GGG-TTB--HHHHHHHHHHHHHHS-TTS-HHHHHHHHHHHHHHHHHHH-TBGGGEEEEEEEEEE-TTT--EEEEEEEESSS----BSS-----------S--THHHHTT----SS-EEEEEEE--TT-EEEEEESS-HHHHHHHHHHHHHTT-PPPHHHHHHHHHTT-SS-EEEEEEEE-TT---

pLDDT: mean 78.08, std 18.03, range [28.48, 98.62]

Sequence (533 aa):
MVAPWRPDTVGRDARAAEAPWRLHDDPAIPDSVLDGGRLGPVEVLAASVRGSSHRHYGSRREDAVAVAELDDRYIVAAVADGVGSTRDSHEASHRAVQHLIRVITTQVTSRDTPSLGGLRTAFDQVNAAIEKLDTGAATTLTAVVLDTVNPDGQGHTYHLAQLGDSPAAVLANGRFRRLFTDEPDGAVHSTTTHALPGSDLSALQLATGTLRVGESLFLASDGIANLWEADDVQEYLAPRWAEPPSGVNFLTQLQLRRKSFDDDRSVVAIWVPHRRTQRPPLIPGTEFNVDHYFRNGSCLSAGRIGDLEVRAASSRGTRSPAGARRDVARLAAFGDYVAGAVTRTTSTPEATAGAGDGHHFAVEFLRELATRPPEEPIEYRIASTLRETTQRMAKIFRNLHTVEMSALIVGPRPDSGELTYWALTCGEQPVHAAGHAIHGLDQMDTGAVDIDQLEGRWGTLADPVHLQRGPVRPGEALLATTGITGDGLGERIGGAAVSGAPLGPVEFYHQVAAGNDTESAAVAMWLDQEWGR